Protein AF-F1L2U5-F1 (afdb_monomer)

Organism: Ascaris suum (NCBI:txid6253)

Nearest PDB structures (foldseek):
  2qmr-assembly3_C  TM=2.980E-01  e=8.969E-06  Homo sapiens
  4a0c-assembly2_B  TM=3.050E-01  e=3.270E-05  Homo sapiens
  5yvi-assembly1_A  TM=2.928E-01  e=6.999E-05  Homo sapiens
  6ah0-assembly1_1  TM=2.550E-01  e=1.004E-03  Homo sapiens
  8j07-assembly1_t  TM=2.990E-01  e=3.661E-03  Homo sapiens

Sequence (449 aa):
MIRTRECAIMHLSADSDVNVRSGADLLDRLLKDIVIASSTFDVAQLMVLIRERIYAQNSSNRKFIVSWLSAMLTAPQVSVVPYLPEVLDGLFQMLGDGQPGVRDVTEALLGQFLERIQQAQPEDEVNLCNMVNVLIVHATHEGSVLTRRTALIWLSQFIEMHSTRLLPYLSGYLTAILPYLGDDQLKATEINTRLLALFTQDAGVKMNAVIAVLLKHVKHEHRETRMAVLNWIRHLHKNVPAKIFPYMDRIFPTLLSVLSDTCDDVLLLDLQLLSDVCEEKNVNLIDIEELHLDSHTKEQLSNISPYLIKFAVSLLKMFRDDPSLLSERGVLIIRQLCLLLDPSHIYRSISVLLMCEGNVEFVSQMVAMLNGILLTATELFEMRDQLKALENEEYVSLFECLYRCWAYQPIALLGLCILSQNYEHATQLAGYLWRLDVTADVLIEIDRL

Solvent-accessible surface area (backbone atoms only — not comparable to full-atom values): 25009 Å² total; per-residue (Å²): 116,63,73,66,49,56,55,49,42,54,53,34,53,61,44,91,48,67,67,53,24,54,52,30,53,54,52,50,51,53,49,49,54,54,50,60,72,39,85,79,64,65,59,67,65,52,49,53,57,47,55,78,46,45,79,52,87,50,66,55,50,44,40,50,53,46,51,52,53,44,53,43,64,71,25,90,81,54,82,54,66,81,55,38,63,78,42,46,59,37,52,50,56,37,41,60,44,91,50,63,78,36,21,55,53,37,51,53,44,51,51,52,51,52,55,49,60,75,69,51,57,86,89,66,67,57,68,55,72,60,40,52,53,46,31,34,50,43,30,57,47,99,60,46,69,63,33,23,37,53,25,48,52,50,54,42,50,47,47,74,77,45,55,70,81,50,37,60,46,44,40,50,54,49,60,36,24,48,89,38,40,77,39,88,87,36,70,27,52,62,40,51,54,51,53,63,71,60,64,56,79,86,52,73,50,59,56,70,54,35,52,54,49,38,66,72,37,52,83,41,92,47,64,55,24,24,44,49,32,52,52,49,54,43,50,41,46,74,64,34,43,85,73,42,54,88,45,41,86,62,47,50,65,51,55,60,64,40,70,72,49,92,47,64,73,50,31,54,54,48,51,51,43,56,40,59,54,27,68,51,83,73,65,92,75,65,68,69,74,80,70,71,65,55,75,66,61,48,61,77,44,66,91,49,47,66,50,43,50,54,45,46,55,51,50,52,50,46,38,69,78,34,57,62,53,36,76,78,41,37,68,60,53,55,53,51,45,38,70,69,46,65,45,69,56,52,55,48,51,48,31,60,54,47,69,72,52,84,57,60,68,60,44,26,54,51,41,52,51,52,40,56,43,58,77,66,40,74,79,37,50,65,60,48,50,46,45,38,64,49,79,48,70,71,42,43,53,43,48,56,48,46,51,64,44,22,59,64,34,64,63,51,32,39,48,52,25,53,58,34,65,38,53,70,59,27,51,56,54,60,73,51,52,83,76,52,80,90,42,74,66,57,52,52,48,59,74,73,105

InterPro domains:
  IPR011989 Armadillo-like helical [G3DSA:1.25.10.10] (7-125)
  IPR011989 Armadillo-like helical [G3DSA:1.25.10.10] (126-391)
  IPR016024 Armadillo-type fold [SSF48371] (10-425)
  IPR021841 Vacuolar protein 14, C-terminal Fig4-binding domain [PF11916] (324-449)
  IPR026825 Vacuole morphology and inheritance protein 14 [PTHR16023] (9-449)

Mean predicted aligned error: 7.79 Å

Structure (mmCIF, N/CA/C/O backbone):
data_AF-F1L2U5-F1
#
_entry.id   AF-F1L2U5-F1
#
loop_
_atom_site.group_PDB
_atom_site.id
_atom_site.type_symbol
_atom_site.label_atom_id
_atom_site.label_alt_id
_atom_site.label_comp_id
_atom_site.label_asym_id
_atom_site.label_entity_id
_atom_site.label_seq_id
_atom_site.pdbx_PDB_ins_code
_atom_site.Cartn_x
_atom_site.Cartn_y
_atom_site.Cartn_z
_atom_site.occupancy
_atom_site.B_iso_or_equiv
_atom_site.auth_seq_id
_atom_site.auth_comp_id
_atom_site.auth_asym_id
_atom_site.auth_atom_id
_atom_site.pdbx_PDB_model_num
ATOM 1 N N . MET A 1 1 ? -33.800 -12.676 45.062 1.00 43.22 1 MET A N 1
ATOM 2 C CA . MET A 1 1 ? -34.416 -11.382 45.447 1.00 43.22 1 MET A CA 1
ATOM 3 C C . MET A 1 1 ? -33.906 -10.220 44.592 1.00 43.22 1 MET A C 1
ATOM 5 O O . MET A 1 1 ? -34.709 -9.379 44.221 1.00 43.22 1 MET A O 1
ATOM 9 N N . ILE A 1 2 ? -32.613 -10.196 44.238 1.00 49.00 2 ILE A N 1
ATOM 10 C CA . ILE A 1 2 ? -32.000 -9.178 43.362 1.00 49.00 2 ILE A CA 1
ATOM 11 C C . ILE A 1 2 ? -32.567 -9.242 41.928 1.00 49.00 2 ILE A C 1
ATOM 13 O O . ILE A 1 2 ? -33.112 -8.252 41.453 1.00 49.00 2 ILE A O 1
ATOM 17 N N . ARG A 1 3 ? -32.614 -10.440 41.315 1.00 48.22 3 ARG A N 1
ATOM 18 C CA . ARG A 1 3 ? -33.193 -10.683 39.971 1.00 48.22 3 ARG A CA 1
ATOM 19 C C . ARG A 1 3 ? -34.555 -10.023 39.722 1.00 48.22 3 ARG A C 1
ATOM 21 O O . ARG A 1 3 ? -34.759 -9.372 38.703 1.00 48.22 3 ARG A O 1
ATOM 28 N N . THR A 1 4 ? -35.496 -10.190 40.649 1.00 53.78 4 THR A N 1
ATOM 29 C CA . THR A 1 4 ? -36.858 -9.654 40.518 1.00 53.78 4 THR A CA 1
ATOM 30 C C . THR A 1 4 ? -36.915 -8.139 40.723 1.00 53.78 4 THR A C 1
ATOM 32 O O . THR A 1 4 ? -37.725 -7.474 40.085 1.00 53.78 4 THR A O 1
ATOM 35 N N . ARG A 1 5 ? -36.047 -7.580 41.578 1.00 56.34 5 ARG A N 1
ATOM 36 C CA . ARG A 1 5 ? -36.014 -6.141 41.884 1.00 56.34 5 ARG A CA 1
ATOM 37 C C . ARG A 1 5 ? -35.310 -5.330 40.795 1.00 56.34 5 ARG A C 1
ATOM 39 O O . ARG A 1 5 ? -35.829 -4.297 40.397 1.00 56.34 5 ARG A O 1
ATOM 46 N N . GLU A 1 6 ? -34.209 -5.828 40.238 1.00 56.38 6 GLU A N 1
ATOM 47 C CA . GLU A 1 6 ? -33.505 -5.164 39.129 1.00 56.38 6 GLU A CA 1
ATOM 48 C C . GLU A 1 6 ? -34.304 -5.188 37.820 1.00 56.38 6 GLU A C 1
ATOM 50 O O . GLU A 1 6 ? -34.232 -4.255 37.026 1.00 56.38 6 GLU A O 1
ATOM 55 N N . CYS A 1 7 ? -35.102 -6.236 37.580 1.00 58.25 7 CYS A N 1
ATOM 56 C CA . CYS A 1 7 ? -36.028 -6.263 36.444 1.00 58.25 7 CYS A CA 1
ATOM 57 C C . CYS A 1 7 ? -37.118 -5.192 36.579 1.00 58.25 7 CYS A C 1
ATOM 59 O O . CYS A 1 7 ? -37.418 -4.500 35.612 1.00 58.25 7 CYS A O 1
ATOM 61 N N . ALA A 1 8 ? -37.674 -5.021 37.783 1.00 62.59 8 ALA A N 1
ATOM 62 C CA . ALA A 1 8 ? -38.693 -4.009 38.039 1.00 62.59 8 ALA A CA 1
ATOM 63 C C . ALA A 1 8 ? -38.133 -2.585 37.897 1.00 62.59 8 ALA A C 1
ATOM 65 O O . ALA A 1 8 ? -38.743 -1.763 37.225 1.00 62.59 8 ALA A O 1
ATOM 66 N N . ILE A 1 9 ? -36.954 -2.300 38.457 1.00 70.44 9 ILE A N 1
ATOM 67 C CA . ILE A 1 9 ? -36.347 -0.958 38.403 1.00 70.44 9 ILE A CA 1
ATOM 68 C C . ILE A 1 9 ? -36.004 -0.550 36.971 1.00 70.44 9 ILE A C 1
ATOM 70 O O . ILE A 1 9 ? -36.243 0.591 36.595 1.00 70.44 9 ILE A O 1
ATOM 74 N N . MET A 1 10 ? -35.518 -1.482 36.151 1.00 67.62 10 MET A N 1
ATOM 75 C CA . MET A 1 10 ? -35.226 -1.213 34.743 1.00 67.62 10 MET A CA 1
ATOM 76 C C . MET A 1 10 ? -36.491 -0.928 33.917 1.00 67.62 10 MET A C 1
ATOM 78 O O . MET A 1 10 ? -36.455 -0.132 32.988 1.00 67.62 10 MET A O 1
ATOM 82 N N . HIS A 1 11 ? -37.629 -1.537 34.261 1.00 71.88 11 HIS A N 1
ATOM 83 C CA . HIS A 1 11 ? -38.909 -1.165 33.656 1.00 71.88 11 HIS A CA 1
ATOM 84 C C . HIS A 1 11 ? -39.410 0.197 34.155 1.00 71.88 11 HIS A C 1
ATOM 86 O O . HIS A 1 11 ? -39.895 0.990 33.353 1.00 71.88 11 HIS A O 1
ATOM 92 N N . LEU A 1 12 ? -39.255 0.489 35.451 1.00 75.62 12 LEU A N 1
ATOM 93 C CA . LEU A 1 12 ? -39.692 1.748 36.064 1.00 75.62 12 LEU A CA 1
ATOM 94 C C . LEU A 1 12 ? -38.846 2.954 35.617 1.00 75.62 12 LEU A C 1
ATOM 96 O O . LEU A 1 12 ? -39.370 4.057 35.493 1.00 75.62 12 LEU A O 1
ATOM 100 N N . SER A 1 13 ? -37.558 2.763 35.319 1.00 69.94 13 SER A N 1
ATOM 101 C CA . SER A 1 13 ? -36.691 3.824 34.780 1.00 69.94 13 SER A CA 1
ATOM 102 C C . SER A 1 13 ? -37.046 4.209 33.337 1.00 69.94 13 SER A C 1
ATOM 104 O O . SER A 1 13 ? -36.708 5.301 32.876 1.00 69.94 13 SER A O 1
ATOM 106 N N . ALA A 1 14 ? -37.776 3.341 32.633 1.00 73.12 14 ALA A N 1
ATOM 107 C CA . ALA A 1 14 ? -38.336 3.590 31.310 1.00 73.12 14 ALA A CA 1
ATOM 108 C C . ALA A 1 14 ? -39.827 3.997 31.341 1.00 73.12 14 ALA A C 1
ATOM 110 O O . ALA A 1 14 ? -40.446 4.072 30.279 1.00 73.12 14 ALA A O 1
ATOM 111 N N . ASP A 1 15 ? -40.408 4.253 32.521 1.00 80.12 15 ASP A N 1
ATOM 112 C CA . ASP A 1 15 ? -41.826 4.607 32.659 1.00 80.12 15 ASP A CA 1
ATOM 113 C C . ASP A 1 15 ? -42.135 5.984 32.044 1.00 80.12 15 ASP A C 1
ATOM 115 O O . ASP A 1 15 ? -41.290 6.881 32.007 1.00 80.12 15 ASP A O 1
ATOM 119 N N . SER A 1 16 ? -43.363 6.166 31.561 1.00 78.31 16 SER A N 1
ATOM 120 C CA . SER A 1 16 ? -43.862 7.440 31.036 1.00 78.31 16 SER A CA 1
ATOM 121 C C . SER A 1 16 ? -43.991 8.539 32.103 1.00 78.31 16 SER A C 1
ATOM 123 O O . SER A 1 16 ? -43.774 9.714 31.788 1.00 78.31 16 SER A O 1
ATOM 125 N N . ASP A 1 17 ? -44.264 8.181 33.361 1.00 83.56 17 ASP A N 1
ATOM 126 C CA . ASP A 1 17 ? -44.473 9.120 34.466 1.00 83.56 17 ASP A CA 1
ATOM 127 C C . ASP A 1 17 ? -43.141 9.613 35.067 1.00 83.56 17 ASP A C 1
ATOM 129 O O . ASP A 1 17 ? -42.254 8.837 35.428 1.00 83.56 17 ASP A O 1
ATOM 133 N N . VAL A 1 18 ? -42.995 10.937 35.189 1.00 82.06 18 VAL A N 1
ATOM 134 C CA . VAL A 1 18 ? -41.782 11.587 35.718 1.00 82.06 18 VAL A CA 1
ATOM 135 C C . VAL A 1 18 ? -41.520 11.210 37.179 1.00 82.06 18 VAL A C 1
ATOM 137 O O . VAL A 1 18 ? -40.374 10.953 37.537 1.00 82.06 18 VAL A O 1
ATOM 140 N N . ASN A 1 19 ? -42.557 11.154 38.016 1.00 84.12 19 ASN A N 1
ATOM 141 C CA . ASN A 1 19 ? -42.424 10.839 39.438 1.00 84.12 19 ASN A CA 1
ATOM 142 C C . ASN A 1 19 ? -42.012 9.380 39.640 1.00 84.12 19 ASN A C 1
ATOM 144 O O . ASN A 1 19 ? -41.197 9.087 40.516 1.00 84.12 19 ASN A O 1
ATOM 148 N N . VAL A 1 20 ? -42.538 8.475 38.806 1.00 83.94 20 VAL A N 1
ATOM 149 C CA . VAL A 1 20 ? -42.146 7.058 38.812 1.00 83.94 20 VAL A CA 1
ATOM 150 C C . VA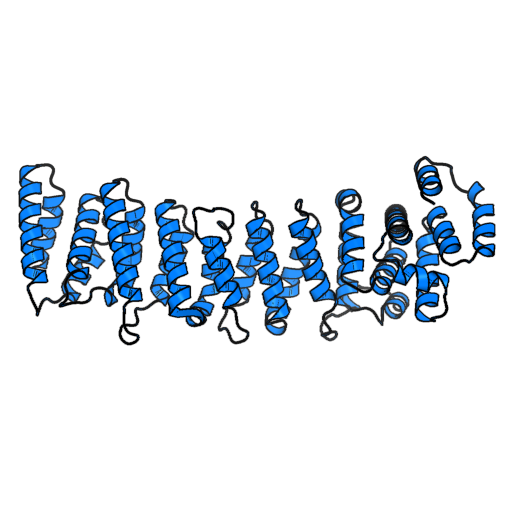L A 1 20 ? -40.672 6.919 38.444 1.00 83.94 20 VAL A C 1
ATOM 152 O O . VAL A 1 20 ? -39.932 6.248 39.167 1.00 83.94 20 VAL A O 1
ATOM 155 N N . ARG A 1 21 ? -40.211 7.629 37.404 1.00 80.19 21 ARG A N 1
ATOM 156 C CA . ARG A 1 21 ? -38.786 7.658 37.042 1.00 80.19 21 ARG A CA 1
ATOM 157 C C . ARG A 1 21 ? -37.914 8.222 38.164 1.00 80.19 21 ARG A C 1
ATOM 159 O O . ARG A 1 21 ? -36.941 7.584 38.540 1.00 80.19 21 ARG A O 1
ATOM 166 N N . SER A 1 22 ? -38.286 9.353 38.770 1.00 80.38 22 SER A N 1
ATOM 167 C CA . SER A 1 22 ? -37.518 9.941 39.880 1.00 80.38 22 SER A CA 1
ATOM 168 C C . SER A 1 22 ? -37.445 9.030 41.111 1.00 80.38 22 SER A C 1
ATOM 170 O O . SER A 1 22 ? -36.406 8.955 41.766 1.00 80.38 22 SER A O 1
ATOM 172 N N . GLY A 1 23 ? -38.526 8.308 41.424 1.00 83.75 23 GLY A N 1
ATOM 173 C CA . GLY A 1 23 ? -38.526 7.300 42.484 1.00 83.75 23 GLY A CA 1
ATOM 174 C C . GLY A 1 23 ? -37.626 6.104 42.158 1.00 83.75 23 GLY A C 1
ATOM 175 O O . GLY A 1 23 ? -36.888 5.635 43.028 1.00 83.75 23 GLY A O 1
ATOM 176 N N . ALA A 1 24 ? -37.647 5.641 40.904 1.00 83.75 24 ALA A N 1
ATOM 177 C CA . ALA A 1 24 ? -36.770 4.579 40.421 1.00 83.75 24 ALA A CA 1
ATOM 178 C C . ALA A 1 24 ? -35.290 4.993 40.470 1.00 83.75 24 ALA A C 1
ATOM 180 O O . ALA A 1 24 ? -34.472 4.204 40.933 1.00 83.75 24 ALA A O 1
ATOM 181 N N . ASP A 1 25 ? -34.962 6.230 40.088 1.00 82.25 25 ASP A N 1
ATOM 182 C CA . ASP A 1 25 ? -33.599 6.776 40.130 1.00 82.25 25 ASP A CA 1
ATOM 183 C C . ASP A 1 25 ? -33.053 6.857 41.566 1.00 82.25 25 ASP A C 1
ATOM 185 O O . ASP A 1 25 ? -31.899 6.508 41.825 1.00 82.25 25 ASP A O 1
ATOM 189 N N . LEU A 1 26 ? -33.881 7.279 42.532 1.00 84.81 26 LEU A N 1
ATOM 190 C CA . LEU A 1 26 ? -33.484 7.302 43.943 1.00 84.81 26 LEU A CA 1
ATOM 191 C C . LEU A 1 26 ? -33.205 5.887 44.465 1.00 84.81 26 LEU A C 1
ATOM 193 O O . LEU A 1 26 ? -32.201 5.663 45.144 1.00 84.81 26 LEU A O 1
ATOM 197 N N . LEU A 1 27 ? -34.089 4.936 44.151 1.00 86.06 27 LEU A N 1
ATOM 198 C CA . LEU A 1 27 ? -33.925 3.541 44.552 1.00 86.06 27 LEU A CA 1
ATOM 199 C C . LEU A 1 27 ? -32.680 2.915 43.909 1.00 86.06 27 LEU A C 1
ATOM 201 O O . LEU A 1 27 ? -31.932 2.218 44.589 1.00 86.06 27 LEU A O 1
ATOM 205 N N . ASP A 1 28 ? -32.443 3.193 42.629 1.00 86.50 28 ASP A N 1
ATOM 206 C CA . ASP A 1 28 ? -31.259 2.770 41.885 1.00 86.50 28 ASP A CA 1
ATOM 207 C C . ASP A 1 28 ? -29.966 3.285 42.532 1.00 86.50 28 ASP A C 1
ATOM 209 O O . ASP A 1 28 ? -29.049 2.503 42.789 1.00 86.50 28 ASP A O 1
ATOM 213 N N . ARG A 1 29 ? -29.918 4.573 42.900 1.00 88.00 29 ARG A N 1
ATOM 214 C CA . ARG A 1 29 ? -28.765 5.152 43.602 1.00 88.00 29 ARG A CA 1
ATOM 215 C C . ARG A 1 29 ? -28.509 4.469 44.945 1.00 88.00 29 ARG A C 1
ATOM 217 O O . ARG A 1 29 ? -27.384 4.069 45.221 1.00 88.00 29 ARG A O 1
ATOM 224 N N . LEU A 1 30 ? -29.553 4.295 45.758 1.00 88.12 30 LEU A N 1
ATOM 225 C CA . LEU A 1 30 ? -29.429 3.644 47.065 1.00 88.12 30 LEU A CA 1
ATOM 226 C C . LEU A 1 30 ? -28.980 2.184 46.941 1.00 88.12 30 LEU A C 1
ATOM 228 O O . LEU A 1 30 ? -28.194 1.713 47.758 1.00 88.12 30 LEU A O 1
ATOM 232 N N . LEU A 1 31 ? -29.455 1.462 45.924 1.00 86.75 31 LEU A N 1
ATOM 233 C CA . LEU A 1 31 ? -29.004 0.098 45.667 1.00 86.75 31 LEU A CA 1
ATOM 234 C C . LEU A 1 31 ? -27.527 0.058 45.279 1.00 86.75 31 LEU A C 1
ATOM 236 O O . LEU A 1 31 ? -26.804 -0.781 45.808 1.00 86.75 31 LEU A O 1
ATOM 240 N N . LYS A 1 32 ? -27.063 0.973 44.421 1.00 88.94 32 LYS A N 1
ATOM 241 C CA . LYS A 1 32 ? -25.637 1.093 44.087 1.00 88.94 32 LYS A CA 1
ATOM 242 C C . LYS A 1 32 ? -24.798 1.376 45.327 1.00 88.94 32 LYS A C 1
ATOM 244 O O . LYS A 1 32 ? -23.811 0.681 45.533 1.00 88.94 32 LYS A O 1
ATOM 249 N N . ASP A 1 33 ? -25.223 2.303 46.183 1.00 87.50 33 ASP A N 1
ATOM 250 C CA . ASP A 1 33 ? -24.522 2.623 47.434 1.00 87.50 33 ASP A CA 1
ATOM 251 C C . ASP A 1 33 ? -24.396 1.383 48.344 1.00 87.50 33 ASP A C 1
ATOM 253 O O . ASP A 1 33 ? -23.319 1.101 48.871 1.00 87.50 33 ASP A O 1
ATOM 257 N N . ILE A 1 34 ? -25.471 0.593 48.481 1.00 86.12 34 ILE A N 1
ATOM 258 C CA . ILE A 1 34 ? -25.466 -0.661 49.256 1.00 86.12 34 ILE A CA 1
ATOM 259 C C . ILE A 1 34 ? -24.506 -1.686 48.643 1.00 86.12 34 ILE A C 1
ATOM 261 O O . ILE A 1 34 ? -23.758 -2.338 49.372 1.00 86.12 34 ILE A O 1
ATOM 265 N N . VAL A 1 35 ? -24.537 -1.847 47.318 1.00 85.44 35 VAL A N 1
ATOM 266 C CA . VAL A 1 35 ? -23.695 -2.816 46.607 1.00 85.44 35 VAL A CA 1
ATOM 267 C C . VAL A 1 35 ? -22.219 -2.430 46.704 1.00 85.44 35 VAL A C 1
ATOM 269 O O . VAL A 1 35 ? -21.405 -3.276 47.054 1.00 85.44 35 VAL A O 1
ATOM 272 N N . ILE A 1 36 ? -21.873 -1.159 46.478 1.00 85.25 36 ILE A N 1
ATOM 273 C CA . ILE A 1 36 ? -20.492 -0.652 46.557 1.00 85.25 36 ILE A CA 1
ATOM 274 C C . ILE A 1 36 ? -19.935 -0.773 47.985 1.00 85.25 36 ILE A C 1
ATOM 276 O O . ILE A 1 36 ? -18.751 -1.060 48.168 1.00 85.25 36 ILE A O 1
ATOM 280 N N . ALA A 1 37 ? -20.774 -0.569 49.006 1.00 84.69 37 ALA A N 1
ATOM 281 C CA . ALA A 1 37 ? -20.380 -0.706 50.408 1.00 84.69 37 ALA A CA 1
ATOM 282 C C . ALA A 1 37 ? -20.267 -2.170 50.876 1.00 84.69 37 ALA A C 1
ATOM 284 O O . ALA A 1 37 ? -19.706 -2.434 51.942 1.00 84.69 37 ALA A O 1
ATOM 285 N N . SER A 1 38 ? -20.804 -3.126 50.114 1.00 83.94 38 SER A N 1
ATOM 286 C CA . SER A 1 38 ? -20.775 -4.543 50.465 1.00 83.94 38 SER A CA 1
ATOM 287 C C . SER A 1 38 ? -19.460 -5.194 50.033 1.00 83.94 38 SER A C 1
ATOM 289 O O . SER A 1 38 ? -19.119 -5.221 48.855 1.00 83.94 38 SER A O 1
ATOM 291 N N . SER A 1 39 ? -18.736 -5.788 50.983 1.00 78.44 39 SER A N 1
ATOM 292 C CA . SER A 1 39 ? -17.497 -6.533 50.710 1.00 78.44 39 SER A CA 1
ATOM 293 C C . SER A 1 39 ? -17.723 -7.957 50.189 1.00 78.44 39 SER A C 1
ATOM 295 O O . SER A 1 39 ? -16.771 -8.617 49.786 1.00 78.44 39 SER A O 1
ATOM 297 N N . THR A 1 40 ? -18.962 -8.453 50.212 1.00 80.56 40 THR A N 1
ATOM 298 C CA . THR A 1 40 ? -19.317 -9.839 49.857 1.00 80.56 40 THR A CA 1
ATOM 299 C C . THR A 1 40 ? -20.261 -9.925 48.661 1.00 80.56 40 THR A C 1
ATOM 301 O O . THR A 1 40 ? -20.868 -10.971 48.424 1.00 80.56 40 THR A O 1
ATOM 304 N N . PHE A 1 41 ? -20.426 -8.831 47.914 1.00 84.62 41 PHE A N 1
ATOM 305 C CA . PHE A 1 41 ? -21.334 -8.808 46.777 1.00 84.62 41 PHE A CA 1
ATOM 306 C C . PHE A 1 41 ? -20.838 -9.710 45.640 1.00 84.62 41 PHE A C 1
ATOM 308 O O . PHE A 1 41 ? -19.712 -9.583 45.158 1.00 84.62 41 PHE A O 1
ATOM 315 N N . ASP A 1 42 ? -21.713 -10.605 45.185 1.00 86.62 42 ASP A N 1
ATOM 316 C CA . ASP A 1 42 ? -21.434 -11.512 44.076 1.00 86.62 42 ASP A CA 1
ATOM 317 C C . ASP A 1 42 ? -21.620 -10.790 42.731 1.00 86.62 42 ASP A C 1
ATOM 319 O O . ASP A 1 42 ? -22.701 -10.790 42.134 1.00 86.62 42 ASP A O 1
ATOM 323 N N . VAL A 1 43 ? -20.541 -10.171 42.244 1.00 88.00 43 VAL A N 1
ATOM 324 C CA . VAL A 1 43 ? -20.528 -9.497 40.937 1.00 88.00 43 VAL A CA 1
ATOM 325 C C . VAL A 1 43 ? -20.808 -10.460 39.785 1.00 88.00 43 VAL A C 1
ATOM 327 O O . VAL A 1 43 ? -21.376 -10.028 38.784 1.00 88.00 43 VAL A O 1
ATOM 330 N N . ALA A 1 44 ? -20.521 -11.759 39.915 1.00 89.56 44 ALA A N 1
ATOM 331 C CA . ALA A 1 44 ? -20.819 -12.718 38.853 1.00 89.56 44 ALA A CA 1
ATOM 332 C C . ALA A 1 44 ? -22.328 -12.781 38.570 1.00 89.56 44 ALA A C 1
ATOM 334 O O . ALA A 1 44 ? -22.747 -12.778 37.411 1.00 89.56 44 ALA A O 1
ATOM 335 N N . GLN A 1 45 ? -23.162 -12.762 39.616 1.00 89.25 45 GLN A N 1
ATOM 336 C CA . GLN A 1 45 ? -24.620 -12.743 39.458 1.00 89.25 45 GLN A CA 1
ATOM 337 C C . GLN A 1 45 ? -25.129 -11.468 38.786 1.00 89.25 45 GLN A C 1
ATOM 339 O O . GLN A 1 45 ? -26.032 -11.544 37.950 1.00 89.25 45 GLN A O 1
ATOM 344 N N . LEU A 1 46 ? -24.551 -10.312 39.123 1.00 88.62 46 LEU A N 1
ATOM 345 C CA . LEU A 1 46 ? -24.882 -9.053 38.458 1.00 88.62 46 LEU A CA 1
ATOM 346 C C . LEU A 1 46 ? -24.481 -9.099 36.979 1.00 88.62 46 LEU A C 1
ATOM 348 O O . LEU A 1 46 ? -25.270 -8.729 36.110 1.00 88.62 46 LEU A O 1
ATOM 352 N N . MET A 1 47 ? -23.289 -9.614 36.674 1.00 92.56 47 MET A N 1
ATOM 353 C CA . MET A 1 47 ? -22.801 -9.713 35.300 1.00 92.56 47 MET A CA 1
ATOM 354 C C . MET A 1 47 ? -23.641 -10.659 34.439 1.00 92.56 47 MET A C 1
ATOM 356 O O . MET A 1 47 ? -23.851 -10.359 33.267 1.00 92.56 47 MET A O 1
ATOM 360 N N . VAL A 1 48 ? -24.221 -11.727 35.003 1.00 92.62 48 VAL A N 1
ATOM 361 C CA . VAL A 1 48 ? -25.225 -12.551 34.298 1.00 92.62 48 VAL A CA 1
ATOM 362 C C . VAL A 1 48 ? -26.419 -11.700 33.852 1.00 92.62 48 VAL A C 1
ATOM 364 O O . VAL A 1 48 ? -26.857 -11.808 32.708 1.00 92.62 48 VAL A O 1
ATOM 367 N N . LEU A 1 49 ? -26.921 -10.821 34.721 1.00 89.88 49 LEU A N 1
ATOM 368 C CA . LEU A 1 49 ? -28.079 -9.974 34.417 1.00 89.88 49 LEU A CA 1
ATOM 369 C C . LEU A 1 49 ? -27.747 -8.869 33.420 1.00 89.88 49 LEU A C 1
ATOM 371 O O . LEU A 1 49 ? -28.557 -8.565 32.545 1.00 89.88 49 LEU A O 1
ATOM 375 N N . ILE A 1 50 ? -26.544 -8.304 33.511 1.00 92.88 50 ILE A N 1
ATOM 376 C CA . ILE A 1 50 ? -26.047 -7.345 32.526 1.00 92.88 50 ILE A CA 1
ATOM 377 C C . ILE A 1 50 ? -25.911 -8.024 31.162 1.00 92.88 50 ILE A C 1
ATOM 379 O O . ILE A 1 50 ? -26.395 -7.483 30.171 1.00 92.88 50 ILE A O 1
ATOM 383 N N . ARG A 1 51 ? -25.338 -9.230 31.100 1.00 93.56 51 ARG A N 1
ATOM 384 C CA . ARG A 1 51 ? -25.155 -9.988 29.853 1.00 93.56 51 ARG A CA 1
ATOM 385 C C . ARG A 1 51 ? -26.483 -10.310 29.168 1.00 93.56 51 ARG A C 1
ATOM 387 O O . ARG A 1 51 ? -26.600 -10.136 27.960 1.00 93.56 51 ARG A O 1
ATOM 394 N N . GLU A 1 52 ? -27.502 -10.709 29.930 1.00 91.88 52 GLU A N 1
ATOM 395 C CA . GLU A 1 52 ? -28.857 -10.964 29.409 1.00 91.88 52 GLU A CA 1
ATOM 396 C C . GLU A 1 52 ? -29.501 -9.714 28.778 1.00 91.88 52 GLU A C 1
ATOM 398 O O . GLU A 1 52 ? -30.419 -9.835 27.967 1.00 91.88 52 GLU A O 1
ATOM 403 N N . ARG A 1 53 ? -29.041 -8.510 29.142 1.00 92.06 53 ARG A N 1
ATOM 404 C CA . ARG A 1 53 ? -29.677 -7.240 28.763 1.00 92.06 53 ARG A CA 1
ATOM 405 C C . ARG A 1 53 ? -28.777 -6.283 27.993 1.00 92.06 53 ARG A C 1
ATOM 407 O O . ARG A 1 53 ? -29.246 -5.213 27.609 1.00 92.06 53 ARG A O 1
ATOM 414 N N . ILE A 1 54 ? -27.527 -6.653 27.727 1.00 95.44 54 ILE A N 1
ATOM 415 C CA . ILE A 1 54 ? -26.533 -5.769 27.108 1.00 95.44 54 ILE A CA 1
ATOM 416 C C . ILE A 1 54 ? -26.975 -5.267 25.720 1.00 95.44 54 ILE A C 1
ATOM 418 O O . ILE A 1 54 ? -26.646 -4.152 25.336 1.00 95.44 54 ILE A O 1
ATOM 422 N N . TYR A 1 55 ? -27.819 -6.031 25.019 1.00 94.81 55 TYR A N 1
ATOM 423 C CA . TYR A 1 55 ? -28.394 -5.686 23.710 1.00 94.81 55 TYR A CA 1
ATOM 424 C C . TYR A 1 55 ? -29.787 -5.032 23.784 1.00 94.81 55 TYR A C 1
ATOM 426 O O . TYR A 1 55 ? -30.575 -5.105 22.835 1.00 94.81 55 TYR A O 1
ATOM 434 N N . ALA A 1 56 ? -30.135 -4.410 24.915 1.00 91.38 56 ALA A N 1
ATOM 435 C CA . ALA A 1 56 ? -31.391 -3.678 25.056 1.00 91.38 56 ALA A CA 1
ATOM 436 C C . ALA A 1 56 ? -31.530 -2.595 23.970 1.00 91.38 56 ALA A C 1
ATOM 438 O O . ALA A 1 56 ? -30.562 -1.927 23.625 1.00 91.38 56 ALA A O 1
ATOM 439 N N . GLN A 1 57 ? -32.742 -2.388 23.449 1.00 89.31 57 GLN A N 1
ATOM 440 C CA . GLN A 1 57 ? -33.005 -1.410 22.377 1.00 89.31 57 GLN A CA 1
ATOM 441 C C . GLN A 1 57 ? -33.413 -0.022 22.897 1.00 89.31 57 GLN A C 1
ATOM 443 O O . GLN A 1 57 ? -33.336 0.964 22.175 1.00 89.31 57 GLN A O 1
ATOM 448 N N . ASN A 1 58 ? -33.853 0.066 24.154 1.00 89.69 58 ASN A N 1
ATOM 449 C CA . ASN A 1 58 ? -34.292 1.317 24.769 1.00 89.69 58 ASN A CA 1
ATOM 450 C C . ASN A 1 58 ? -33.090 2.094 25.343 1.00 89.69 58 ASN A C 1
ATOM 452 O O . ASN A 1 58 ? -32.328 1.547 26.144 1.00 89.69 58 ASN A O 1
ATOM 456 N N . SER A 1 59 ? -32.957 3.376 24.991 1.00 92.75 59 SER A N 1
ATOM 457 C CA . SER A 1 59 ? -31.895 4.270 25.475 1.00 92.75 59 SER A CA 1
ATOM 458 C C . SER A 1 59 ? -31.840 4.385 27.008 1.00 92.75 59 SER A C 1
ATOM 460 O O . SER A 1 59 ? -30.749 4.403 27.573 1.00 92.75 59 SER A O 1
ATOM 462 N N . SER A 1 60 ? -32.979 4.392 27.712 1.00 88.25 60 SER A N 1
ATOM 463 C CA . SER A 1 60 ? -33.022 4.400 29.187 1.00 88.25 60 SER A CA 1
ATOM 464 C C . SER A 1 60 ? -32.423 3.123 29.776 1.00 88.25 60 SER A C 1
ATOM 466 O O . SER A 1 60 ? -31.644 3.174 30.725 1.00 88.25 60 SER A O 1
ATOM 468 N N . ASN A 1 61 ? -32.719 1.978 29.161 1.00 88.88 61 ASN A N 1
ATOM 469 C CA . ASN A 1 61 ? -32.187 0.678 29.565 1.00 88.88 61 ASN A CA 1
ATOM 470 C C . ASN A 1 61 ? -30.675 0.586 29.335 1.00 88.88 61 ASN A C 1
ATOM 472 O O . ASN A 1 61 ? -29.946 0.114 30.204 1.00 88.88 61 ASN A O 1
ATOM 476 N N . ARG A 1 62 ? -30.198 1.083 28.190 1.00 93.62 62 ARG A N 1
ATOM 477 C CA . ARG A 1 62 ? -28.765 1.197 27.883 1.00 93.62 62 ARG A CA 1
ATOM 478 C C . ARG A 1 62 ? -28.056 2.089 28.901 1.00 93.62 62 ARG A C 1
ATOM 480 O O . ARG A 1 62 ? -27.075 1.669 29.507 1.00 93.62 62 ARG A O 1
ATOM 487 N N . LYS A 1 63 ? -28.618 3.271 29.185 1.00 91.50 63 LYS A N 1
ATOM 488 C CA . LYS A 1 63 ? -28.099 4.203 30.200 1.00 91.50 63 LYS A CA 1
ATOM 489 C C . LYS A 1 63 ? -28.031 3.569 31.590 1.00 91.50 63 LYS A C 1
ATOM 491 O O . LYS A 1 63 ? -27.048 3.759 32.303 1.00 91.50 63 LYS A O 1
ATOM 496 N N . PHE A 1 64 ? -29.054 2.804 31.966 1.00 90.50 64 PHE A N 1
ATOM 497 C CA . PHE A 1 64 ? -29.096 2.077 33.232 1.00 90.50 64 PHE A CA 1
ATOM 498 C C . PHE A 1 64 ? -27.955 1.056 33.333 1.00 90.50 64 PHE A C 1
ATOM 500 O O . PHE A 1 64 ? -27.223 1.064 34.321 1.00 90.50 64 PHE A O 1
ATOM 507 N N . ILE A 1 65 ? -27.749 0.240 32.293 1.00 93.62 65 ILE A N 1
ATOM 508 C CA . ILE A 1 65 ? -26.661 -0.750 32.238 1.00 93.62 65 ILE A CA 1
ATOM 509 C C . ILE A 1 65 ? -25.292 -0.073 32.364 1.00 93.62 65 ILE A C 1
ATOM 511 O O . ILE A 1 65 ? -24.483 -0.475 33.201 1.00 93.62 65 ILE A O 1
ATOM 515 N N . VAL A 1 66 ? -25.052 0.987 31.587 1.00 95.50 66 VAL A N 1
ATOM 516 C CA . VAL A 1 66 ? -23.800 1.762 31.633 1.00 95.50 66 VAL A CA 1
ATOM 517 C C . VAL A 1 66 ? -23.566 2.342 33.028 1.00 95.50 66 VAL A C 1
ATOM 519 O O . VAL A 1 66 ? -22.457 2.275 33.554 1.00 95.50 66 VAL A O 1
ATOM 522 N N . SER A 1 67 ? -24.614 2.854 33.676 1.00 93.62 67 SER A N 1
ATOM 523 C CA . SER A 1 67 ? -24.510 3.407 35.026 1.00 93.62 67 SER A CA 1
ATOM 524 C C . SER A 1 67 ? -24.173 2.348 36.084 1.00 93.62 67 SER A C 1
ATOM 526 O O . SER A 1 67 ? -23.392 2.631 36.990 1.00 93.62 67 SER A O 1
ATOM 528 N N . TRP A 1 68 ? -24.710 1.128 35.975 1.00 92.81 68 TRP A N 1
ATOM 529 C CA . TRP A 1 68 ? -24.344 0.020 36.865 1.00 92.81 68 TRP A CA 1
ATOM 530 C C . TRP A 1 68 ? -22.909 -0.451 36.648 1.00 92.81 68 TRP A C 1
ATOM 532 O O . TRP A 1 68 ? -22.176 -0.614 37.619 1.00 92.81 68 TRP A O 1
ATOM 542 N N . LEU A 1 69 ? -22.479 -0.606 35.394 1.00 94.81 69 LEU A N 1
ATOM 543 C CA . LEU A 1 69 ? -21.092 -0.959 35.086 1.00 94.81 69 LEU A CA 1
ATOM 544 C C . LEU A 1 69 ? -20.110 0.105 35.587 1.00 94.81 69 LEU A C 1
ATOM 546 O O . LEU A 1 69 ? -19.094 -0.249 36.175 1.00 94.81 69 LEU A O 1
ATOM 550 N N . SER A 1 70 ? -20.438 1.391 35.430 1.00 94.06 70 SER A N 1
ATOM 551 C CA . SER A 1 70 ? -19.628 2.493 35.963 1.00 94.06 70 SER A CA 1
ATOM 552 C C . SER A 1 70 ? -19.540 2.448 37.490 1.00 94.06 70 SER A C 1
ATOM 554 O O . SER A 1 70 ? -18.442 2.487 38.039 1.00 94.06 70 SER A O 1
ATOM 556 N N . ALA A 1 71 ? -20.670 2.263 38.180 1.00 91.38 71 ALA A N 1
ATOM 557 C CA . ALA A 1 71 ? -20.698 2.117 39.634 1.00 91.38 71 ALA A CA 1
ATOM 558 C C . ALA A 1 71 ? -19.805 0.956 40.108 1.00 91.38 71 ALA A C 1
ATOM 560 O O . ALA A 1 71 ? -19.000 1.125 41.025 1.00 91.38 71 ALA A O 1
ATOM 561 N N . MET A 1 72 ? -19.890 -0.202 39.448 1.00 91.00 72 MET A N 1
ATOM 562 C CA . MET A 1 72 ? -19.078 -1.366 39.806 1.00 91.00 72 MET A CA 1
ATOM 563 C C . MET A 1 72 ? -17.595 -1.175 39.485 1.00 91.00 72 MET A C 1
ATOM 565 O O . MET A 1 72 ? -16.751 -1.599 40.265 1.00 91.00 72 MET A O 1
ATOM 569 N N . LEU A 1 73 ? -17.260 -0.496 38.387 1.00 90.00 73 LEU A N 1
ATOM 570 C CA . LEU A 1 73 ? -15.874 -0.188 38.032 1.00 90.00 73 LEU A CA 1
ATOM 571 C C . LEU A 1 73 ? -15.209 0.756 39.048 1.00 90.00 73 LEU A C 1
ATOM 573 O O . LEU A 1 73 ? -14.003 0.677 39.279 1.00 90.00 73 LEU A O 1
ATOM 577 N N . THR A 1 74 ? -15.987 1.643 39.675 1.00 88.25 74 THR A N 1
ATOM 578 C CA . THR A 1 74 ? -15.496 2.537 40.736 1.00 88.25 74 THR A CA 1
ATOM 579 C C . THR A 1 74 ? -15.379 1.867 42.107 1.00 88.25 74 THR A C 1
ATOM 581 O O . THR A 1 74 ? -14.696 2.403 42.981 1.00 88.25 74 THR A O 1
ATOM 584 N N . ALA A 1 75 ? -15.995 0.698 42.309 1.00 86.88 75 ALA A N 1
ATOM 585 C CA . ALA A 1 75 ? -15.947 -0.008 43.583 1.00 86.88 75 ALA A CA 1
ATOM 586 C C . ALA A 1 75 ? -14.552 -0.634 43.809 1.00 86.88 75 ALA A C 1
ATOM 588 O O . ALA A 1 75 ? -14.076 -1.388 42.965 1.00 86.88 75 ALA A O 1
ATOM 589 N N . PRO A 1 76 ? -13.878 -0.377 44.947 1.00 77.94 76 PRO A N 1
ATOM 590 C CA . PRO A 1 76 ? -12.532 -0.905 45.195 1.00 77.94 76 PRO A CA 1
ATOM 591 C C . PRO A 1 76 ? -12.524 -2.397 45.559 1.00 77.94 76 PRO A C 1
ATOM 593 O O . PRO A 1 76 ? -11.495 -3.052 45.442 1.00 77.94 76 PRO A O 1
ATOM 596 N N . GLN A 1 77 ? -13.659 -2.923 46.025 1.00 79.44 77 GLN A N 1
ATOM 597 C CA . GLN A 1 77 ? -13.764 -4.265 46.607 1.00 79.44 77 GLN A CA 1
ATOM 598 C C . GLN A 1 77 ? -13.904 -5.367 45.543 1.00 79.44 77 GLN A C 1
ATOM 600 O O . GLN A 1 77 ? -13.698 -6.538 45.855 1.00 79.44 77 GLN A O 1
ATOM 605 N N . VAL A 1 78 ? -14.318 -5.022 44.314 1.00 81.31 78 VAL A N 1
ATOM 606 C CA . VAL A 1 78 ? -14.630 -6.003 43.267 1.00 81.31 78 VAL A CA 1
ATOM 607 C C . VAL A 1 78 ? -14.164 -5.532 41.895 1.00 81.31 78 VAL A C 1
ATOM 609 O O . VAL A 1 78 ? -14.238 -4.351 41.578 1.00 81.31 78 VAL A O 1
ATOM 612 N N . SER A 1 79 ? -13.721 -6.472 41.058 1.00 84.75 79 SER A N 1
ATOM 613 C CA . SER A 1 79 ? -13.314 -6.195 39.682 1.00 84.75 79 SER A CA 1
ATOM 614 C C . SER A 1 79 ? -14.355 -6.694 38.681 1.00 84.75 79 SER A C 1
ATOM 616 O O . SER A 1 79 ? -14.665 -7.884 38.623 1.00 84.75 79 SER A O 1
ATOM 618 N N . VAL A 1 80 ? -14.878 -5.779 37.861 1.00 89.50 80 VAL A N 1
ATOM 619 C CA . VAL A 1 80 ? -15.728 -6.099 36.696 1.00 89.50 80 VAL A CA 1
ATOM 620 C C . VAL A 1 80 ? -14.928 -6.330 35.414 1.00 89.50 80 VAL A C 1
ATOM 622 O O . VAL A 1 80 ? -15.473 -6.822 34.429 1.00 89.50 80 VAL A O 1
ATOM 625 N N . VAL A 1 81 ? -13.632 -6.012 35.425 1.00 89.56 81 VAL A N 1
ATOM 626 C CA . VAL A 1 81 ? -12.741 -6.108 34.260 1.00 89.56 81 VAL A CA 1
ATOM 627 C C . VAL A 1 81 ? -12.700 -7.523 33.647 1.00 89.56 81 VAL A C 1
ATOM 629 O O . VAL A 1 81 ? -12.808 -7.615 32.424 1.00 89.56 81 VAL A O 1
ATOM 632 N N . PRO A 1 82 ? -12.672 -8.631 34.423 1.00 89.19 82 PRO A N 1
ATOM 633 C CA . PRO A 1 82 ? -12.691 -9.986 33.860 1.00 89.19 82 PRO A CA 1
ATOM 634 C C . PRO A 1 82 ? -13.926 -10.309 33.005 1.00 89.19 82 PRO A C 1
ATOM 636 O O . PRO A 1 82 ? -13.860 -11.167 32.128 1.00 89.19 82 PRO A O 1
ATOM 639 N N . TYR A 1 83 ? -15.045 -9.617 33.234 1.00 91.19 83 TYR A N 1
ATOM 640 C CA . TYR A 1 83 ? -16.303 -9.827 32.511 1.00 91.19 83 TYR A CA 1
ATOM 641 C C . TYR A 1 83 ? -16.453 -8.917 31.288 1.00 91.19 83 TYR A C 1
ATOM 643 O O . TYR A 1 83 ? -17.375 -9.095 30.492 1.00 91.19 83 TYR A O 1
ATOM 651 N N . LEU A 1 84 ? -15.551 -7.948 31.112 1.00 92.94 84 LEU A N 1
ATOM 652 C CA . LEU A 1 84 ? -15.605 -6.994 30.010 1.00 92.94 84 LEU A CA 1
ATOM 653 C C . LEU A 1 84 ? -15.676 -7.657 28.622 1.00 92.94 84 LEU A C 1
ATOM 655 O O . LEU A 1 84 ? -16.501 -7.203 27.827 1.00 92.94 84 LEU A O 1
ATOM 659 N N . PRO A 1 85 ? -14.915 -8.730 28.302 1.00 92.56 85 PRO A N 1
ATOM 660 C CA . PRO A 1 85 ? -14.997 -9.370 26.987 1.00 92.56 85 PRO A CA 1
ATOM 661 C C . PRO A 1 85 ? -16.409 -9.827 26.596 1.00 92.56 85 PRO A C 1
ATOM 663 O O . PRO A 1 85 ? -16.714 -9.919 25.412 1.00 92.56 85 PRO A O 1
ATOM 666 N N . GLU A 1 86 ? -17.274 -10.107 27.572 1.00 92.50 86 GLU A N 1
ATOM 667 C CA . GLU A 1 86 ? -18.635 -10.600 27.343 1.00 92.50 86 GLU A CA 1
ATOM 668 C C . GLU A 1 86 ? -19.649 -9.487 27.059 1.00 92.50 86 GLU A C 1
ATOM 670 O O . GLU A 1 86 ? -20.713 -9.749 26.500 1.00 92.50 86 GLU A O 1
ATOM 675 N N . VAL A 1 87 ? -19.344 -8.257 27.478 1.00 95.25 87 VAL A N 1
ATOM 676 C CA . VAL A 1 87 ? -20.252 -7.102 27.381 1.00 95.25 87 VAL A CA 1
ATOM 677 C C . VAL A 1 87 ? -19.735 -6.010 26.446 1.00 95.25 87 VAL A C 1
ATOM 679 O O . VAL A 1 87 ? -20.497 -5.118 26.078 1.00 95.25 87 VAL A O 1
ATOM 682 N N . LEU A 1 88 ? -18.465 -6.090 26.029 1.00 96.50 88 LEU A N 1
ATOM 683 C CA . LEU A 1 88 ? -17.797 -5.090 25.197 1.00 96.50 88 LEU A CA 1
ATOM 684 C C . LEU A 1 88 ? -18.560 -4.802 23.900 1.00 96.50 88 LEU A C 1
ATOM 686 O O . LEU A 1 88 ? -18.742 -3.638 23.558 1.00 96.50 88 LEU A O 1
ATOM 690 N N . ASP A 1 89 ? -19.035 -5.839 23.205 1.00 95.88 89 ASP A N 1
ATOM 691 C CA . ASP A 1 89 ? -19.752 -5.669 21.936 1.00 95.88 89 ASP A CA 1
ATOM 692 C C . ASP A 1 89 ? -20.997 -4.793 22.098 1.00 95.88 89 ASP A C 1
ATOM 694 O O . ASP A 1 89 ? -21.160 -3.794 21.398 1.00 95.88 89 ASP A O 1
ATOM 698 N N . GLY A 1 90 ? -21.841 -5.106 23.083 1.00 96.06 90 GLY A N 1
ATOM 699 C CA . GLY A 1 90 ? -23.044 -4.322 23.331 1.00 96.06 90 GLY A CA 1
ATOM 700 C C . GLY A 1 90 ? -22.743 -2.908 23.839 1.00 96.06 90 GLY A C 1
ATOM 701 O O . GLY A 1 90 ? -23.452 -1.982 23.458 1.00 96.06 90 GLY A O 1
ATOM 702 N N . LEU A 1 91 ? -21.660 -2.692 24.600 1.00 97.06 91 LEU A N 1
ATOM 703 C CA . LEU A 1 91 ? -21.208 -1.335 24.947 1.00 97.06 91 LEU A CA 1
ATOM 704 C C . LEU A 1 91 ? -20.812 -0.531 23.702 1.00 97.06 91 LEU A C 1
ATOM 706 O O . LEU A 1 91 ? -21.200 0.627 23.570 1.00 97.06 91 LEU A O 1
ATOM 710 N N . PHE A 1 92 ? -20.097 -1.135 22.755 1.00 96.44 92 PHE A N 1
ATOM 711 C CA . PHE A 1 92 ? -19.772 -0.471 21.493 1.00 96.44 92 PHE A CA 1
ATOM 712 C C . PHE A 1 92 ? -21.023 -0.178 20.652 1.00 96.44 92 PHE A C 1
ATOM 714 O O . PHE A 1 92 ? -21.133 0.912 20.094 1.00 96.44 92 PHE A O 1
ATOM 721 N N . GLN A 1 93 ? -22.025 -1.065 20.642 1.00 94.88 93 GLN A N 1
ATOM 722 C CA . GLN A 1 93 ? -23.320 -0.768 20.012 1.00 94.88 93 GLN A CA 1
ATOM 723 C C . GLN A 1 93 ? -24.025 0.447 20.652 1.00 94.88 93 GLN A C 1
ATOM 725 O O . GLN A 1 93 ? -24.717 1.196 19.957 1.00 94.88 93 GLN A O 1
ATOM 730 N N . MET A 1 94 ? -23.835 0.693 21.955 1.00 95.81 94 MET A N 1
ATOM 731 C CA . MET A 1 94 ? -24.395 1.863 22.650 1.00 95.81 94 MET A CA 1
ATOM 732 C C . MET A 1 94 ? -23.709 3.189 22.266 1.00 95.81 94 MET A C 1
ATOM 734 O O . MET A 1 94 ? -24.335 4.242 22.392 1.00 95.81 94 MET A O 1
ATOM 738 N N . LEU A 1 95 ? -22.489 3.177 21.710 1.00 95.12 95 LEU A N 1
ATOM 739 C CA . LEU A 1 95 ? -21.870 4.378 21.112 1.00 95.12 95 LEU A CA 1
ATOM 740 C C . LEU A 1 95 ? -22.596 4.847 19.839 1.00 95.12 95 LEU A C 1
ATOM 742 O O . LEU A 1 95 ? -22.455 6.000 19.421 1.00 95.12 95 LEU A O 1
ATOM 746 N N . GLY A 1 96 ? -23.391 3.966 19.229 1.00 91.81 96 GLY A N 1
ATOM 747 C CA . GLY A 1 96 ? -24.289 4.272 18.119 1.00 91.81 96 GLY A CA 1
ATOM 748 C C . GLY A 1 96 ? -25.703 4.686 18.543 1.00 91.81 96 GLY A C 1
ATOM 749 O O . GLY A 1 96 ? -26.562 4.826 17.677 1.00 91.81 96 GLY A O 1
ATOM 750 N N . ASP A 1 97 ? -25.989 4.852 19.842 1.00 94.62 97 ASP A N 1
ATOM 751 C CA . ASP A 1 97 ? -27.337 5.198 20.312 1.00 94.62 97 ASP A CA 1
ATOM 752 C C . ASP A 1 97 ? -27.808 6.558 19.776 1.00 94.62 97 ASP A C 1
ATOM 754 O O . ASP A 1 97 ? -27.016 7.490 19.635 1.00 94.62 97 ASP A O 1
ATOM 758 N N . GLY A 1 98 ? -29.112 6.706 19.518 1.00 91.38 98 GLY A N 1
ATOM 759 C CA . GLY A 1 98 ? -29.691 7.969 19.054 1.00 91.38 98 GLY A CA 1
ATOM 760 C C . GLY A 1 98 ? -29.585 9.101 20.084 1.00 91.38 98 GLY A C 1
ATOM 761 O O . GLY A 1 98 ? -29.423 10.263 19.706 1.00 91.38 98 GLY A O 1
ATOM 762 N N . GLN A 1 99 ? -29.604 8.779 21.382 1.00 93.50 99 GLN A N 1
ATOM 763 C CA . GLN A 1 99 ? -29.537 9.758 22.466 1.00 93.50 99 GLN A CA 1
ATOM 764 C C . GLN A 1 99 ? -28.082 10.144 22.797 1.00 93.50 99 GLN A C 1
ATOM 766 O O . GLN A 1 99 ? -27.315 9.281 23.233 1.00 93.50 99 GLN A O 1
ATOM 771 N N . PRO A 1 100 ? -27.694 11.435 22.695 1.00 93.62 100 PRO A N 1
ATOM 772 C CA . PRO A 1 100 ? -26.341 11.891 23.034 1.00 93.62 100 PRO A CA 1
ATOM 773 C C . PRO A 1 100 ? -25.923 11.498 24.449 1.00 93.62 100 PRO A C 1
ATOM 775 O O . PRO A 1 100 ? -24.861 10.922 24.643 1.00 93.62 100 PRO A O 1
ATOM 778 N N . GLY A 1 101 ? -26.829 11.659 25.417 1.00 94.12 101 GLY A N 1
ATOM 779 C CA . GLY A 1 101 ? -26.546 11.327 26.809 1.00 94.12 101 GLY A CA 1
ATOM 780 C C . GLY A 1 101 ? -26.313 9.839 27.089 1.00 94.12 101 GLY A C 1
ATOM 781 O O . GLY A 1 101 ? -25.862 9.536 28.186 1.00 94.12 101 GLY A O 1
ATOM 782 N N . VAL A 1 102 ? -26.629 8.917 26.165 1.00 95.25 102 VAL A N 1
ATOM 783 C CA . VAL A 1 102 ? -26.213 7.501 26.251 1.00 95.25 102 VAL A CA 1
ATOM 784 C C . VAL A 1 102 ? -24.813 7.330 25.673 1.00 95.25 102 VAL A C 1
ATOM 786 O O . VAL A 1 102 ? -23.987 6.658 26.286 1.00 95.25 102 VAL A O 1
ATOM 789 N N . ARG A 1 103 ? -24.523 7.967 24.533 1.00 95.56 103 ARG A N 1
ATOM 790 C CA . ARG A 1 103 ? -23.199 7.918 23.902 1.00 95.56 103 ARG A CA 1
ATOM 791 C C . ARG A 1 103 ? -22.121 8.479 24.828 1.00 95.56 103 ARG A C 1
ATOM 793 O O . ARG A 1 103 ? -21.140 7.787 25.064 1.00 95.56 103 ARG A O 1
ATOM 800 N N . ASP A 1 104 ? -22.363 9.641 25.435 1.00 96.50 104 ASP A N 1
ATOM 801 C CA . ASP A 1 104 ? -21.395 10.331 26.300 1.00 96.50 104 ASP A CA 1
ATOM 802 C C . ASP A 1 104 ? -21.029 9.492 27.537 1.00 96.50 104 ASP A C 1
ATOM 804 O O . ASP A 1 104 ? -19.857 9.315 27.870 1.00 96.50 104 ASP A O 1
ATOM 808 N N . VAL A 1 105 ? -22.033 8.917 28.216 1.00 96.81 105 VAL A N 1
ATOM 809 C CA . VAL A 1 105 ? -21.787 8.065 29.396 1.00 96.81 105 VAL A CA 1
ATOM 810 C C . VAL A 1 105 ? -21.139 6.734 29.021 1.00 96.81 105 VAL A C 1
ATOM 812 O O . VAL A 1 105 ? -20.356 6.200 29.803 1.00 96.81 105 VAL A O 1
ATOM 815 N N . THR A 1 106 ? -21.443 6.200 27.835 1.00 97.56 106 THR A N 1
ATOM 816 C CA . THR A 1 106 ? -20.840 4.957 27.334 1.00 97.56 106 THR A CA 1
ATOM 817 C C . THR A 1 106 ? -19.381 5.181 26.954 1.00 97.56 106 THR A C 1
ATOM 819 O O . THR A 1 106 ? -18.526 4.382 27.327 1.00 97.56 106 THR A O 1
ATOM 822 N N . GLU A 1 107 ? -19.076 6.279 26.261 1.00 97.12 107 GLU A N 1
ATOM 823 C CA . GLU A 1 107 ? -17.709 6.676 25.922 1.00 97.12 107 GLU A CA 1
ATOM 824 C C . GLU A 1 107 ? -16.873 6.878 27.189 1.00 97.12 107 GLU A C 1
ATOM 826 O O . GLU A 1 107 ? -15.786 6.312 27.298 1.00 97.12 107 GLU A O 1
ATOM 831 N N . ALA A 1 108 ? -17.412 7.592 28.183 1.00 97.31 108 ALA A N 1
ATOM 832 C CA . ALA A 1 108 ? -16.749 7.782 29.469 1.00 97.31 108 ALA A CA 1
ATOM 833 C C . ALA A 1 108 ? -16.488 6.449 30.195 1.00 97.31 108 ALA A C 1
ATOM 835 O O . ALA A 1 108 ? -15.391 6.237 30.711 1.00 97.31 108 ALA A O 1
ATOM 836 N N . LEU A 1 109 ? -17.464 5.531 30.209 1.00 97.69 109 LEU A N 1
ATOM 837 C CA . LEU A 1 109 ? -17.297 4.200 30.798 1.00 97.69 109 LEU A CA 1
ATOM 838 C C . LEU A 1 109 ? -16.205 3.394 30.080 1.00 97.69 109 LEU A C 1
ATOM 840 O O . LEU A 1 109 ? -15.369 2.774 30.735 1.00 97.69 109 LEU A O 1
ATOM 844 N N . LEU A 1 110 ? -16.195 3.397 28.746 1.00 97.62 110 LEU A N 1
ATOM 845 C CA . LEU A 1 110 ? -15.170 2.710 27.961 1.00 97.62 110 LEU A CA 1
ATOM 846 C C . LEU A 1 110 ? -13.781 3.317 28.213 1.00 97.62 110 LEU A C 1
ATOM 848 O O . LEU A 1 110 ? -12.820 2.571 28.381 1.00 97.62 110 LEU A O 1
ATOM 852 N N . GLY A 1 111 ? -13.667 4.642 28.322 1.00 96.44 111 GLY A N 1
ATOM 853 C CA . GLY A 1 111 ? -12.422 5.299 28.730 1.00 96.44 111 GLY A CA 1
ATOM 854 C C . GLY A 1 111 ? -11.912 4.790 30.083 1.00 96.44 111 GLY A C 1
ATOM 855 O O . GLY A 1 111 ? -10.764 4.365 30.188 1.00 96.44 111 GLY A O 1
ATOM 856 N N . GLN A 1 112 ? -12.792 4.718 31.086 1.00 95.06 112 GLN A N 1
ATOM 857 C CA . GLN A 1 112 ? -12.445 4.199 32.415 1.00 95.06 112 GLN A CA 1
ATOM 858 C C . GLN A 1 112 ? -12.033 2.721 32.383 1.00 95.06 112 GLN A C 1
ATOM 860 O O . GLN A 1 112 ? -11.100 2.327 33.081 1.00 95.06 112 GLN A O 1
ATOM 865 N N . PHE A 1 113 ? -12.703 1.883 31.584 1.00 94.75 113 PHE A N 1
ATOM 866 C CA . PHE A 1 113 ? -12.294 0.485 31.422 1.00 94.75 113 PHE A CA 1
ATOM 867 C C . PHE A 1 113 ? -10.893 0.379 30.824 1.00 94.75 113 PHE A C 1
ATOM 869 O O . PHE A 1 113 ? -10.090 -0.413 31.312 1.00 94.75 113 PHE A O 1
ATOM 876 N N . LEU A 1 114 ? -10.593 1.179 29.801 1.00 93.50 114 LEU A N 1
ATOM 877 C CA . LEU A 1 114 ? -9.287 1.172 29.154 1.00 93.50 114 LEU A CA 1
ATOM 878 C C . LEU A 1 114 ? -8.175 1.588 30.127 1.00 93.50 114 LEU A C 1
ATOM 880 O O . LEU A 1 114 ? -7.173 0.885 30.228 1.00 93.50 114 LEU A O 1
ATOM 884 N N . GLU A 1 115 ? -8.392 2.652 30.906 1.00 92.00 115 GLU A N 1
ATOM 885 C CA . GLU A 1 115 ? -7.464 3.090 31.960 1.00 92.00 115 GLU A CA 1
ATOM 886 C C . GLU A 1 115 ? -7.223 1.993 33.007 1.00 92.00 115 GLU A C 1
ATOM 888 O O . GLU A 1 115 ? -6.091 1.762 33.434 1.00 92.00 115 GLU A O 1
ATOM 893 N N . ARG A 1 116 ? -8.277 1.270 33.408 1.00 89.44 116 ARG A N 1
ATOM 894 C CA . ARG A 1 116 ? -8.161 0.166 34.371 1.00 89.44 116 ARG A CA 1
ATOM 895 C C . ARG A 1 116 ? -7.394 -1.027 33.813 1.00 89.44 116 ARG A C 1
ATOM 897 O O . ARG A 1 116 ? -6.624 -1.622 34.557 1.00 89.44 116 ARG A O 1
ATOM 904 N N . ILE A 1 117 ? -7.569 -1.359 32.533 1.00 88.69 117 ILE A N 1
ATOM 905 C CA . ILE A 1 117 ? -6.798 -2.423 31.871 1.00 88.69 117 ILE A CA 1
ATOM 906 C C . ILE A 1 117 ? -5.317 -2.039 31.796 1.00 88.69 117 ILE A C 1
ATOM 908 O O . ILE A 1 117 ? -4.466 -2.874 32.076 1.00 88.69 117 ILE A O 1
ATOM 912 N N . GLN A 1 118 ? -4.999 -0.778 31.491 1.00 87.62 118 GLN A N 1
ATOM 913 C CA . GLN A 1 118 ? -3.612 -0.293 31.446 1.00 87.62 118 GLN A CA 1
ATOM 914 C C . GLN A 1 118 ? -2.907 -0.348 32.808 1.00 87.62 118 GLN A C 1
ATOM 916 O O . GLN A 1 118 ? -1.688 -0.487 32.869 1.00 87.62 118 GLN A O 1
ATOM 921 N N . GLN A 1 119 ? -3.661 -0.218 33.900 1.00 85.31 119 GLN A N 1
ATOM 922 C CA . GLN A 1 119 ? -3.145 -0.285 35.270 1.00 85.31 119 GLN A CA 1
ATOM 923 C C . GLN A 1 119 ? -3.147 -1.709 35.849 1.00 85.31 119 GLN A C 1
ATOM 925 O O . GLN A 1 119 ? -2.645 -1.911 36.959 1.00 85.31 119 GLN A O 1
ATOM 930 N N . ALA A 1 120 ? -3.731 -2.681 35.142 1.00 79.00 120 ALA A N 1
ATOM 931 C CA . ALA A 1 120 ? -3.871 -4.049 35.624 1.00 79.00 120 ALA A CA 1
ATOM 932 C C . ALA A 1 120 ? -2.511 -4.757 35.721 1.00 79.00 120 ALA A C 1
ATOM 934 O O . ALA A 1 120 ? -1.599 -4.517 34.927 1.00 79.00 120 ALA A O 1
ATOM 935 N N . GLN A 1 121 ? -2.372 -5.642 36.710 1.00 69.62 121 GLN A N 1
ATOM 936 C CA . GLN A 1 121 ? -1.175 -6.468 36.848 1.00 69.62 121 GLN A CA 1
ATOM 937 C C . GLN A 1 121 ? -1.197 -7.615 35.820 1.00 69.62 121 GLN A C 1
ATOM 939 O O . GLN A 1 121 ? -2.271 -8.008 35.363 1.00 69.62 121 GLN A O 1
ATOM 944 N N . PRO A 1 122 ? -0.041 -8.215 35.473 1.00 65.94 122 PRO A N 1
ATOM 945 C CA . PRO A 1 122 ? 0.030 -9.324 34.512 1.00 65.94 122 PRO A CA 1
ATOM 946 C C . PRO A 1 122 ? -0.814 -10.551 34.893 1.00 65.94 122 PRO A C 1
ATOM 948 O O . PRO A 1 122 ? -1.137 -11.369 34.040 1.00 65.94 122 PRO A O 1
ATOM 951 N N . GLU A 1 123 ? -1.146 -10.692 36.175 1.00 59.84 123 GLU A N 1
ATOM 952 C CA . GLU A 1 123 ? -1.929 -11.796 36.745 1.00 59.84 123 GLU A CA 1
ATOM 953 C C . GLU A 1 123 ? -3.438 -11.647 36.472 1.00 59.84 123 GLU A C 1
ATOM 955 O O . GLU A 1 123 ? -4.169 -12.635 36.474 1.00 59.84 123 GLU A O 1
ATOM 960 N N . ASP A 1 124 ? -3.883 -10.424 36.165 1.00 63.97 124 ASP A N 1
ATOM 961 C CA . ASP A 1 124 ? -5.269 -10.057 35.854 1.00 63.97 124 ASP A CA 1
ATOM 962 C C . ASP A 1 124 ? -5.542 -10.083 34.338 1.00 63.97 124 ASP A C 1
ATOM 964 O O . ASP A 1 124 ? -6.413 -9.361 33.842 1.00 63.97 124 ASP A O 1
ATOM 968 N N . GLU A 1 125 ? -4.765 -10.867 33.577 1.00 64.06 125 GLU A N 1
ATOM 969 C CA . GLU A 1 125 ? -4.765 -10.823 32.114 1.00 64.06 125 GLU A CA 1
ATOM 970 C C . GLU A 1 125 ? -6.163 -11.113 31.546 1.00 64.06 125 GLU A C 1
ATOM 972 O O . GLU A 1 125 ? -6.670 -12.238 31.540 1.00 64.06 125 GLU A O 1
ATOM 977 N N . VAL A 1 126 ? -6.799 -10.054 31.046 1.00 69.69 126 VAL A N 1
ATOM 978 C CA . VAL A 1 126 ? -8.087 -10.127 30.365 1.00 69.69 126 VAL A CA 1
ATOM 979 C C . VAL A 1 126 ? -7.913 -10.905 29.065 1.00 69.69 126 VAL A C 1
ATOM 981 O O . VAL A 1 126 ? -6.867 -10.841 28.422 1.00 69.69 126 VAL A O 1
ATOM 984 N N . ASN A 1 127 ? -8.953 -11.616 28.626 1.00 77.12 127 ASN A N 1
ATOM 985 C CA . ASN A 1 127 ? -8.951 -12.277 27.324 1.00 77.12 127 ASN A CA 1
ATOM 986 C C . ASN A 1 127 ? -8.954 -11.242 26.176 1.00 77.12 127 ASN A C 1
ATOM 988 O O . ASN A 1 127 ? -9.994 -10.924 25.593 1.00 77.12 127 ASN A O 1
ATOM 992 N N . LEU A 1 128 ? -7.762 -10.736 25.853 1.00 79.94 128 LEU A N 1
ATOM 993 C CA . LEU A 1 128 ? -7.501 -9.747 24.808 1.00 79.94 128 LEU A CA 1
ATOM 994 C C . LEU A 1 128 ? -7.976 -10.233 23.441 1.00 79.94 128 LEU A C 1
ATOM 996 O O . LEU A 1 128 ? -8.501 -9.451 22.657 1.00 79.94 128 LEU A O 1
ATOM 1000 N N . CYS A 1 129 ? -7.833 -11.531 23.166 1.00 80.50 129 CYS A N 1
ATOM 1001 C CA . CYS A 1 129 ? -8.194 -12.154 21.895 1.00 80.50 129 CYS A CA 1
ATOM 1002 C C . CYS A 1 129 ? -9.654 -11.879 21.507 1.00 80.50 129 CYS A C 1
ATOM 1004 O O . CYS A 1 129 ? -9.936 -11.455 20.385 1.00 80.50 129 CYS A O 1
ATOM 1006 N N . ASN A 1 130 ? -10.584 -12.076 22.444 1.00 85.06 130 ASN A N 1
ATOM 1007 C CA . ASN A 1 130 ? -12.006 -11.828 22.199 1.00 85.06 130 ASN A CA 1
ATOM 1008 C C . ASN A 1 130 ? -12.285 -10.340 21.973 1.00 85.06 130 ASN A C 1
ATOM 1010 O O . ASN A 1 130 ? -13.051 -9.977 21.082 1.00 85.06 130 ASN A O 1
ATOM 1014 N N . MET A 1 131 ? -11.627 -9.482 22.748 1.00 92.44 131 MET A N 1
ATOM 1015 C CA . MET A 1 131 ? -11.813 -8.038 22.665 1.00 92.44 131 MET A CA 1
ATOM 1016 C C . MET A 1 131 ? -11.279 -7.474 21.350 1.00 92.44 131 MET A C 1
ATOM 1018 O O . MET A 1 131 ? -11.972 -6.696 20.708 1.00 92.44 131 MET A O 1
ATOM 1022 N N . VAL A 1 132 ? -10.098 -7.907 20.897 1.00 93.19 132 VAL A N 1
ATOM 1023 C CA . VAL A 1 132 ? -9.511 -7.499 19.610 1.00 93.19 132 VAL A CA 1
ATOM 1024 C C . VAL A 1 132 ? -10.477 -7.775 18.459 1.00 93.19 132 VAL A C 1
ATOM 1026 O O . VAL A 1 132 ? -10.702 -6.893 17.635 1.00 93.19 132 VAL A O 1
ATOM 1029 N N . ASN A 1 133 ? -11.107 -8.952 18.427 1.00 92.44 133 ASN A N 1
ATOM 1030 C CA . ASN A 1 133 ? -12.075 -9.286 17.380 1.00 92.44 133 ASN A CA 1
ATOM 1031 C C . ASN A 1 133 ? -13.302 -8.364 17.407 1.00 92.44 133 ASN A C 1
ATOM 1033 O O . ASN A 1 133 ? -13.702 -7.862 16.359 1.00 92.44 133 ASN A O 1
ATOM 1037 N N . VAL A 1 134 ? -13.865 -8.099 18.591 1.00 94.62 134 VAL A N 1
ATOM 1038 C CA . VAL A 1 134 ? -14.983 -7.153 18.757 1.00 94.62 134 VAL A CA 1
ATOM 1039 C C . VAL A 1 134 ? -14.580 -5.757 18.273 1.00 94.62 134 VAL A C 1
ATOM 1041 O O . VAL A 1 134 ? -15.292 -5.139 17.485 1.00 94.62 134 VAL A O 1
ATOM 1044 N N . LEU A 1 135 ? -13.404 -5.275 18.674 1.00 95.62 135 LEU A N 1
ATOM 1045 C CA . LEU A 1 135 ? -12.894 -3.964 18.276 1.00 95.62 135 LEU A CA 1
ATOM 1046 C C . LEU A 1 135 ? -12.669 -3.863 16.760 1.00 95.62 135 LEU A C 1
ATOM 1048 O O . LEU A 1 135 ? -13.010 -2.845 16.166 1.00 95.62 135 LEU A O 1
ATOM 1052 N N . ILE A 1 136 ? -12.146 -4.910 16.114 1.00 95.19 136 ILE A N 1
ATOM 1053 C CA . ILE A 1 136 ? -11.989 -4.953 14.651 1.00 95.19 136 ILE A CA 1
ATOM 1054 C C . ILE A 1 136 ? -13.353 -4.859 13.959 1.00 95.19 136 ILE A C 1
ATOM 1056 O O . ILE A 1 136 ? -13.495 -4.107 12.993 1.00 95.19 136 ILE A O 1
ATOM 1060 N N . VAL A 1 137 ? -14.371 -5.572 14.452 1.00 94.88 137 VAL A N 1
ATOM 1061 C CA . VAL A 1 137 ? -15.737 -5.488 13.908 1.00 94.88 137 VAL A CA 1
ATOM 1062 C C . VAL A 1 137 ? -16.261 -4.053 14.003 1.00 94.88 137 VAL A C 1
ATOM 1064 O O . VAL A 1 137 ? -16.689 -3.495 12.996 1.00 94.88 137 VAL A O 1
ATOM 1067 N N . HIS A 1 138 ? -16.146 -3.405 15.163 1.00 95.25 138 HIS A N 1
ATOM 1068 C CA . HIS A 1 138 ? -16.633 -2.031 15.353 1.00 95.25 138 HIS A CA 1
ATOM 1069 C C . HIS A 1 138 ? -15.804 -0.962 14.630 1.00 95.25 138 HIS A C 1
ATOM 1071 O O . HIS A 1 138 ? -16.341 0.077 14.249 1.00 95.25 138 HIS A O 1
ATOM 1077 N N . ALA A 1 139 ? -14.515 -1.208 14.388 1.00 94.69 139 ALA A N 1
ATOM 1078 C CA . ALA A 1 139 ? -13.677 -0.329 13.574 1.00 94.69 139 ALA A CA 1
ATOM 1079 C C . ALA A 1 139 ? -14.013 -0.418 12.072 1.00 94.69 139 ALA A C 1
ATOM 1081 O O . ALA A 1 139 ? -13.889 0.568 11.344 1.00 94.69 139 ALA A O 1
ATOM 1082 N N . THR A 1 140 ? -14.444 -1.592 11.603 1.00 91.56 140 THR A N 1
ATOM 1083 C CA . THR A 1 140 ? -14.708 -1.859 10.177 1.00 91.56 140 THR A CA 1
ATOM 1084 C C . THR A 1 140 ? -16.160 -1.636 9.767 1.00 91.56 140 THR A C 1
ATOM 1086 O O . THR A 1 140 ? -16.410 -1.328 8.605 1.00 91.56 140 THR A O 1
ATOM 1089 N N . HIS A 1 141 ? -17.111 -1.761 10.694 1.00 86.25 141 HIS A N 1
ATOM 1090 C CA . HIS A 1 141 ? -18.533 -1.580 10.419 1.00 86.25 141 HIS A CA 1
ATOM 1091 C C . HIS A 1 141 ? -18.861 -0.145 9.956 1.00 86.25 141 HIS A C 1
ATOM 1093 O O . HIS A 1 141 ? -18.209 0.832 10.347 1.00 86.25 141 HIS A O 1
ATOM 1099 N N . GLU A 1 142 ? -19.936 0.001 9.175 1.00 74.00 142 GLU A N 1
ATOM 1100 C CA . GLU A 1 142 ? -20.562 1.285 8.814 1.00 74.00 142 GLU A CA 1
ATOM 1101 C C . GLU A 1 142 ? -21.281 1.904 10.033 1.00 74.00 142 GLU A C 1
ATOM 1103 O O . GLU A 1 142 ? -22.494 2.081 10.067 1.00 74.00 142 GLU A O 1
ATOM 1108 N N . GLY A 1 143 ? -20.534 2.128 11.115 1.00 74.88 143 GLY A N 1
ATOM 1109 C CA . GLY A 1 143 ? -21.003 2.739 12.354 1.00 74.88 143 GLY A CA 1
ATOM 1110 C C . GLY A 1 143 ? -20.714 4.238 12.429 1.00 74.88 143 GLY A C 1
ATOM 1111 O O . GLY A 1 143 ? -20.188 4.854 11.500 1.00 74.88 143 GLY A O 1
ATOM 1112 N N . SER A 1 144 ? -21.033 4.833 13.581 1.00 86.19 144 SER A N 1
ATOM 1113 C CA . SER A 1 144 ? -20.684 6.227 13.860 1.00 86.19 144 SER A CA 1
ATOM 1114 C C . SER A 1 144 ? -19.162 6.419 13.896 1.00 86.19 144 SER A C 1
ATOM 1116 O O . SER A 1 144 ? -18.423 5.542 14.352 1.00 86.19 144 SER A O 1
ATOM 1118 N N . VAL A 1 145 ? -18.692 7.600 13.476 1.00 89.75 145 VAL A N 1
ATOM 1119 C CA . VAL A 1 145 ? -17.269 7.984 13.563 1.00 89.75 145 VAL A CA 1
ATOM 1120 C C . VAL A 1 145 ? -16.749 7.829 14.996 1.00 89.75 145 VAL A C 1
ATOM 1122 O O . VAL A 1 145 ? -15.631 7.364 15.193 1.00 89.75 145 VAL A O 1
ATOM 1125 N N . LEU A 1 146 ? -17.589 8.129 15.995 1.00 91.88 146 LEU A N 1
ATOM 1126 C CA . LEU A 1 146 ? -17.284 7.915 17.409 1.00 91.88 146 LEU A CA 1
ATOM 1127 C C . LEU A 1 146 ? -16.956 6.447 17.712 1.00 91.88 146 LEU A C 1
ATOM 1129 O O . LEU A 1 146 ? -15.902 6.163 18.268 1.00 91.88 146 LEU A O 1
ATOM 1133 N N . THR A 1 147 ? -17.822 5.514 17.302 1.00 94.38 147 THR A N 1
ATOM 1134 C CA . THR A 1 147 ? -17.629 4.071 17.534 1.00 94.38 147 THR A CA 1
ATOM 1135 C C . THR A 1 147 ? -16.306 3.595 16.939 1.00 94.38 147 THR A C 1
ATOM 1137 O O . THR A 1 147 ? -15.502 2.959 17.623 1.00 94.38 147 THR A O 1
ATOM 1140 N N . ARG A 1 148 ? -16.041 3.976 15.684 1.00 94.19 148 ARG A N 1
ATOM 1141 C CA . ARG A 1 148 ? -14.805 3.628 14.980 1.00 94.19 148 ARG A CA 1
ATOM 1142 C C . ARG A 1 148 ? -13.576 4.215 15.663 1.00 94.19 148 ARG A C 1
ATOM 1144 O O . ARG A 1 148 ? -12.605 3.501 15.901 1.00 94.19 148 ARG A O 1
ATOM 1151 N N . ARG A 1 149 ? -13.615 5.504 16.001 1.00 93.75 149 ARG A N 1
ATOM 1152 C CA . ARG A 1 149 ? -12.516 6.194 16.681 1.00 93.75 149 ARG A CA 1
ATOM 1153 C C . ARG A 1 149 ? -12.209 5.537 18.023 1.00 93.75 149 ARG A C 1
ATOM 1155 O O . ARG A 1 149 ? -11.044 5.257 18.294 1.00 93.75 149 ARG A O 1
ATOM 1162 N N . THR A 1 150 ? -13.226 5.248 18.831 1.00 94.94 150 THR A N 1
ATOM 1163 C CA . THR A 1 150 ? -13.051 4.565 20.118 1.00 94.94 150 THR A CA 1
ATOM 1164 C C . THR A 1 150 ? -12.456 3.172 19.920 1.00 94.94 150 THR A C 1
ATOM 1166 O O . THR A 1 150 ? -11.514 2.816 20.624 1.00 94.94 150 THR A O 1
ATOM 1169 N N . ALA A 1 151 ? -12.904 2.415 18.911 1.00 95.88 151 ALA A N 1
ATOM 1170 C CA . ALA A 1 151 ? -12.360 1.088 18.619 1.00 95.88 151 ALA A CA 1
ATOM 1171 C C . ALA A 1 151 ? -10.875 1.148 18.227 1.00 95.88 151 ALA A C 1
ATOM 1173 O O . ALA A 1 151 ? -10.059 0.391 18.752 1.00 95.88 151 ALA A O 1
ATOM 1174 N N . LEU A 1 152 ? -10.502 2.091 17.356 1.00 95.12 152 LEU A N 1
ATOM 1175 C CA . LEU A 1 152 ? -9.113 2.298 16.940 1.00 95.12 152 LEU A CA 1
ATOM 1176 C C . LEU A 1 152 ? -8.222 2.776 18.096 1.00 95.12 152 LEU A C 1
ATOM 1178 O O . LEU A 1 152 ? -7.084 2.325 18.207 1.00 95.12 152 LEU A O 1
ATOM 1182 N N . ILE A 1 153 ? -8.726 3.635 18.989 1.00 93.81 153 ILE A N 1
ATOM 1183 C CA . ILE A 1 153 ? -7.994 4.041 20.201 1.00 93.81 153 ILE A CA 1
ATOM 1184 C C . ILE A 1 153 ? -7.674 2.815 21.060 1.00 93.81 153 ILE A C 1
ATOM 1186 O O . ILE A 1 153 ? -6.521 2.636 21.448 1.00 93.81 153 ILE A O 1
ATOM 1190 N N . TRP A 1 154 ? -8.656 1.945 21.306 1.00 94.75 154 TRP A N 1
ATOM 1191 C CA . TRP A 1 154 ? -8.448 0.712 22.069 1.00 94.75 154 TRP A CA 1
ATOM 1192 C C . TRP A 1 154 ? -7.449 -0.229 21.390 1.00 94.75 154 TRP A C 1
ATOM 1194 O O . TRP A 1 154 ? -6.523 -0.711 22.038 1.00 94.75 154 TRP A O 1
ATOM 1204 N N . LEU A 1 155 ? -7.581 -0.444 20.076 1.00 94.25 155 LEU A N 1
ATOM 1205 C CA . LEU A 1 155 ? -6.638 -1.256 19.302 1.00 94.25 155 LEU A CA 1
ATOM 1206 C C . LEU A 1 155 ? -5.207 -0.704 19.384 1.00 94.25 155 LEU A C 1
ATOM 1208 O O . LEU A 1 155 ? -4.269 -1.485 19.546 1.00 94.25 155 LEU A O 1
ATOM 1212 N N . SER A 1 156 ? -5.043 0.621 19.321 1.00 92.62 156 SER A N 1
ATOM 1213 C CA . SER A 1 156 ? -3.749 1.293 19.484 1.00 92.62 156 SER A CA 1
ATOM 1214 C C . SER A 1 156 ? -3.152 1.068 20.873 1.00 92.62 156 SER A C 1
ATOM 1216 O O . SER A 1 156 ? -1.970 0.752 20.994 1.00 92.62 156 SER A O 1
ATOM 1218 N N . GLN A 1 157 ? -3.970 1.158 21.923 1.00 91.31 157 GLN A N 1
ATOM 1219 C CA . GLN A 1 157 ? -3.522 0.907 23.293 1.00 91.31 157 GLN A CA 1
ATOM 1220 C C . GLN A 1 157 ? -3.136 -0.553 23.525 1.00 91.31 157 GLN A C 1
ATOM 1222 O O . GLN A 1 157 ? -2.151 -0.840 24.199 1.00 91.31 157 GLN A O 1
ATOM 1227 N N . PHE A 1 158 ? -3.845 -1.498 22.910 1.00 90.94 158 PHE A N 1
ATOM 1228 C CA . PHE A 1 158 ? -3.485 -2.912 23.010 1.00 90.94 158 PHE A CA 1
ATOM 1229 C C . PHE A 1 158 ? -2.111 -3.186 22.395 1.00 90.94 158 PHE A C 1
ATOM 1231 O O . PHE A 1 158 ? -1.334 -3.958 22.958 1.00 90.94 158 PHE A O 1
ATOM 1238 N N . ILE A 1 159 ? -1.787 -2.511 21.288 1.00 89.38 159 ILE A N 1
ATOM 1239 C CA . ILE A 1 159 ? -0.464 -2.582 20.660 1.00 89.38 159 ILE A CA 1
ATOM 1240 C C . ILE A 1 159 ? 0.639 -2.129 21.625 1.00 89.38 159 ILE A C 1
ATOM 1242 O O . ILE A 1 159 ? 1.666 -2.803 21.714 1.00 89.38 159 ILE A O 1
ATOM 1246 N N . GLU A 1 160 ? 0.426 -1.034 22.362 1.00 87.69 160 GLU A N 1
ATOM 1247 C CA . GLU A 1 160 ? 1.392 -0.535 23.355 1.00 87.69 160 GLU A CA 1
ATOM 1248 C C . GLU A 1 160 ? 1.621 -1.541 24.491 1.00 87.69 160 GLU A C 1
ATOM 1250 O O . GLU A 1 160 ? 2.758 -1.744 24.912 1.00 87.69 160 GLU A O 1
ATOM 1255 N N . MET A 1 161 ? 0.561 -2.207 24.958 1.00 84.38 161 MET A N 1
ATOM 1256 C CA . MET A 1 161 ? 0.636 -3.119 26.103 1.00 84.38 161 MET A CA 1
ATOM 1257 C C . MET A 1 161 ? 1.200 -4.508 25.758 1.00 84.38 161 MET A C 1
ATOM 1259 O O . MET A 1 161 ? 1.950 -5.082 26.545 1.00 84.38 161 MET A O 1
ATOM 1263 N N . HIS A 1 162 ? 0.836 -5.078 24.602 1.00 74.50 162 HIS A N 1
ATOM 1264 C CA . HIS A 1 162 ? 1.038 -6.511 24.319 1.00 74.50 162 HIS A CA 1
ATOM 1265 C C . HIS A 1 162 ? 1.753 -6.815 22.993 1.00 74.50 162 HIS A C 1
ATOM 1267 O O . HIS A 1 162 ? 1.700 -7.955 22.525 1.00 74.50 162 HIS A O 1
ATOM 1273 N N . SER A 1 163 ? 2.415 -5.810 22.408 1.00 75.81 163 SER A N 1
ATOM 1274 C CA . SER A 1 163 ? 3.300 -5.832 21.228 1.00 75.81 163 SER A CA 1
ATOM 1275 C C . SER A 1 163 ? 3.267 -7.107 20.360 1.00 75.81 163 SER A C 1
ATOM 1277 O O . SER A 1 163 ? 2.575 -7.150 19.344 1.00 75.81 163 SER A O 1
ATOM 1279 N N . THR A 1 164 ? 3.985 -8.169 20.735 1.00 78.75 164 THR A N 1
ATOM 1280 C CA . THR A 1 164 ? 4.138 -9.387 19.915 1.00 78.75 164 THR A CA 1
ATOM 1281 C C . THR A 1 164 ? 2.956 -10.359 19.979 1.00 78.75 164 THR A C 1
ATOM 1283 O O . THR A 1 164 ? 2.707 -11.079 19.009 1.00 78.75 164 THR A O 1
ATOM 1286 N N . ARG A 1 165 ? 2.175 -10.367 21.069 1.00 82.62 165 ARG A N 1
ATOM 1287 C CA . ARG A 1 165 ? 1.013 -11.267 21.245 1.00 82.62 165 ARG A CA 1
ATOM 1288 C C . ARG A 1 165 ? -0.124 -10.959 20.270 1.00 82.62 165 ARG A C 1
ATOM 1290 O O . ARG A 1 165 ? -0.988 -11.803 20.045 1.00 82.62 165 ARG A O 1
ATOM 1297 N N . LEU A 1 166 ? -0.113 -9.769 19.671 1.00 85.12 166 LEU A N 1
ATOM 1298 C CA . LEU A 1 166 ? -1.148 -9.292 18.754 1.00 85.12 166 LEU A CA 1
ATOM 1299 C C . LEU A 1 166 ? -0.868 -9.618 17.286 1.00 85.12 166 LEU A C 1
ATOM 1301 O O . LEU A 1 166 ? -1.771 -9.519 16.457 1.00 85.12 166 LEU A O 1
ATOM 1305 N N . LEU A 1 167 ? 0.344 -10.066 16.952 1.00 87.06 167 LEU A N 1
ATOM 1306 C CA . LEU A 1 167 ? 0.731 -10.388 15.576 1.00 87.06 167 LEU A CA 1
ATOM 1307 C C . LEU A 1 167 ? -0.165 -11.449 14.897 1.00 87.06 167 LEU A C 1
ATOM 1309 O O . LEU A 1 167 ? -0.443 -11.294 13.705 1.00 87.06 167 LEU A O 1
ATOM 1313 N N . PRO A 1 168 ? -0.727 -12.462 15.592 1.00 89.75 168 PRO A N 1
ATOM 1314 C CA . PRO A 1 168 ? -1.726 -13.354 14.995 1.00 89.75 168 PRO A CA 1
ATOM 1315 C C . PRO A 1 168 ? -2.973 -12.635 14.445 1.00 89.75 168 PRO A C 1
ATOM 1317 O O . PRO A 1 168 ? -3.619 -13.147 13.528 1.00 89.75 168 PRO A O 1
ATOM 1320 N N . TYR A 1 169 ? -3.287 -11.440 14.957 1.00 91.25 169 TYR A N 1
ATOM 1321 C CA . TYR A 1 169 ? -4.415 -10.599 14.545 1.00 91.25 169 TYR A CA 1
ATOM 1322 C C . TYR A 1 169 ? -4.044 -9.549 13.494 1.00 91.25 169 TYR A C 1
ATOM 1324 O O . TYR A 1 169 ? -4.912 -8.773 13.097 1.00 91.25 169 TYR A O 1
ATOM 1332 N N . LEU A 1 170 ? -2.799 -9.527 12.997 1.00 93.69 170 LEU A N 1
ATOM 1333 C CA . LEU A 1 170 ? -2.302 -8.491 12.083 1.00 93.69 170 LEU A CA 1
ATOM 1334 C C . LEU A 1 170 ? -3.232 -8.248 10.885 1.00 93.69 170 LEU A C 1
ATOM 1336 O O . LEU A 1 170 ? -3.541 -7.107 10.569 1.00 93.69 170 LEU A O 1
ATOM 1340 N N . SER A 1 171 ? -3.744 -9.309 10.255 1.00 95.56 171 SER A N 1
ATOM 1341 C CA . SER A 1 171 ? -4.698 -9.172 9.138 1.00 95.56 171 SER A CA 1
ATOM 1342 C C . SER A 1 171 ? -5.985 -8.423 9.521 1.00 95.56 171 SER A C 1
ATOM 1344 O O . SER A 1 171 ? -6.488 -7.619 8.738 1.00 95.56 171 SER A O 1
ATOM 1346 N N . GLY A 1 172 ? -6.494 -8.634 10.736 1.00 95.50 172 GLY A N 1
ATOM 1347 C CA . GLY A 1 172 ? -7.671 -7.943 11.254 1.00 95.50 172 GLY A CA 1
ATOM 1348 C C . GLY A 1 172 ? -7.381 -6.482 11.593 1.00 95.50 172 GLY A C 1
ATOM 1349 O O . GLY A 1 172 ? -8.161 -5.608 11.223 1.00 95.50 172 GLY A O 1
ATOM 1350 N N . TYR A 1 173 ? -6.216 -6.203 12.185 1.00 95.56 173 TYR A N 1
ATOM 1351 C CA . TYR A 1 173 ? -5.737 -4.833 12.377 1.00 95.56 173 TYR A CA 1
ATOM 1352 C C . TYR A 1 173 ? -5.627 -4.083 11.047 1.00 95.56 173 TYR A C 1
ATOM 1354 O O . TYR A 1 173 ? -6.193 -3.005 10.917 1.00 95.56 173 TYR A O 1
ATOM 1362 N N . LEU A 1 174 ? -4.969 -4.671 10.040 1.00 97.12 174 LEU A N 1
ATOM 1363 C CA . LEU A 1 174 ? -4.846 -4.082 8.703 1.00 97.12 174 LEU A CA 1
ATOM 1364 C C . LEU A 1 174 ? -6.217 -3.824 8.064 1.00 97.12 174 LEU A C 1
ATOM 1366 O O . LEU A 1 174 ? -6.436 -2.753 7.503 1.00 97.12 174 LEU A O 1
ATOM 1370 N N . THR A 1 175 ? -7.161 -4.758 8.213 1.00 96.31 175 THR A N 1
ATOM 1371 C CA . THR A 1 175 ? -8.541 -4.583 7.726 1.00 96.31 175 THR A CA 1
ATOM 1372 C C . THR A 1 175 ? -9.220 -3.377 8.380 1.00 96.31 175 THR A C 1
ATOM 1374 O O . THR A 1 175 ? -9.963 -2.660 7.716 1.00 96.31 175 THR A O 1
ATOM 1377 N N . ALA A 1 176 ? -8.947 -3.133 9.665 1.00 95.81 176 ALA A N 1
ATOM 1378 C CA . ALA A 1 176 ? -9.510 -2.019 10.415 1.00 95.81 176 ALA A CA 1
ATOM 1379 C C . ALA A 1 176 ? -8.873 -0.661 10.093 1.00 95.81 176 ALA A C 1
ATOM 1381 O O . ALA A 1 176 ? -9.564 0.345 10.205 1.00 95.81 176 ALA A O 1
ATOM 1382 N N . ILE A 1 177 ? -7.588 -0.603 9.720 1.00 96.69 177 ILE A N 1
ATOM 1383 C CA . ILE A 1 177 ? -6.865 0.676 9.575 1.00 96.69 177 ILE A CA 1
ATOM 1384 C C . ILE A 1 177 ? -6.667 1.136 8.134 1.00 96.69 177 ILE A C 1
ATOM 1386 O O . ILE A 1 177 ? -6.738 2.336 7.889 1.00 96.69 177 ILE A O 1
ATOM 1390 N N . LEU A 1 178 ? -6.431 0.226 7.180 1.00 96.62 178 LEU A N 1
ATOM 1391 C CA . LEU A 1 178 ? -6.073 0.602 5.806 1.00 96.62 178 LEU A CA 1
ATOM 1392 C C . LEU A 1 178 ? -7.107 1.514 5.118 1.00 96.62 178 LEU A C 1
ATOM 1394 O O . LEU A 1 178 ? -6.670 2.463 4.462 1.00 96.62 178 LEU A O 1
ATOM 1398 N N . PRO A 1 179 ? -8.435 1.313 5.273 1.00 95.00 179 PRO A N 1
ATOM 1399 C CA . PRO A 1 179 ? -9.424 2.211 4.671 1.00 95.00 179 PRO A CA 1
ATOM 1400 C C . PRO A 1 179 ? -9.341 3.662 5.174 1.00 95.00 179 PRO A C 1
ATOM 1402 O O . PRO A 1 179 ? -9.790 4.569 4.485 1.00 95.00 179 PRO A O 1
ATOM 1405 N N . TYR A 1 180 ? -8.775 3.885 6.364 1.00 94.06 180 TYR A N 1
ATOM 1406 C CA . TYR A 1 180 ? -8.872 5.151 7.098 1.00 94.06 180 TYR A CA 1
ATOM 1407 C C . TYR A 1 180 ? -7.525 5.859 7.288 1.00 94.06 180 TYR A C 1
ATOM 1409 O O . TYR A 1 180 ? -7.408 6.744 8.127 1.00 94.06 180 TYR A O 1
ATOM 1417 N N . LEU A 1 181 ? -6.491 5.487 6.529 1.00 93.88 181 LEU A N 1
ATOM 1418 C CA . LEU A 1 181 ? -5.168 6.114 6.649 1.00 93.88 181 LEU A CA 1
ATOM 1419 C C . LEU A 1 181 ? -5.124 7.577 6.188 1.00 93.88 181 LEU A C 1
ATOM 1421 O O . LEU A 1 181 ? -4.195 8.282 6.562 1.00 93.88 181 LEU A O 1
ATOM 1425 N N . GLY A 1 182 ? -6.108 8.024 5.405 1.00 88.00 182 GLY A N 1
ATOM 1426 C CA . GLY A 1 182 ? -6.268 9.430 5.021 1.00 88.00 182 GLY A CA 1
ATOM 1427 C C . GLY A 1 182 ? -7.130 10.259 5.982 1.00 88.00 182 GLY A C 1
ATOM 1428 O O . GLY A 1 182 ? -7.359 11.432 5.710 1.00 88.00 182 GLY A O 1
ATOM 1429 N N . ASP A 1 183 ? -7.652 9.672 7.068 1.00 89.12 183 ASP A N 1
ATOM 1430 C CA . ASP A 1 183 ? -8.508 10.374 8.033 1.00 89.12 183 ASP A CA 1
ATOM 1431 C C . ASP A 1 183 ? -7.715 10.748 9.293 1.00 89.12 183 ASP A C 1
ATOM 1433 O O . ASP A 1 183 ? -7.497 9.918 10.176 1.00 89.12 183 ASP A O 1
ATOM 1437 N N . ASP A 1 184 ? -7.330 12.021 9.405 1.00 84.31 184 ASP A N 1
ATOM 1438 C CA . ASP A 1 184 ? -6.559 12.551 10.539 1.00 84.31 184 ASP A CA 1
ATOM 1439 C C . ASP A 1 184 ? -7.285 12.444 11.893 1.00 84.31 184 ASP A C 1
ATOM 1441 O O . ASP A 1 184 ? -6.654 12.506 12.953 1.00 84.31 184 ASP A O 1
ATOM 1445 N N . GLN A 1 185 ? -8.614 12.286 11.902 1.00 85.00 185 GLN A N 1
ATOM 1446 C CA . GLN A 1 185 ? -9.371 12.112 13.146 1.00 85.00 185 GLN A CA 1
ATOM 1447 C C . GLN A 1 185 ? -9.230 10.695 13.708 1.00 85.00 185 GLN A C 1
ATOM 1449 O O . GLN A 1 185 ? -9.481 10.458 14.898 1.00 85.00 185 GLN A O 1
ATOM 1454 N N . LEU A 1 186 ? -8.847 9.745 12.857 1.00 82.50 186 LEU A N 1
ATOM 1455 C CA . LEU A 1 186 ? -8.691 8.343 13.180 1.00 82.50 186 LEU A CA 1
ATOM 1456 C C . LEU A 1 186 ? -7.193 8.049 13.292 1.00 82.50 186 LEU A C 1
ATOM 1458 O O . LEU A 1 186 ? -6.426 8.237 12.359 1.00 82.50 186 LEU A O 1
ATOM 1462 N N . LYS A 1 187 ? -6.743 7.537 14.444 1.00 82.94 187 LYS A N 1
ATOM 1463 C CA . LYS A 1 187 ? -5.324 7.212 14.717 1.00 82.94 187 LYS A CA 1
ATOM 1464 C C . LYS A 1 187 ? -4.762 6.049 13.866 1.00 82.94 187 LYS A C 1
ATOM 1466 O O . LYS A 1 187 ? -3.843 5.351 14.289 1.00 82.94 187 LYS A O 1
ATOM 1471 N N . ALA A 1 188 ? -5.326 5.786 12.689 1.00 93.75 188 ALA A N 1
ATOM 1472 C CA . ALA A 1 188 ? -4.990 4.672 11.813 1.00 93.75 188 ALA A CA 1
ATOM 1473 C C . ALA A 1 188 ? -3.526 4.718 11.347 1.00 93.75 188 ALA A C 1
ATOM 1475 O O . ALA A 1 188 ? -2.865 3.681 11.323 1.00 93.75 188 ALA A O 1
ATOM 1476 N N . THR A 1 189 ? -2.995 5.904 11.037 1.00 93.19 189 THR A N 1
ATOM 1477 C CA . THR A 1 189 ? -1.598 6.102 10.606 1.00 93.19 189 THR A CA 1
ATOM 1478 C C . THR A 1 189 ? -0.592 5.763 11.708 1.00 93.19 189 THR A C 1
ATOM 1480 O O . THR A 1 189 ? 0.403 5.074 11.466 1.00 93.19 189 THR A O 1
ATOM 1483 N N . GLU A 1 190 ? -0.878 6.178 12.943 1.00 91.75 190 GLU A N 1
ATOM 1484 C CA . GLU A 1 190 ? -0.087 5.845 14.130 1.00 91.75 190 GLU A CA 1
ATOM 1485 C C . GLU A 1 190 ? -0.084 4.329 14.380 1.00 91.75 190 GLU A C 1
ATOM 1487 O O . GLU A 1 190 ? 0.977 3.724 14.554 1.00 91.75 190 GLU A O 1
ATOM 1492 N N . ILE A 1 191 ? -1.261 3.696 14.319 1.00 94.25 191 ILE A N 1
ATOM 1493 C CA . ILE A 1 191 ? -1.408 2.242 14.460 1.00 94.25 191 ILE A CA 1
ATOM 1494 C C . ILE A 1 191 ? -0.621 1.512 13.365 1.00 94.25 191 ILE A C 1
ATOM 1496 O O . ILE A 1 191 ? 0.124 0.582 13.669 1.00 94.25 191 ILE A O 1
ATOM 1500 N N . ASN A 1 192 ? -0.740 1.948 12.107 1.00 95.88 192 ASN A N 1
ATOM 1501 C CA . ASN A 1 192 ? -0.022 1.367 10.973 1.00 95.88 192 ASN A CA 1
ATOM 1502 C C . ASN A 1 192 ? 1.493 1.372 11.193 1.00 95.88 192 ASN A C 1
ATOM 1504 O O . ASN A 1 192 ? 2.152 0.348 11.027 1.00 95.88 192 ASN A O 1
ATOM 1508 N N . THR A 1 193 ? 2.026 2.520 11.611 1.00 94.06 193 THR A N 1
ATOM 1509 C CA . THR A 1 193 ? 3.462 2.712 11.840 1.00 94.06 193 THR A CA 1
ATOM 1510 C C . THR A 1 193 ? 3.971 1.791 12.948 1.00 94.06 193 THR A C 1
ATOM 1512 O O . THR A 1 193 ? 5.004 1.140 12.797 1.00 94.06 193 THR A O 1
ATOM 1515 N N . ARG A 1 194 ? 3.218 1.676 14.047 1.00 92.56 194 ARG A N 1
ATOM 1516 C CA . ARG A 1 194 ? 3.567 0.793 15.167 1.00 92.56 194 ARG A CA 1
ATOM 1517 C C . ARG A 1 194 ? 3.503 -0.677 14.780 1.00 92.56 194 ARG A C 1
ATOM 1519 O O . ARG A 1 194 ? 4.415 -1.423 15.109 1.00 92.56 194 ARG A O 1
ATOM 1526 N N . LEU A 1 195 ? 2.464 -1.097 14.058 1.00 93.44 195 LEU A N 1
ATOM 1527 C CA . LEU A 1 195 ? 2.347 -2.478 13.585 1.00 93.44 195 LEU A CA 1
ATOM 1528 C C . LEU A 1 195 ? 3.505 -2.858 12.662 1.00 93.44 195 LEU A C 1
ATOM 1530 O O . LEU A 1 195 ? 4.042 -3.955 12.798 1.00 93.44 195 LEU A O 1
ATOM 1534 N N . LEU A 1 196 ? 3.904 -1.953 11.764 1.00 92.69 196 LEU A N 1
ATOM 1535 C CA . LEU A 1 196 ? 5.039 -2.170 10.871 1.00 92.69 196 LEU A CA 1
ATOM 1536 C C . LEU A 1 196 ? 6.341 -2.347 11.666 1.00 92.69 196 LEU A C 1
ATOM 1538 O O . LEU A 1 196 ? 7.106 -3.261 11.386 1.00 92.69 196 LEU A O 1
ATOM 1542 N N . ALA A 1 197 ? 6.560 -1.526 12.697 1.00 90.88 197 ALA A N 1
ATOM 1543 C CA . ALA A 1 197 ? 7.735 -1.622 13.567 1.00 90.88 197 ALA A CA 1
ATOM 1544 C C . ALA A 1 197 ? 7.744 -2.876 14.462 1.00 90.88 197 ALA A C 1
ATOM 1546 O O . ALA A 1 197 ? 8.808 -3.355 14.844 1.00 90.88 197 ALA A O 1
ATOM 1547 N N . LEU A 1 198 ? 6.569 -3.401 14.812 1.00 88.44 198 LEU A N 1
ATOM 1548 C CA . LEU A 1 198 ? 6.428 -4.593 15.650 1.00 88.44 198 LEU A CA 1
ATOM 1549 C C . LEU A 1 198 ? 6.587 -5.909 14.898 1.00 88.44 198 LEU A C 1
ATOM 1551 O O . LEU A 1 198 ? 6.734 -6.956 15.532 1.00 88.44 198 LEU A O 1
ATOM 1555 N N . PHE A 1 199 ? 6.491 -5.890 13.573 1.00 87.12 199 PHE A N 1
ATOM 1556 C CA . PHE A 1 199 ? 6.579 -7.103 12.785 1.00 87.12 199 PHE A CA 1
ATOM 1557 C C . PHE A 1 199 ? 7.981 -7.723 12.898 1.00 87.12 199 PHE A C 1
ATOM 1559 O O . PHE A 1 199 ? 8.992 -7.074 12.642 1.00 87.12 199 PHE A O 1
ATOM 1566 N N . THR A 1 200 ? 8.044 -9.004 13.266 1.00 81.69 200 THR A N 1
ATOM 1567 C CA . THR A 1 200 ? 9.292 -9.771 13.389 1.00 81.69 200 THR A CA 1
ATOM 1568 C C . THR A 1 200 ? 9.230 -11.065 12.578 1.00 81.69 200 THR A C 1
ATOM 1570 O O . THR A 1 200 ? 8.153 -11.560 12.237 1.00 81.69 200 THR A O 1
ATOM 1573 N N . GLN A 1 201 ? 10.394 -11.646 12.267 1.00 74.00 201 GLN A N 1
ATOM 1574 C CA . GLN A 1 201 ? 10.485 -12.855 11.436 1.00 74.00 201 GLN A CA 1
ATOM 1575 C C . GLN A 1 201 ? 9.753 -14.065 12.040 1.00 74.00 201 GLN A C 1
ATOM 1577 O O . GLN A 1 201 ? 9.103 -14.823 11.311 1.00 74.00 201 GLN A O 1
ATOM 1582 N N . ASP A 1 202 ? 9.782 -14.196 13.366 1.00 68.88 202 ASP A N 1
ATOM 1583 C CA . ASP A 1 202 ? 9.202 -15.316 14.122 1.00 68.88 202 ASP A CA 1
ATOM 1584 C C . ASP A 1 202 ? 7.717 -15.134 14.462 1.00 68.88 202 ASP A C 1
ATOM 1586 O O . ASP A 1 202 ? 7.122 -15.925 15.195 1.00 68.88 202 ASP A O 1
ATOM 1590 N N . ALA A 1 203 ? 7.080 -14.100 13.916 1.00 71.06 203 ALA A N 1
ATOM 1591 C CA . ALA A 1 203 ? 5.688 -13.813 14.192 1.00 71.06 203 ALA A CA 1
ATOM 1592 C C . ALA A 1 203 ? 4.763 -14.942 13.693 1.00 71.06 203 ALA A C 1
ATOM 1594 O O . ALA A 1 203 ? 4.833 -15.364 12.531 1.00 71.06 203 ALA A O 1
ATOM 1595 N N . GLY A 1 204 ? 3.846 -15.390 14.561 1.00 79.12 204 GLY A N 1
ATOM 1596 C CA . GLY A 1 204 ? 2.771 -16.350 14.265 1.00 79.12 204 GLY A CA 1
ATOM 1597 C C . GLY A 1 204 ? 1.670 -15.769 13.366 1.00 79.12 204 GLY A C 1
ATOM 1598 O O . GLY A 1 204 ? 0.486 -15.844 13.686 1.00 79.12 204 GLY A O 1
ATOM 1599 N N . VAL A 1 205 ? 2.064 -15.129 12.266 1.00 86.69 205 VAL A N 1
ATOM 1600 C CA . VAL A 1 205 ? 1.199 -14.368 11.362 1.00 86.69 205 VAL A CA 1
ATOM 1601 C C . VAL A 1 205 ? 0.661 -15.273 10.260 1.00 86.69 205 VAL A C 1
ATOM 1603 O O . VAL A 1 205 ? 1.407 -15.964 9.564 1.00 86.69 205 VAL A O 1
ATOM 1606 N N . LYS A 1 206 ? -0.654 -15.211 10.035 1.00 91.19 206 LYS A N 1
ATOM 1607 C CA . LYS A 1 206 ? -1.313 -15.872 8.902 1.00 91.19 206 LYS A CA 1
ATOM 1608 C C . LYS A 1 206 ? -1.055 -15.088 7.611 1.00 91.19 206 LYS A C 1
ATOM 1610 O O . LYS A 1 206 ? -1.866 -14.246 7.227 1.00 91.19 206 LYS A O 1
ATOM 1615 N N . MET A 1 207 ? 0.063 -15.375 6.939 1.00 92.88 207 MET A N 1
ATOM 1616 C CA . MET A 1 207 ? 0.532 -14.603 5.776 1.00 92.88 207 MET A CA 1
ATOM 1617 C C . MET A 1 207 ? -0.524 -14.467 4.668 1.00 92.88 207 MET A C 1
ATOM 1619 O O . MET A 1 207 ? -0.767 -13.360 4.204 1.00 92.88 207 MET A O 1
ATOM 1623 N N . ASN A 1 208 ? -1.238 -15.543 4.315 1.00 94.75 208 ASN A N 1
ATOM 1624 C CA . ASN A 1 208 ? -2.287 -15.483 3.288 1.00 94.75 208 ASN A CA 1
ATOM 1625 C C . ASN A 1 208 ? -3.363 -14.422 3.585 1.00 94.75 208 ASN A C 1
ATOM 1627 O O . ASN A 1 208 ? -3.790 -13.707 2.684 1.00 94.75 208 ASN A O 1
ATOM 1631 N N . ALA A 1 209 ? -3.785 -14.300 4.849 1.00 95.81 209 ALA A N 1
ATOM 1632 C CA . ALA A 1 209 ? -4.787 -13.315 5.247 1.00 95.81 209 ALA A CA 1
ATOM 1633 C C . ALA A 1 209 ? -4.231 -11.886 5.168 1.00 95.81 209 ALA A C 1
ATOM 1635 O O . ALA A 1 209 ? -4.922 -10.988 4.700 1.00 95.81 209 ALA A O 1
ATOM 1636 N N . VAL A 1 210 ? -2.971 -11.683 5.571 1.00 96.19 210 VAL A N 1
ATOM 1637 C CA . VAL A 1 210 ? -2.288 -10.385 5.454 1.00 96.19 210 VAL A CA 1
ATOM 1638 C C . VAL A 1 210 ? -2.170 -9.966 3.991 1.00 96.19 210 VAL A C 1
ATOM 1640 O O . VAL A 1 210 ? -2.627 -8.885 3.635 1.00 96.19 210 VAL A O 1
ATOM 1643 N N . ILE A 1 211 ? -1.646 -10.839 3.125 1.00 96.75 211 ILE A N 1
ATOM 1644 C CA . ILE A 1 211 ? -1.511 -10.549 1.693 1.00 96.75 211 ILE A CA 1
ATOM 1645 C C . ILE A 1 211 ? -2.879 -10.292 1.051 1.00 96.75 211 ILE A C 1
ATOM 1647 O O . ILE A 1 211 ? -3.019 -9.350 0.279 1.00 96.75 211 ILE A O 1
ATOM 1651 N N . ALA A 1 212 ? -3.916 -11.063 1.395 1.00 97.25 212 ALA A N 1
ATOM 1652 C CA . ALA A 1 212 ? -5.262 -10.834 0.868 1.00 97.25 212 ALA A CA 1
ATOM 1653 C C . ALA A 1 212 ? -5.803 -9.433 1.211 1.00 97.25 212 ALA A C 1
ATOM 1655 O O . ALA A 1 212 ? -6.389 -8.780 0.349 1.00 97.25 212 ALA A O 1
ATOM 1656 N N . VAL A 1 213 ? -5.581 -8.963 2.442 1.00 97.44 213 VAL A N 1
ATOM 1657 C CA . VAL A 1 213 ? -5.990 -7.620 2.875 1.00 97.44 213 VAL A CA 1
ATOM 1658 C C . VAL A 1 213 ? -5.163 -6.539 2.175 1.00 97.44 213 VAL A C 1
ATOM 1660 O O . VAL A 1 213 ? -5.739 -5.588 1.658 1.00 97.44 213 VAL A O 1
ATOM 1663 N N . LEU A 1 214 ? -3.839 -6.695 2.086 1.00 97.88 214 LEU A N 1
ATOM 1664 C CA . LEU A 1 214 ? -2.966 -5.732 1.405 1.00 97.88 214 LEU A CA 1
ATOM 1665 C C . LEU A 1 214 ? -3.347 -5.566 -0.073 1.00 97.88 214 LEU A C 1
ATOM 1667 O O . LEU A 1 214 ? -3.596 -4.450 -0.524 1.00 97.88 214 LEU A O 1
ATOM 1671 N N . LEU A 1 215 ? -3.483 -6.672 -0.810 1.00 97.12 215 LEU A N 1
ATOM 1672 C CA . LEU A 1 215 ? -3.815 -6.633 -2.238 1.00 97.12 215 LEU A CA 1
ATOM 1673 C C . LEU A 1 215 ? -5.215 -6.058 -2.505 1.00 97.12 215 LEU A C 1
ATOM 1675 O O . LEU A 1 215 ? -5.422 -5.423 -3.534 1.00 97.12 215 LEU A O 1
ATOM 1679 N N . LYS A 1 216 ? -6.165 -6.206 -1.570 1.00 96.62 216 LYS A N 1
ATOM 1680 C CA . LYS A 1 216 ? -7.487 -5.564 -1.667 1.00 96.62 216 LYS A CA 1
ATOM 1681 C C . LYS A 1 216 ? -7.393 -4.029 -1.669 1.00 96.62 216 LYS A C 1
ATOM 1683 O O . LYS A 1 216 ? -8.230 -3.377 -2.284 1.00 96.62 216 LYS A O 1
ATOM 1688 N N . HIS A 1 217 ? -6.393 -3.458 -0.995 1.00 96.56 217 HIS A N 1
ATOM 1689 C CA . HIS A 1 217 ? -6.245 -2.011 -0.789 1.00 96.56 217 HIS A CA 1
ATOM 1690 C C . HIS A 1 217 ? -5.155 -1.360 -1.660 1.00 96.56 217 HIS A C 1
ATOM 1692 O O . HIS A 1 217 ? -4.895 -0.168 -1.529 1.00 96.56 217 HIS A O 1
ATOM 1698 N N . VAL A 1 218 ? -4.527 -2.099 -2.576 1.00 95.62 218 VAL A N 1
ATOM 1699 C CA . VAL A 1 218 ? -3.429 -1.575 -3.410 1.00 95.62 218 VAL A CA 1
ATOM 1700 C C . VAL A 1 218 ? -3.867 -0.475 -4.388 1.00 95.62 218 VAL A C 1
ATOM 1702 O O . VAL A 1 218 ? -3.102 0.438 -4.661 1.00 95.62 218 VAL A O 1
ATOM 1705 N N . LYS A 1 219 ? -5.122 -0.513 -4.858 1.00 94.06 219 LYS A N 1
ATOM 1706 C CA . LYS A 1 219 ? -5.742 0.491 -5.744 1.00 94.06 219 LYS A CA 1
ATOM 1707 C C . LYS A 1 219 ? -6.761 1.364 -5.006 1.00 94.06 219 LYS A C 1
ATOM 1709 O O . LYS A 1 219 ? -7.781 1.749 -5.567 1.00 94.06 219 LYS A O 1
ATOM 1714 N N . HIS A 1 220 ? -6.532 1.607 -3.717 1.00 95.56 220 HIS A N 1
ATOM 1715 C CA . HIS A 1 220 ? -7.421 2.436 -2.904 1.00 95.56 220 HIS A CA 1
ATOM 1716 C C . HIS A 1 220 ? -7.449 3.890 -3.397 1.00 95.56 220 HIS A C 1
ATOM 1718 O O . HIS A 1 220 ? -6.447 4.378 -3.912 1.00 95.56 220 HIS A O 1
ATOM 1724 N N . GLU A 1 221 ? -8.558 4.606 -3.203 1.00 94.06 221 GLU A N 1
ATOM 1725 C CA . GLU A 1 221 ? -8.695 6.005 -3.646 1.00 94.06 221 GLU A CA 1
ATOM 1726 C C . GLU A 1 221 ? -7.680 6.942 -2.965 1.00 94.06 221 GLU A C 1
ATOM 1728 O O . GLU A 1 221 ? -7.056 7.781 -3.617 1.00 94.06 221 GLU A O 1
ATOM 1733 N N . HIS A 1 222 ? -7.437 6.732 -1.668 1.00 93.69 222 HIS A N 1
ATOM 1734 C CA . HIS A 1 222 ? -6.474 7.509 -0.889 1.00 93.69 222 HIS A CA 1
ATOM 1735 C C . HIS A 1 222 ? -5.031 7.065 -1.130 1.00 93.69 222 HIS A C 1
ATOM 1737 O O . HIS A 1 222 ? -4.691 5.883 -1.000 1.00 93.69 222 HIS A O 1
ATOM 1743 N N . ARG A 1 223 ? -4.172 8.046 -1.419 1.00 95.25 223 ARG A N 1
ATOM 1744 C CA . ARG A 1 223 ? -2.738 7.860 -1.660 1.00 95.25 223 ARG A CA 1
ATOM 1745 C C . ARG A 1 223 ? -2.050 7.219 -0.455 1.00 95.25 223 ARG A C 1
ATOM 1747 O O . ARG A 1 223 ? -1.251 6.304 -0.622 1.00 95.25 223 ARG A O 1
ATOM 1754 N N . GLU A 1 224 ? -2.373 7.672 0.748 1.00 94.81 224 GLU A N 1
ATOM 1755 C CA . GLU A 1 224 ? -1.795 7.230 2.020 1.00 94.81 224 GLU A CA 1
ATOM 1756 C C . GLU A 1 224 ? -1.985 5.722 2.210 1.00 94.81 224 GLU A C 1
ATOM 1758 O O . GLU A 1 224 ? -1.060 5.016 2.617 1.00 94.81 224 GLU A O 1
ATOM 1763 N N . THR A 1 225 ? -3.159 5.207 1.834 1.00 96.69 225 THR A N 1
ATOM 1764 C CA . THR A 1 225 ? -3.463 3.776 1.873 1.00 96.69 225 THR A CA 1
ATOM 1765 C C . THR A 1 225 ? -2.625 2.991 0.872 1.00 96.69 225 THR A C 1
ATOM 1767 O O . THR A 1 225 ? -2.033 1.979 1.250 1.00 96.69 225 THR A O 1
ATOM 1770 N N . ARG A 1 226 ? -2.524 3.456 -0.382 1.00 96.81 226 ARG A N 1
ATOM 1771 C CA . ARG A 1 226 ? -1.703 2.787 -1.409 1.00 96.81 226 ARG A CA 1
ATOM 1772 C C . ARG A 1 226 ? -0.230 2.748 -1.000 1.00 96.81 226 ARG A C 1
ATOM 1774 O O . ARG A 1 226 ? 0.388 1.685 -1.011 1.00 96.81 226 ARG A O 1
ATOM 1781 N N . MET A 1 227 ? 0.297 3.875 -0.517 1.00 96.94 227 MET A N 1
ATOM 1782 C CA . MET A 1 227 ? 1.654 3.980 0.029 1.00 96.94 227 MET A CA 1
ATOM 1783 C C . MET A 1 227 ? 1.884 3.013 1.194 1.00 96.94 227 MET A C 1
ATOM 1785 O O . MET A 1 227 ? 2.914 2.342 1.253 1.00 96.94 227 MET A O 1
ATOM 1789 N N . ALA A 1 228 ? 0.943 2.914 2.135 1.00 97.50 228 ALA A N 1
ATOM 1790 C CA . ALA A 1 228 ? 1.065 1.994 3.261 1.00 97.50 228 ALA A CA 1
ATOM 1791 C C . ALA A 1 228 ? 1.071 0.529 2.808 1.00 97.50 228 ALA A C 1
ATOM 1793 O O . ALA A 1 228 ? 1.888 -0.248 3.299 1.00 97.50 228 ALA A O 1
ATOM 1794 N N . VAL A 1 229 ? 0.215 0.158 1.851 1.00 97.88 229 VAL A N 1
ATOM 1795 C CA . VAL A 1 229 ? 0.183 -1.197 1.283 1.00 97.88 229 VAL A CA 1
ATOM 1796 C C . VAL A 1 229 ? 1.529 -1.566 0.660 1.00 97.88 229 VAL A C 1
ATOM 1798 O O . VAL A 1 229 ? 2.074 -2.619 0.989 1.00 97.88 229 VAL A O 1
ATOM 1801 N N . LEU A 1 230 ? 2.100 -0.695 -0.177 1.00 97.75 230 LEU A N 1
ATOM 1802 C CA . LEU A 1 230 ? 3.406 -0.939 -0.799 1.00 97.75 230 LEU A CA 1
ATOM 1803 C C . LEU A 1 230 ? 4.529 -1.039 0.242 1.00 97.75 230 LEU A C 1
ATOM 1805 O O . LEU A 1 230 ? 5.354 -1.950 0.174 1.00 97.75 230 LEU A O 1
ATOM 1809 N N . ASN A 1 231 ? 4.524 -0.169 1.257 1.00 96.81 231 ASN A N 1
ATOM 1810 C CA . ASN A 1 231 ? 5.482 -0.239 2.361 1.00 96.81 231 ASN A CA 1
ATOM 1811 C C . ASN A 1 231 ? 5.380 -1.556 3.141 1.00 96.81 231 ASN A C 1
ATOM 1813 O O . ASN A 1 231 ? 6.407 -2.126 3.505 1.00 96.81 231 ASN A O 1
ATOM 1817 N N . TRP A 1 232 ? 4.169 -2.074 3.359 1.00 97.25 232 TRP A N 1
ATOM 1818 C CA . TRP A 1 232 ? 3.972 -3.387 3.971 1.00 97.25 232 TRP A CA 1
ATOM 1819 C C . TRP A 1 232 ? 4.530 -4.511 3.106 1.00 97.25 232 TRP A C 1
ATOM 1821 O O . TRP A 1 232 ? 5.290 -5.330 3.614 1.00 97.25 232 TRP A O 1
ATOM 1831 N N . ILE A 1 233 ? 4.200 -4.552 1.812 1.00 96.31 233 ILE A N 1
ATOM 1832 C CA . ILE A 1 233 ? 4.702 -5.599 0.908 1.00 96.31 233 ILE A CA 1
ATOM 1833 C C . ILE A 1 233 ? 6.234 -5.568 0.867 1.00 96.31 233 ILE A C 1
ATOM 1835 O O . ILE A 1 233 ? 6.873 -6.607 1.027 1.00 96.31 233 ILE A O 1
ATOM 1839 N N . ARG A 1 234 ? 6.827 -4.375 0.765 1.00 94.31 234 ARG A N 1
ATOM 1840 C CA . ARG A 1 234 ? 8.280 -4.188 0.801 1.00 94.31 234 ARG A CA 1
ATOM 1841 C C . ARG A 1 234 ? 8.902 -4.628 2.120 1.00 94.31 234 ARG A C 1
ATOM 1843 O O . ARG A 1 234 ? 9.923 -5.309 2.124 1.00 94.31 234 ARG A O 1
ATOM 1850 N N . HIS A 1 235 ? 8.294 -4.267 3.246 1.00 93.44 235 HIS A N 1
ATOM 1851 C CA . HIS A 1 235 ? 8.775 -4.678 4.560 1.00 93.44 235 HIS A CA 1
ATOM 1852 C C . HIS A 1 235 ? 8.720 -6.203 4.725 1.00 93.44 235 HIS A C 1
ATOM 1854 O O . HIS A 1 235 ? 9.670 -6.799 5.229 1.00 93.44 235 HIS A O 1
ATOM 1860 N N . LEU A 1 236 ? 7.648 -6.848 4.260 1.00 92.75 236 LEU A N 1
ATOM 1861 C CA . LEU A 1 236 ? 7.509 -8.303 4.279 1.00 92.75 236 LEU A CA 1
ATOM 1862 C C . LEU A 1 236 ? 8.537 -8.986 3.368 1.00 92.75 236 LEU A C 1
ATOM 1864 O O . LEU A 1 236 ? 9.133 -9.978 3.780 1.00 92.75 236 LEU A O 1
ATOM 1868 N N . HIS A 1 237 ? 8.785 -8.446 2.173 1.00 89.62 237 HIS A N 1
ATOM 1869 C CA . HIS A 1 237 ? 9.792 -8.969 1.246 1.00 89.62 237 HIS A CA 1
ATOM 1870 C C . HIS A 1 237 ? 11.204 -8.897 1.833 1.00 89.62 237 HIS A C 1
ATOM 1872 O O . HIS A 1 237 ? 11.899 -9.907 1.863 1.00 89.62 237 HIS A O 1
ATOM 1878 N N . LYS A 1 238 ? 11.578 -7.761 2.436 1.00 89.44 238 LYS A N 1
ATOM 1879 C CA . LYS A 1 238 ? 12.897 -7.587 3.066 1.00 89.44 238 LYS A CA 1
ATOM 1880 C C . LYS A 1 238 ? 13.099 -8.443 4.312 1.00 89.44 238 LYS A C 1
ATOM 1882 O O . LYS A 1 238 ? 14.189 -8.966 4.527 1.00 89.44 238 LYS A O 1
ATOM 1887 N N . ASN A 1 239 ? 12.075 -8.565 5.156 1.00 88.75 239 ASN A N 1
ATOM 1888 C CA . ASN A 1 239 ? 12.230 -9.215 6.456 1.00 88.75 239 ASN A CA 1
ATOM 1889 C C . ASN A 1 239 ? 11.912 -10.711 6.418 1.00 88.75 239 ASN A C 1
ATOM 1891 O O . ASN A 1 239 ? 12.532 -11.463 7.157 1.00 88.75 239 ASN A O 1
ATOM 1895 N N . VAL A 1 240 ? 10.968 -11.173 5.595 1.00 89.06 240 VAL A N 1
ATOM 1896 C CA . VAL A 1 240 ? 10.540 -12.584 5.547 1.00 89.06 240 VAL A CA 1
ATOM 1897 C C . VAL A 1 240 ? 10.370 -13.102 4.106 1.00 89.06 240 VAL A C 1
ATOM 1899 O O . VAL A 1 240 ? 9.305 -13.633 3.770 1.00 89.06 240 VAL A O 1
ATOM 1902 N N . PRO A 1 241 ? 11.415 -13.030 3.255 1.00 87.88 241 PRO A N 1
ATOM 1903 C CA . PRO A 1 241 ? 11.323 -13.375 1.830 1.00 87.88 241 PRO A CA 1
ATOM 1904 C C . PRO A 1 241 ? 10.794 -14.801 1.596 1.00 87.88 241 PRO A C 1
ATOM 1906 O O . PRO A 1 241 ? 9.893 -15.024 0.791 1.00 87.88 241 PRO A O 1
ATOM 1909 N N . ALA A 1 242 ? 11.226 -15.775 2.403 1.00 86.62 242 ALA A N 1
ATOM 1910 C CA . ALA A 1 242 ? 10.746 -17.156 2.299 1.00 86.62 242 ALA A CA 1
ATOM 1911 C C . ALA A 1 242 ? 9.232 -17.314 2.562 1.00 86.62 242 ALA A C 1
ATOM 1913 O O . ALA A 1 242 ? 8.600 -18.215 2.015 1.00 86.62 242 ALA A O 1
ATOM 1914 N N . LYS A 1 243 ? 8.631 -16.449 3.395 1.00 88.50 243 LYS A N 1
ATOM 1915 C CA . LYS A 1 243 ? 7.187 -16.483 3.692 1.00 88.50 243 LYS A CA 1
ATOM 1916 C C . LYS A 1 243 ? 6.364 -15.726 2.651 1.00 88.50 243 LYS A C 1
ATOM 1918 O O . LYS A 1 243 ? 5.195 -16.066 2.478 1.00 88.50 243 LYS A O 1
ATOM 1923 N N . ILE A 1 244 ? 6.933 -14.708 1.997 1.00 89.31 244 ILE A N 1
ATOM 1924 C CA . ILE A 1 244 ? 6.235 -13.940 0.955 1.00 89.31 244 ILE A CA 1
ATOM 1925 C C . ILE A 1 244 ? 6.290 -14.639 -0.405 1.00 89.31 244 ILE A C 1
ATOM 1927 O O . ILE A 1 244 ? 5.328 -14.543 -1.164 1.00 89.31 244 ILE A O 1
ATOM 1931 N N . PHE A 1 245 ? 7.366 -15.385 -0.679 1.00 87.44 245 PHE A N 1
ATOM 1932 C CA . PHE A 1 245 ? 7.620 -16.029 -1.967 1.00 87.44 245 PHE A CA 1
ATOM 1933 C C . PHE A 1 245 ? 6.416 -16.817 -2.532 1.00 87.44 245 PHE A C 1
ATOM 1935 O O . PHE A 1 245 ? 6.043 -16.560 -3.677 1.00 87.44 245 PHE A O 1
ATOM 1942 N N . PRO A 1 246 ? 5.698 -17.662 -1.755 1.00 90.62 246 PRO A N 1
ATOM 1943 C CA . PRO A 1 246 ? 4.534 -18.408 -2.258 1.00 90.62 246 PRO A CA 1
ATOM 1944 C C . PRO A 1 246 ? 3.357 -17.545 -2.739 1.00 90.62 246 PRO A C 1
ATOM 1946 O O . PRO A 1 246 ? 2.402 -18.062 -3.311 1.00 90.62 246 PRO A O 1
ATOM 1949 N N . TYR A 1 247 ? 3.375 -16.241 -2.456 1.00 92.88 247 TYR A N 1
ATOM 1950 C CA . TYR A 1 247 ? 2.334 -15.294 -2.845 1.00 92.88 247 TYR A CA 1
ATOM 1951 C C . TYR A 1 247 ? 2.764 -14.384 -4.001 1.00 92.88 247 TYR A C 1
ATOM 1953 O O . TYR A 1 247 ? 1.957 -13.564 -4.446 1.00 92.88 247 TYR A O 1
ATOM 1961 N N . MET A 1 248 ? 3.995 -14.518 -4.509 1.00 88.75 248 MET A N 1
ATOM 1962 C CA . MET A 1 248 ? 4.531 -13.644 -5.556 1.00 88.75 248 MET A CA 1
ATOM 1963 C C . MET A 1 248 ? 3.746 -13.723 -6.865 1.00 88.75 248 MET A C 1
ATOM 1965 O O . MET A 1 248 ? 3.576 -12.694 -7.509 1.00 88.75 248 MET A O 1
ATOM 1969 N N . ASP A 1 249 ? 3.137 -14.864 -7.196 1.00 88.06 249 ASP A N 1
ATOM 1970 C CA . ASP A 1 249 ? 2.257 -14.984 -8.371 1.00 88.06 249 ASP A CA 1
ATOM 1971 C C . ASP A 1 249 ? 0.999 -14.111 -8.285 1.00 88.06 249 ASP A C 1
ATOM 1973 O O . ASP A 1 249 ? 0.401 -13.765 -9.301 1.00 88.06 249 ASP A O 1
ATOM 1977 N N . ARG A 1 250 ? 0.588 -13.720 -7.073 1.00 92.44 250 ARG A N 1
ATOM 1978 C CA . ARG A 1 250 ? -0.518 -12.775 -6.848 1.00 92.44 250 ARG A CA 1
ATOM 1979 C C . ARG A 1 250 ? -0.015 -11.345 -6.677 1.00 92.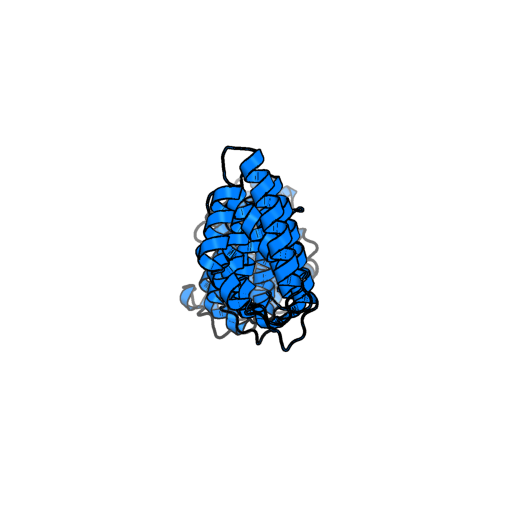44 250 ARG A C 1
ATOM 1981 O O . ARG A 1 250 ? -0.660 -10.408 -7.145 1.00 92.44 250 ARG A O 1
ATOM 1988 N N . ILE A 1 251 ? 1.113 -11.175 -5.989 1.00 93.62 251 ILE A N 1
ATOM 1989 C CA . ILE A 1 251 ? 1.692 -9.861 -5.690 1.00 93.62 251 ILE A CA 1
ATOM 1990 C C . ILE A 1 251 ? 2.229 -9.224 -6.972 1.00 93.62 251 ILE A C 1
ATOM 1992 O O . ILE A 1 251 ? 1.854 -8.101 -7.284 1.00 93.62 251 ILE A O 1
ATOM 1996 N N . PHE A 1 252 ? 3.032 -9.946 -7.750 1.00 90.88 252 PHE A N 1
ATOM 1997 C CA . PHE A 1 252 ? 3.744 -9.400 -8.903 1.00 90.88 252 PHE A CA 1
ATOM 1998 C C . PHE A 1 252 ? 2.814 -8.819 -9.985 1.00 90.88 252 PHE A C 1
ATOM 2000 O O . PHE A 1 252 ? 3.011 -7.660 -10.345 1.00 90.88 252 PHE A O 1
ATOM 2007 N N . PRO A 1 253 ? 1.738 -9.502 -10.440 1.00 91.44 253 PRO A N 1
ATOM 2008 C CA . PRO A 1 253 ? 0.782 -8.892 -11.373 1.00 91.44 253 PRO A CA 1
ATOM 2009 C C . PRO A 1 253 ? 0.078 -7.660 -10.799 1.00 91.44 253 PRO A C 1
ATOM 2011 O O . PRO A 1 253 ? -0.295 -6.745 -11.531 1.00 91.44 253 PRO A O 1
ATOM 2014 N N . THR A 1 254 ? -0.106 -7.632 -9.478 1.00 94.56 254 THR A N 1
ATOM 2015 C CA . THR A 1 254 ? -0.714 -6.492 -8.799 1.00 94.56 254 THR A CA 1
ATOM 2016 C C . THR A 1 254 ? 0.224 -5.286 -8.809 1.00 94.56 254 THR A C 1
ATOM 2018 O O . THR A 1 254 ? -0.234 -4.215 -9.195 1.00 94.56 254 THR A O 1
ATOM 2021 N N . LEU A 1 255 ? 1.509 -5.467 -8.470 1.00 95.06 255 LEU A N 1
ATOM 2022 C CA . LEU A 1 255 ? 2.541 -4.418 -8.539 1.00 95.06 255 LEU A CA 1
ATOM 2023 C C . LEU A 1 255 ? 2.691 -3.884 -9.966 1.00 95.06 255 LEU A C 1
ATOM 2025 O O . LEU A 1 255 ? 2.595 -2.689 -10.187 1.00 95.06 255 LEU A O 1
ATOM 2029 N N . LEU A 1 256 ? 2.755 -4.764 -10.971 1.00 93.50 256 LEU A N 1
ATOM 2030 C CA . LEU A 1 256 ? 2.765 -4.342 -12.377 1.00 93.50 256 LEU A CA 1
ATOM 2031 C C . LEU A 1 256 ? 1.608 -3.389 -12.704 1.00 93.50 256 LEU A C 1
ATOM 2033 O O . LEU A 1 256 ? 1.801 -2.367 -13.349 1.00 93.50 256 LEU A O 1
ATOM 2037 N N . SER A 1 257 ? 0.409 -3.669 -12.194 1.00 93.56 257 SER A N 1
ATOM 2038 C CA . SER A 1 257 ? -0.748 -2.801 -12.417 1.00 93.56 257 SER A CA 1
ATOM 2039 C C . SER A 1 257 ? -0.709 -1.456 -11.668 1.00 93.56 257 SER A C 1
ATOM 2041 O O . SER A 1 257 ? -1.542 -0.597 -11.956 1.00 93.56 257 SER A O 1
ATOM 2043 N N . VAL A 1 258 ? 0.209 -1.280 -10.709 1.00 95.56 258 VAL A N 1
ATOM 2044 C CA . VAL A 1 258 ? 0.485 -0.018 -9.995 1.00 95.56 258 VAL A CA 1
ATOM 2045 C C . VAL A 1 258 ? 1.416 0.888 -10.809 1.00 95.56 258 VAL A C 1
ATOM 2047 O O . VAL A 1 258 ? 1.424 2.095 -10.590 1.00 95.56 258 VAL A O 1
ATOM 2050 N N . LEU A 1 259 ? 2.104 0.374 -11.835 1.00 94.69 259 LEU A N 1
ATOM 2051 C CA . LEU A 1 259 ? 2.896 1.212 -12.745 1.00 94.69 259 LEU A CA 1
ATOM 2052 C C . LEU A 1 259 ? 2.056 2.272 -13.483 1.00 94.69 259 LEU A C 1
ATOM 2054 O O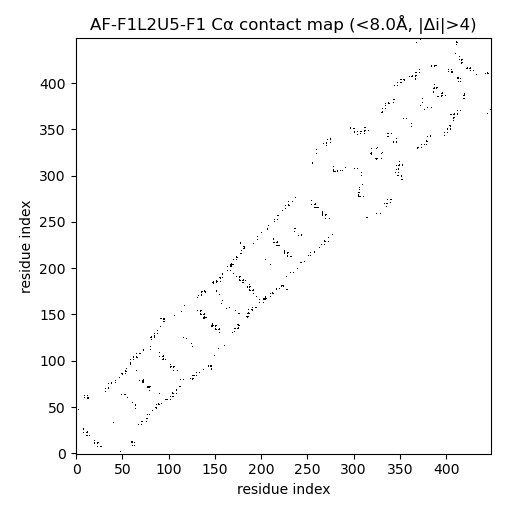 . LEU A 1 259 ? 2.582 3.302 -13.899 1.00 94.69 259 LEU A O 1
ATOM 2058 N N . SER A 1 260 ? 0.748 2.039 -13.602 1.00 93.25 260 SER A N 1
ATOM 2059 C CA . SER A 1 260 ? -0.226 2.987 -14.156 1.00 93.25 260 SER A CA 1
ATOM 2060 C C . SER A 1 260 ? -0.843 3.925 -13.102 1.00 93.25 260 SER A C 1
ATOM 2062 O O . SER A 1 260 ? -1.850 4.572 -13.385 1.00 93.25 260 SER A O 1
ATOM 2064 N N . ASP A 1 261 ? -0.311 3.992 -11.873 1.00 94.44 261 ASP A N 1
ATOM 2065 C CA . ASP A 1 261 ? -0.834 4.887 -10.831 1.00 94.44 261 ASP A CA 1
ATOM 2066 C C . ASP A 1 261 ? -0.643 6.367 -11.211 1.00 94.44 261 ASP A C 1
ATOM 2068 O O . ASP A 1 261 ? 0.359 6.798 -11.795 1.00 94.44 261 ASP A O 1
ATOM 2072 N N . THR A 1 262 ? -1.630 7.185 -10.858 1.00 91.06 262 THR A N 1
ATOM 2073 C CA . THR A 1 262 ? -1.607 8.625 -11.134 1.00 91.06 262 THR A CA 1
ATOM 2074 C C . THR A 1 262 ? -0.674 9.387 -10.193 1.00 91.06 262 THR A C 1
ATOM 2076 O O . THR A 1 262 ? -0.291 10.514 -10.498 1.00 91.06 262 THR A O 1
ATOM 2079 N N . CYS A 1 263 ? -0.274 8.795 -9.065 1.00 94.94 263 CYS A N 1
ATOM 2080 C CA . CYS A 1 263 ? 0.618 9.412 -8.095 1.00 94.94 263 CYS A CA 1
ATOM 2081 C C . CYS A 1 263 ? 2.067 8.938 -8.264 1.00 94.94 263 CYS A C 1
ATOM 2083 O O . CYS A 1 263 ? 2.379 7.768 -8.045 1.00 94.94 263 CYS A O 1
ATOM 2085 N N . ASP A 1 264 ? 2.967 9.880 -8.554 1.00 94.75 264 ASP A N 1
ATOM 2086 C CA . ASP A 1 264 ? 4.396 9.610 -8.753 1.00 94.75 264 ASP A CA 1
ATOM 2087 C C . ASP A 1 264 ? 5.041 8.965 -7.523 1.00 94.75 264 ASP A C 1
ATOM 2089 O O . ASP A 1 264 ? 5.809 8.022 -7.658 1.00 94.75 264 ASP A O 1
ATOM 2093 N N . ASP A 1 265 ? 4.685 9.396 -6.312 1.00 95.44 265 ASP A N 1
ATOM 2094 C CA . ASP A 1 265 ? 5.247 8.818 -5.086 1.00 95.44 265 ASP A CA 1
ATOM 2095 C C . ASP A 1 265 ? 4.882 7.332 -4.915 1.00 95.44 265 ASP A C 1
ATOM 2097 O O . ASP A 1 265 ? 5.691 6.548 -4.414 1.00 95.44 265 ASP A O 1
ATOM 2101 N N . VAL A 1 266 ? 3.681 6.937 -5.358 1.00 96.81 266 VAL A N 1
ATOM 2102 C CA . VAL A 1 266 ? 3.228 5.537 -5.344 1.00 96.81 266 VAL A CA 1
ATOM 2103 C C . VAL A 1 266 ? 3.996 4.738 -6.395 1.00 96.81 266 VAL A C 1
ATOM 2105 O O . VAL A 1 266 ? 4.545 3.687 -6.070 1.00 96.81 266 VAL A O 1
ATOM 2108 N N . LEU A 1 267 ? 4.104 5.271 -7.616 1.00 96.50 267 LEU A N 1
ATOM 2109 C CA . LEU A 1 267 ? 4.870 4.672 -8.710 1.00 96.50 267 LEU A CA 1
ATOM 2110 C C . LEU A 1 267 ? 6.344 4.461 -8.333 1.00 96.50 267 LEU A C 1
ATOM 2112 O O . LEU A 1 267 ? 6.894 3.384 -8.539 1.00 96.50 267 LEU A O 1
ATOM 2116 N N . LEU A 1 268 ? 6.994 5.474 -7.760 1.00 96.88 268 LEU A N 1
ATOM 2117 C CA . LEU A 1 268 ? 8.405 5.405 -7.380 1.00 96.88 268 LEU A CA 1
ATOM 2118 C C . LEU A 1 268 ? 8.645 4.364 -6.280 1.00 96.88 268 LEU A C 1
ATOM 2120 O O . LEU A 1 268 ? 9.633 3.631 -6.337 1.00 96.88 268 LEU A O 1
ATOM 2124 N N . LEU A 1 269 ? 7.747 4.266 -5.294 1.00 97.38 269 LEU A N 1
ATOM 2125 C CA . LEU A 1 269 ? 7.836 3.240 -4.254 1.00 97.38 269 LEU A CA 1
ATOM 2126 C C . LEU A 1 269 ? 7.599 1.830 -4.816 1.00 97.38 269 LEU A C 1
ATOM 2128 O O . LEU A 1 269 ? 8.281 0.890 -4.405 1.00 97.38 269 LEU A O 1
ATOM 2132 N N . ASP A 1 270 ? 6.668 1.683 -5.757 1.00 97.69 270 ASP A N 1
ATOM 2133 C CA . ASP A 1 270 ? 6.407 0.415 -6.439 1.00 97.69 270 ASP A CA 1
ATOM 2134 C C . ASP A 1 270 ? 7.608 -0.033 -7.287 1.00 97.69 270 ASP A C 1
ATOM 2136 O O . ASP A 1 270 ? 8.053 -1.174 -7.179 1.00 97.69 270 ASP A O 1
ATOM 2140 N N . LEU A 1 271 ? 8.236 0.886 -8.029 1.00 97.06 271 LEU A N 1
ATOM 2141 C CA . LEU A 1 271 ? 9.461 0.611 -8.787 1.00 97.06 271 LEU A CA 1
ATOM 2142 C C . LEU A 1 271 ? 10.633 0.216 -7.883 1.00 97.06 271 LEU A C 1
ATOM 2144 O O . LEU A 1 271 ? 11.396 -0.682 -8.237 1.00 97.06 271 LEU A O 1
ATOM 2148 N N . GLN A 1 272 ? 10.766 0.830 -6.702 1.00 95.81 272 GLN A N 1
ATOM 2149 C CA . GLN A 1 272 ? 11.745 0.393 -5.700 1.00 95.81 272 GLN A CA 1
ATOM 2150 C C . GLN A 1 272 ? 11.490 -1.044 -5.244 1.00 95.81 272 GLN A C 1
ATOM 2152 O O . GLN A 1 272 ? 12.432 -1.820 -5.129 1.00 95.81 272 GLN A O 1
ATOM 2157 N N . LEU A 1 273 ? 10.231 -1.408 -5.001 1.00 94.56 273 LEU A N 1
ATOM 2158 C CA . LEU A 1 273 ? 9.857 -2.762 -4.604 1.00 94.56 273 LEU A CA 1
ATOM 2159 C C . LEU A 1 273 ? 10.089 -3.779 -5.731 1.00 94.56 273 LEU A C 1
ATOM 2161 O O . LEU A 1 273 ? 10.662 -4.837 -5.491 1.00 94.56 273 LEU A O 1
ATOM 2165 N N . LEU A 1 274 ? 9.684 -3.465 -6.962 1.00 94.62 274 LEU A N 1
ATOM 2166 C CA . LEU A 1 274 ? 9.935 -4.311 -8.130 1.00 94.62 274 LEU A CA 1
ATOM 2167 C C . LEU A 1 274 ? 11.436 -4.500 -8.375 1.00 94.62 274 LEU A C 1
ATOM 2169 O O . LEU A 1 274 ? 11.860 -5.603 -8.712 1.00 94.62 274 LEU A O 1
ATOM 2173 N N . SER A 1 275 ? 12.241 -3.461 -8.144 1.00 93.88 275 SER A N 1
ATOM 2174 C CA . SER A 1 275 ? 13.703 -3.544 -8.229 1.00 93.88 275 SER A CA 1
ATOM 2175 C C . SER A 1 275 ? 14.283 -4.424 -7.118 1.00 93.88 275 SER A C 1
ATOM 2177 O O . SER A 1 275 ? 15.052 -5.329 -7.427 1.00 93.88 275 SER A O 1
ATOM 2179 N N . ASP A 1 276 ? 13.832 -4.258 -5.864 1.00 90.31 276 ASP A N 1
ATOM 2180 C CA . ASP A 1 276 ? 14.219 -5.119 -4.730 1.00 90.31 276 ASP A CA 1
ATOM 2181 C C . ASP A 1 276 ? 13.925 -6.615 -5.044 1.00 90.31 276 ASP A C 1
ATOM 2183 O O . ASP A 1 276 ? 14.701 -7.498 -4.679 1.00 90.31 276 ASP A O 1
ATOM 2187 N N . VAL A 1 277 ? 12.828 -6.914 -5.759 1.00 87.88 277 VAL A N 1
ATOM 2188 C CA . VAL A 1 277 ? 12.487 -8.272 -6.238 1.00 87.88 277 VAL A CA 1
ATOM 2189 C C . VAL A 1 277 ? 13.399 -8.721 -7.386 1.00 87.88 277 VAL A C 1
ATOM 2191 O O . VAL A 1 277 ? 13.811 -9.878 -7.432 1.00 87.88 277 VAL A O 1
ATOM 2194 N N . CYS A 1 278 ? 13.730 -7.829 -8.322 1.00 87.88 278 CYS A N 1
ATOM 2195 C CA . CYS A 1 278 ? 14.593 -8.148 -9.461 1.00 87.88 278 CYS A CA 1
ATOM 2196 C C . CYS A 1 278 ? 16.031 -8.493 -9.046 1.00 87.88 278 CYS A C 1
ATOM 2198 O O . CYS A 1 278 ? 16.658 -9.336 -9.690 1.00 87.88 278 CYS A O 1
ATOM 2200 N N . GLU A 1 279 ? 16.545 -7.890 -7.973 1.00 84.44 279 GLU A N 1
ATOM 2201 C CA . GLU A 1 279 ? 17.882 -8.171 -7.428 1.00 84.44 279 GLU A CA 1
ATOM 2202 C C . GLU A 1 279 ? 17.958 -9.456 -6.586 1.00 84.44 279 GLU A C 1
ATOM 2204 O O . GLU A 1 279 ? 19.037 -9.835 -6.115 1.00 84.44 279 GLU A O 1
ATOM 2209 N N . GLU A 1 280 ? 16.834 -10.144 -6.364 1.00 74.62 280 GLU A N 1
ATOM 2210 C CA . GLU A 1 280 ? 16.798 -11.284 -5.459 1.00 74.62 280 GLU A CA 1
ATOM 2211 C C . GLU A 1 280 ? 17.650 -12.455 -5.984 1.00 74.62 280 GLU A C 1
ATOM 2213 O O . GLU A 1 280 ? 17.374 -13.076 -7.010 1.00 74.62 280 GLU A O 1
ATOM 2218 N N . LYS A 1 281 ? 18.700 -12.801 -5.228 1.00 61.66 281 LYS A N 1
ATOM 2219 C CA . LYS A 1 281 ? 19.699 -13.827 -5.588 1.00 61.66 281 LYS A CA 1
ATOM 2220 C C . LYS A 1 281 ? 19.190 -15.271 -5.484 1.00 61.66 281 LYS A C 1
ATOM 2222 O O . LYS A 1 281 ? 19.952 -16.207 -5.720 1.00 61.66 281 LYS A O 1
ATOM 2227 N N . ASN A 1 282 ? 17.920 -15.481 -5.134 1.00 58.00 282 ASN A N 1
ATOM 2228 C CA . ASN A 1 282 ? 17.290 -16.801 -5.101 1.00 58.00 282 ASN A CA 1
ATOM 2229 C C . ASN A 1 282 ? 16.861 -17.214 -6.520 1.00 58.00 282 ASN A C 1
ATOM 2231 O O . ASN A 1 282 ? 15.678 -17.317 -6.838 1.00 58.00 282 ASN A O 1
ATOM 2235 N N . VAL A 1 283 ? 17.863 -17.441 -7.375 1.00 54.78 283 VAL A N 1
ATOM 2236 C CA . VAL A 1 283 ? 17.743 -17.729 -8.818 1.00 54.78 283 VAL A CA 1
ATOM 2237 C C . VAL A 1 283 ? 17.074 -19.087 -9.102 1.00 54.78 283 VAL A C 1
ATOM 2239 O O . VAL A 1 283 ? 16.543 -19.303 -10.184 1.00 54.78 283 VAL A O 1
ATOM 2242 N N . ASN A 1 284 ? 17.016 -19.993 -8.121 1.00 52.34 284 ASN A N 1
ATOM 2243 C CA . ASN A 1 284 ? 16.583 -21.388 -8.314 1.00 52.34 284 ASN A CA 1
ATOM 2244 C C . ASN A 1 284 ? 15.057 -21.606 -8.389 1.00 52.34 284 ASN A C 1
ATOM 2246 O O . ASN A 1 284 ? 14.609 -22.746 -8.297 1.00 52.34 284 ASN A O 1
ATOM 2250 N N . LEU A 1 285 ? 14.254 -20.544 -8.474 1.00 51.19 285 LEU A N 1
ATOM 2251 C CA . LEU A 1 285 ? 12.798 -20.623 -8.292 1.00 51.19 285 LEU A CA 1
ATOM 2252 C C . LEU A 1 285 ? 11.968 -20.123 -9.481 1.00 51.19 285 LEU A C 1
ATOM 2254 O O . LEU A 1 285 ? 10.756 -20.323 -9.474 1.00 51.19 285 LEU A O 1
ATOM 2258 N N . ILE A 1 286 ? 12.583 -19.494 -10.487 1.00 57.75 286 ILE A N 1
ATOM 2259 C CA . ILE A 1 286 ? 11.878 -19.095 -11.710 1.00 57.75 286 ILE A CA 1
ATOM 2260 C C . ILE A 1 286 ? 12.347 -19.963 -12.855 1.00 57.75 286 ILE A C 1
ATOM 2262 O O . ILE A 1 286 ? 13.527 -19.972 -13.205 1.00 57.75 286 ILE A O 1
ATOM 2266 N N . ASP A 1 287 ? 11.382 -20.624 -13.474 1.00 59.38 287 ASP A N 1
ATOM 2267 C CA . ASP A 1 287 ? 11.613 -21.347 -14.700 1.00 59.38 287 ASP A CA 1
ATOM 2268 C C . ASP A 1 287 ? 11.574 -20.373 -15.890 1.00 59.38 287 ASP A C 1
ATOM 2270 O O . ASP A 1 287 ? 10.513 -19.949 -16.349 1.00 59.38 287 ASP A O 1
ATOM 2274 N N . ILE A 1 288 ? 12.751 -19.977 -16.391 1.00 61.38 288 ILE A N 1
ATOM 2275 C CA . ILE A 1 288 ? 12.880 -19.182 -17.629 1.00 61.38 288 ILE A CA 1
ATOM 2276 C C . ILE A 1 288 ? 12.246 -19.938 -18.817 1.00 61.38 288 ILE A C 1
ATOM 2278 O O . ILE A 1 288 ? 11.943 -19.337 -19.851 1.00 61.38 288 ILE A O 1
ATOM 2282 N N . GLU A 1 289 ? 12.013 -21.251 -18.697 1.00 61.25 289 GLU A N 1
ATOM 2283 C CA . GLU A 1 289 ? 11.329 -22.041 -19.718 1.00 61.25 289 GLU A CA 1
ATOM 2284 C C . GLU A 1 289 ? 9.884 -21.585 -19.970 1.00 61.25 289 GLU A C 1
ATOM 2286 O O . GLU A 1 289 ? 9.437 -21.662 -21.117 1.00 61.25 289 GLU A O 1
ATOM 2291 N N . GLU A 1 290 ? 9.197 -21.001 -18.979 1.00 66.94 290 GLU A N 1
ATOM 2292 C CA . GLU A 1 290 ? 7.840 -20.452 -19.149 1.00 66.94 290 GLU A CA 1
ATOM 2293 C C . GLU A 1 290 ? 7.786 -19.248 -20.101 1.00 66.94 290 GLU A C 1
ATOM 2295 O O . GLU A 1 290 ? 6.735 -18.947 -20.667 1.00 66.94 290 GLU A O 1
ATOM 2300 N N . LEU A 1 291 ? 8.907 -18.551 -20.315 1.00 68.81 291 LEU A N 1
ATOM 2301 C CA . LEU A 1 291 ? 8.947 -17.363 -21.172 1.00 68.81 291 LEU A CA 1
ATOM 2302 C C . LEU A 1 291 ? 9.000 -17.705 -22.669 1.00 68.81 291 LEU A C 1
ATOM 2304 O O . LEU A 1 291 ? 8.977 -16.795 -23.494 1.00 68.81 291 LEU A O 1
ATOM 2308 N N . HIS A 1 292 ? 9.077 -18.995 -23.029 1.00 74.50 292 HIS A N 1
ATOM 2309 C CA . HIS A 1 292 ? 9.112 -19.485 -24.414 1.00 74.50 292 HIS A CA 1
ATOM 2310 C C . HIS A 1 292 ? 10.161 -18.793 -25.313 1.00 74.50 292 HIS A C 1
ATOM 2312 O O . HIS A 1 292 ? 9.992 -18.713 -26.529 1.00 74.50 292 HIS A O 1
ATOM 2318 N N . LEU A 1 293 ? 11.259 -18.313 -24.719 1.00 81.06 293 LEU A N 1
ATOM 2319 C CA . LEU A 1 293 ? 12.362 -17.675 -25.438 1.00 81.06 293 LEU A CA 1
ATOM 2320 C C . LEU A 1 293 ? 13.201 -18.723 -26.181 1.00 81.06 293 LEU A C 1
ATOM 2322 O O . LEU A 1 293 ? 13.423 -19.830 -25.674 1.00 81.06 293 LEU A O 1
ATOM 2326 N N . ASP A 1 294 ? 13.690 -18.367 -27.368 1.00 83.50 294 ASP A N 1
ATOM 2327 C CA . ASP A 1 294 ? 14.604 -19.217 -28.128 1.00 83.50 294 ASP A CA 1
ATOM 2328 C C . ASP A 1 294 ? 15.967 -19.374 -27.417 1.00 83.50 294 ASP A C 1
ATOM 2330 O O . ASP A 1 294 ? 16.314 -18.637 -26.488 1.00 83.50 294 ASP A O 1
ATOM 2334 N N . SER A 1 295 ? 16.753 -20.367 -27.839 1.00 81.94 295 SER A N 1
ATOM 2335 C CA . SER A 1 295 ? 18.037 -20.695 -27.208 1.00 81.94 295 SER A CA 1
ATOM 2336 C C . SER A 1 295 ? 19.073 -19.572 -27.294 1.00 81.94 295 SER A C 1
ATOM 2338 O O . SER A 1 295 ? 19.844 -19.400 -26.356 1.00 81.94 295 SER A O 1
ATOM 2340 N N . HIS A 1 296 ? 19.085 -18.805 -28.385 1.00 84.00 296 HIS A N 1
ATOM 2341 C CA . HIS A 1 296 ? 20.035 -17.711 -28.582 1.00 84.00 296 HIS A CA 1
ATOM 2342 C C . HIS A 1 296 ? 19.689 -16.526 -27.669 1.00 84.00 296 HIS A C 1
ATOM 2344 O O . HIS A 1 296 ? 20.552 -15.970 -26.996 1.00 84.00 296 HIS A O 1
ATOM 2350 N N . THR A 1 297 ? 18.407 -16.184 -27.570 1.00 84.06 297 THR A N 1
ATOM 2351 C CA . THR A 1 297 ? 17.888 -15.163 -26.655 1.00 84.06 297 THR A CA 1
ATOM 2352 C C . THR A 1 297 ? 18.211 -15.499 -25.197 1.00 84.06 297 THR A C 1
ATOM 2354 O O . THR A 1 297 ? 18.650 -14.635 -24.438 1.00 84.06 297 THR A O 1
ATOM 2357 N N . LYS A 1 298 ? 18.068 -16.771 -24.805 1.00 83.25 298 LYS A N 1
ATOM 2358 C CA . LYS A 1 298 ? 18.447 -17.242 -23.463 1.00 83.25 298 LYS A CA 1
ATOM 2359 C C . LYS A 1 298 ? 19.942 -17.082 -23.185 1.00 83.25 298 LYS A C 1
ATOM 2361 O O . LYS A 1 298 ? 20.304 -16.671 -22.087 1.00 83.25 298 LYS A O 1
ATOM 2366 N N . GLU A 1 299 ? 20.797 -17.370 -24.163 1.00 84.94 299 GLU A N 1
ATOM 2367 C CA . GLU A 1 299 ? 22.248 -17.192 -24.038 1.00 84.94 299 GLU A CA 1
ATOM 2368 C C . GLU A 1 299 ? 22.616 -15.716 -23.832 1.00 84.94 299 GLU A C 1
ATOM 2370 O O . GLU A 1 299 ? 23.393 -15.389 -22.941 1.00 84.94 299 GLU A O 1
ATOM 2375 N N . GLN A 1 300 ? 21.989 -14.797 -24.573 1.00 84.62 300 GLN A N 1
ATOM 2376 C CA . GLN A 1 300 ? 22.252 -13.360 -24.427 1.00 84.62 300 GLN A CA 1
ATOM 2377 C C . GLN A 1 300 ? 21.799 -12.767 -23.083 1.00 84.62 300 GLN A C 1
ATOM 2379 O O . GLN A 1 300 ? 22.280 -11.698 -22.695 1.00 84.62 300 GLN A O 1
ATOM 2384 N N . LEU A 1 301 ? 20.880 -13.441 -22.386 1.00 87.06 301 LEU A N 1
ATOM 2385 C CA . LEU A 1 301 ? 20.316 -13.027 -21.100 1.00 87.06 301 LEU A CA 1
ATOM 2386 C C . LEU A 1 301 ? 20.840 -13.856 -19.916 1.00 87.06 301 LEU A C 1
ATOM 2388 O O . LEU A 1 301 ? 20.386 -13.649 -18.794 1.00 87.06 301 LEU A O 1
ATOM 2392 N N . SER A 1 302 ? 21.796 -14.767 -20.129 1.00 83.56 302 SER A N 1
ATOM 2393 C CA . SER A 1 302 ? 22.240 -15.736 -19.112 1.00 83.56 302 SER A CA 1
ATOM 2394 C C . SER A 1 302 ? 22.766 -15.101 -17.823 1.00 83.56 302 SER A C 1
ATOM 2396 O O . SER A 1 302 ? 22.668 -15.699 -16.754 1.00 83.56 302 SER A O 1
ATOM 2398 N N . ASN A 1 303 ? 23.325 -13.894 -17.924 1.00 83.69 303 ASN A N 1
ATOM 2399 C CA . ASN A 1 303 ? 23.933 -13.171 -16.805 1.00 83.69 303 ASN A CA 1
ATOM 2400 C C . ASN A 1 303 ? 22.941 -12.236 -16.091 1.00 83.69 303 ASN A C 1
ATOM 2402 O O . ASN A 1 303 ? 23.316 -11.545 -15.147 1.00 83.69 303 ASN A O 1
ATOM 2406 N N . ILE A 1 304 ? 21.680 -12.200 -16.531 1.00 86.75 304 ILE A N 1
ATOM 2407 C CA . ILE A 1 304 ? 20.641 -11.310 -16.012 1.00 86.75 304 ILE A CA 1
ATOM 2408 C C . ILE A 1 304 ? 19.700 -12.114 -15.111 1.00 86.75 304 ILE A C 1
ATOM 2410 O O . ILE A 1 304 ? 19.345 -13.255 -15.403 1.00 86.75 304 ILE A O 1
ATOM 2414 N N . SER A 1 305 ? 19.279 -11.507 -14.001 1.00 86.00 305 SER A N 1
ATOM 2415 C CA . SER A 1 305 ? 18.299 -12.097 -13.088 1.00 86.00 305 SER A CA 1
ATOM 2416 C C . SER A 1 305 ? 17.023 -12.541 -13.830 1.00 86.00 305 SER A C 1
ATOM 2418 O O . SER A 1 305 ? 16.419 -11.725 -14.535 1.00 86.00 305 SER A O 1
ATOM 2420 N N . PRO A 1 306 ? 16.536 -13.781 -13.623 1.00 85.06 306 PRO A N 1
ATOM 2421 C CA . PRO A 1 306 ? 15.274 -14.251 -14.202 1.00 85.06 306 PRO A CA 1
ATOM 2422 C C . PRO A 1 306 ? 14.076 -13.363 -13.842 1.00 85.06 306 PRO A C 1
ATOM 2424 O O . PRO A 1 306 ? 13.167 -13.184 -14.653 1.00 85.06 306 PRO A O 1
ATOM 2427 N N . TYR A 1 307 ? 14.084 -12.772 -12.640 1.00 85.06 307 TYR A N 1
ATOM 2428 C CA . TYR A 1 307 ? 13.055 -11.831 -12.196 1.00 85.06 307 TYR A CA 1
ATOM 2429 C C . TYR A 1 307 ? 13.063 -10.559 -13.045 1.00 85.06 307 TYR A C 1
ATOM 2431 O O . TYR A 1 307 ? 11.996 -10.105 -13.458 1.00 85.06 307 TYR A O 1
ATOM 2439 N N . LEU A 1 308 ? 14.251 -10.029 -13.365 1.00 90.62 308 LEU A N 1
ATOM 2440 C CA . LEU A 1 308 ? 14.393 -8.865 -14.240 1.00 90.62 308 LEU A CA 1
ATOM 2441 C C . LEU A 1 308 ? 13.912 -9.179 -15.660 1.00 90.62 308 LEU A C 1
ATOM 2443 O O . LEU A 1 308 ? 13.210 -8.366 -16.253 1.00 90.62 308 LEU A O 1
ATOM 2447 N N . ILE A 1 309 ? 14.207 -10.371 -16.184 1.00 90.56 309 ILE A N 1
ATOM 2448 C CA . ILE A 1 309 ? 13.709 -10.794 -17.502 1.00 90.56 309 ILE A CA 1
ATOM 2449 C C . ILE A 1 309 ? 12.173 -10.887 -17.484 1.00 90.56 309 ILE A C 1
ATOM 2451 O O . ILE A 1 309 ? 11.513 -10.304 -18.343 1.00 90.56 309 ILE A O 1
ATOM 2455 N N . LYS A 1 310 ? 11.581 -11.558 -16.483 1.00 88.81 310 LYS A N 1
ATOM 2456 C CA . LYS A 1 310 ? 10.116 -11.675 -16.327 1.00 88.81 310 LYS A CA 1
ATOM 2457 C C . LYS A 1 310 ? 9.447 -10.304 -16.186 1.00 88.81 310 LYS A C 1
ATOM 2459 O O . LYS A 1 310 ? 8.381 -10.068 -16.765 1.00 88.81 310 LYS A O 1
ATOM 2464 N N . PHE A 1 311 ? 10.077 -9.396 -15.445 1.00 92.62 311 PHE A N 1
ATOM 2465 C CA . PHE A 1 311 ? 9.647 -8.010 -15.319 1.00 92.62 311 PHE A CA 1
ATOM 2466 C C . PHE A 1 311 ? 9.718 -7.268 -16.652 1.00 92.62 311 PHE A C 1
ATOM 2468 O O . PHE A 1 311 ? 8.710 -6.704 -17.062 1.00 92.62 311 PHE A O 1
ATOM 2475 N N . ALA A 1 312 ? 10.841 -7.330 -17.368 1.00 94.75 312 ALA A N 1
ATOM 2476 C CA . ALA A 1 312 ? 11.015 -6.666 -18.657 1.00 94.75 312 ALA A CA 1
ATOM 2477 C C . ALA A 1 312 ? 10.002 -7.160 -19.703 1.00 94.75 312 ALA A C 1
ATOM 2479 O O . ALA A 1 312 ? 9.387 -6.343 -20.383 1.00 94.75 312 ALA A O 1
ATOM 2480 N N . VAL A 1 313 ? 9.747 -8.473 -19.777 1.00 93.19 313 VAL A N 1
ATOM 2481 C CA . VAL A 1 313 ? 8.695 -9.048 -20.640 1.00 93.19 313 VAL A CA 1
ATOM 2482 C C . VAL A 1 313 ? 7.323 -8.468 -20.288 1.00 93.19 313 VAL A C 1
ATOM 2484 O O . VAL A 1 313 ? 6.568 -8.056 -21.169 1.00 93.19 313 VAL A O 1
ATOM 2487 N N . SER A 1 314 ? 6.998 -8.418 -18.995 1.00 94.12 314 SER A N 1
ATOM 2488 C CA . SER A 1 314 ? 5.708 -7.904 -18.527 1.00 94.12 314 SER A CA 1
ATOM 2489 C C . SER A 1 314 ? 5.563 -6.403 -18.785 1.00 94.12 314 SER A C 1
ATOM 2491 O O . SER A 1 314 ? 4.506 -5.963 -19.229 1.00 94.12 314 SER A O 1
ATOM 2493 N N . LEU A 1 315 ? 6.628 -5.631 -18.565 1.00 96.25 315 LEU A N 1
ATOM 2494 C CA . LEU A 1 315 ? 6.679 -4.193 -18.801 1.00 96.25 315 LEU A CA 1
ATOM 2495 C C . LEU A 1 315 ? 6.509 -3.862 -20.287 1.00 96.25 315 LEU A C 1
ATOM 2497 O O . LEU A 1 315 ? 5.689 -3.017 -20.632 1.00 96.25 315 LEU A O 1
ATOM 2501 N N . LEU A 1 316 ? 7.227 -4.560 -21.172 1.00 96.38 316 LEU A N 1
ATOM 2502 C CA . LEU A 1 316 ? 7.091 -4.384 -22.620 1.00 96.38 316 LEU A CA 1
ATOM 2503 C C . LEU A 1 316 ? 5.683 -4.730 -23.097 1.00 96.38 316 LEU A C 1
ATOM 2505 O O . LEU A 1 316 ? 5.096 -3.978 -23.872 1.00 96.38 316 LEU A O 1
ATOM 2509 N N . LYS A 1 317 ? 5.104 -5.820 -22.582 1.00 94.75 317 LYS A N 1
ATOM 2510 C CA . LYS A 1 317 ? 3.706 -6.157 -22.852 1.00 94.75 317 LYS A CA 1
ATOM 2511 C C . LYS A 1 317 ? 2.762 -5.040 -22.397 1.00 94.75 317 LYS A C 1
ATOM 2513 O O . LYS A 1 317 ? 1.868 -4.680 -23.150 1.00 94.75 317 LYS A O 1
ATOM 2518 N N . MET A 1 318 ? 2.970 -4.472 -21.208 1.00 95.31 318 MET A N 1
ATOM 2519 C CA . MET A 1 318 ? 2.155 -3.360 -20.711 1.00 95.31 318 MET A CA 1
ATOM 2520 C C . MET A 1 318 ? 2.273 -2.110 -21.583 1.00 95.31 318 MET A C 1
ATOM 2522 O O . MET A 1 318 ? 1.250 -1.540 -21.932 1.00 95.31 318 MET A O 1
ATOM 2526 N N . PHE A 1 319 ? 3.481 -1.707 -21.982 1.00 96.88 319 PHE A N 1
ATOM 2527 C CA . PHE A 1 319 ? 3.668 -0.562 -22.881 1.00 96.88 319 PHE A CA 1
ATOM 2528 C C . PHE A 1 319 ? 3.056 -0.781 -24.265 1.00 96.88 319 PHE A C 1
ATOM 2530 O O . PHE A 1 319 ? 2.574 0.166 -24.880 1.00 96.88 319 PHE A O 1
ATOM 2537 N N . ARG A 1 320 ? 3.057 -2.022 -24.757 1.00 95.81 320 ARG A N 1
ATOM 2538 C CA . ARG A 1 320 ? 2.426 -2.371 -26.031 1.00 95.81 320 ARG A CA 1
ATOM 2539 C C . ARG A 1 320 ? 0.901 -2.353 -25.940 1.00 95.81 320 ARG A C 1
ATOM 2541 O O . ARG A 1 320 ? 0.240 -1.873 -26.856 1.00 95.81 320 ARG A O 1
ATOM 2548 N N . ASP A 1 321 ? 0.354 -2.911 -24.864 1.00 95.31 321 ASP A N 1
ATOM 2549 C CA . ASP A 1 321 ? -1.091 -3.041 -24.669 1.00 95.31 321 ASP A CA 1
ATOM 2550 C C . ASP A 1 321 ? -1.723 -1.700 -24.217 1.00 95.31 321 ASP A C 1
ATOM 2552 O O . ASP A 1 321 ? -2.900 -1.457 -24.484 1.00 95.31 321 ASP A O 1
ATOM 2556 N N . ASP A 1 322 ? -0.940 -0.812 -23.588 1.00 94.81 322 ASP A N 1
ATOM 2557 C CA . ASP A 1 322 ? -1.317 0.545 -23.177 1.00 94.81 322 ASP A CA 1
ATOM 2558 C C . ASP A 1 322 ? -0.287 1.602 -23.653 1.00 94.81 322 ASP A C 1
ATOM 2560 O O . ASP A 1 322 ? 0.648 1.956 -22.924 1.00 94.81 322 ASP A O 1
ATOM 2564 N N . PRO A 1 323 ? -0.469 2.164 -24.864 1.00 93.38 323 PRO A N 1
ATOM 2565 C CA . PRO A 1 323 ? 0.420 3.193 -25.406 1.00 93.38 323 PRO A CA 1
ATOM 2566 C C . PRO A 1 323 ? 0.453 4.488 -24.578 1.00 93.38 323 PRO A C 1
ATOM 2568 O O . PRO A 1 323 ? 1.448 5.217 -24.613 1.00 93.38 323 PRO A O 1
ATOM 2571 N N . SER A 1 324 ? -0.612 4.787 -23.820 1.00 93.94 324 SER A N 1
ATOM 2572 C CA . SER A 1 324 ? -0.653 5.988 -22.977 1.00 93.94 324 SER A CA 1
ATOM 2573 C C . SER A 1 324 ? 0.356 5.889 -21.838 1.00 93.94 324 SER A C 1
ATOM 2575 O O . SER A 1 324 ? 1.139 6.819 -21.640 1.00 93.94 324 SER A O 1
ATOM 2577 N N . LEU A 1 325 ? 0.452 4.717 -21.199 1.00 95.12 325 LEU A N 1
ATOM 2578 C CA . LEU A 1 325 ? 1.452 4.430 -20.175 1.00 95.12 325 LEU A CA 1
ATOM 2579 C C . LEU A 1 325 ? 2.881 4.656 -20.688 1.00 95.12 325 LEU A C 1
ATOM 2581 O O . LEU A 1 325 ? 3.689 5.282 -19.999 1.00 95.12 325 LEU A O 1
ATOM 2585 N N . LEU A 1 326 ? 3.190 4.184 -21.901 1.00 95.50 326 LEU A N 1
ATOM 2586 C CA . LEU A 1 326 ? 4.492 4.414 -22.528 1.00 95.50 326 LEU A CA 1
ATOM 2587 C C . LEU A 1 326 ? 4.764 5.914 -22.711 1.00 95.50 326 LEU A C 1
ATOM 2589 O O . LEU A 1 326 ? 5.818 6.402 -22.304 1.00 95.50 326 LEU A O 1
ATOM 2593 N N . SER A 1 327 ? 3.807 6.647 -23.284 1.00 93.31 327 SER A N 1
ATOM 2594 C CA . SER A 1 327 ? 3.981 8.071 -23.590 1.00 93.31 327 SER A CA 1
ATOM 2595 C C . SER A 1 327 ? 4.074 8.970 -22.351 1.00 93.31 327 SER A C 1
ATOM 2597 O O . SER A 1 327 ? 4.864 9.911 -22.337 1.00 93.31 327 SER A O 1
ATOM 2599 N N . GLU A 1 328 ? 3.304 8.679 -21.300 1.00 93.44 328 GLU A N 1
ATOM 2600 C CA . GLU A 1 328 ? 3.194 9.537 -20.116 1.00 93.44 328 GLU A CA 1
ATOM 2601 C C . GLU A 1 328 ? 4.187 9.152 -19.013 1.00 93.44 328 GLU A C 1
ATOM 2603 O O . GLU A 1 328 ? 4.716 10.020 -18.316 1.00 93.44 328 GLU A O 1
ATOM 2608 N N . ARG A 1 329 ? 4.447 7.850 -18.833 1.00 95.12 329 ARG A N 1
ATOM 2609 C CA . ARG A 1 329 ? 5.246 7.319 -17.715 1.00 95.12 329 ARG A CA 1
ATOM 2610 C C . ARG A 1 329 ? 6.498 6.569 -18.148 1.00 95.12 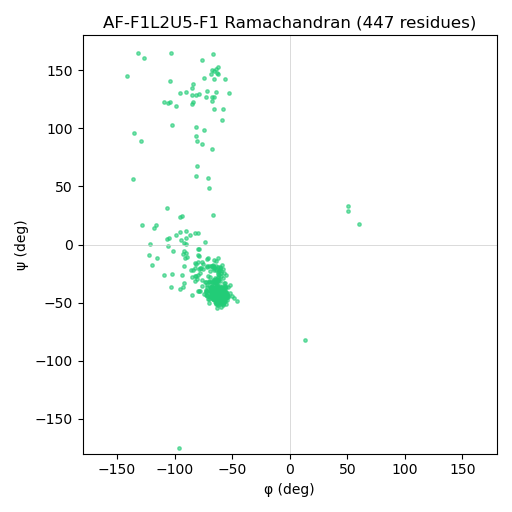329 ARG A C 1
ATOM 2612 O O . ARG A 1 329 ? 7.392 6.406 -17.319 1.00 95.12 329 ARG A O 1
ATOM 2619 N N . GLY A 1 330 ? 6.606 6.141 -19.407 1.00 96.38 330 GLY A N 1
ATOM 2620 C CA . GLY A 1 330 ? 7.699 5.287 -19.883 1.00 96.38 330 GLY A CA 1
ATOM 2621 C C . GLY A 1 330 ? 9.088 5.852 -19.586 1.00 96.38 330 GLY A C 1
ATOM 2622 O O . GLY A 1 330 ? 9.936 5.147 -19.039 1.00 96.38 330 GLY A O 1
ATOM 2623 N N . VAL A 1 331 ? 9.296 7.151 -19.834 1.00 96.50 331 VAL A N 1
ATOM 2624 C CA . VAL A 1 331 ? 10.572 7.823 -19.536 1.00 96.50 331 VAL A CA 1
ATOM 2625 C C . VAL A 1 331 ? 10.899 7.771 -18.045 1.00 96.50 331 VAL A C 1
ATOM 2627 O O . VAL A 1 331 ? 12.017 7.414 -17.683 1.00 96.50 331 VAL A O 1
ATOM 2630 N N . LEU A 1 332 ? 9.938 8.097 -17.177 1.00 96.38 332 LEU A N 1
ATOM 2631 C CA . LEU A 1 332 ? 10.130 8.072 -15.726 1.00 96.38 332 LEU A CA 1
ATOM 2632 C C . LEU A 1 332 ? 10.436 6.653 -15.231 1.00 96.38 332 LEU A C 1
ATOM 2634 O O . LEU A 1 332 ? 11.376 6.474 -14.461 1.00 96.38 332 LEU A O 1
ATOM 2638 N N . ILE A 1 333 ? 9.687 5.654 -15.709 1.00 97.69 333 ILE A N 1
ATOM 2639 C CA . ILE A 1 333 ? 9.868 4.245 -15.340 1.00 97.69 333 ILE A CA 1
ATOM 2640 C C . ILE A 1 333 ? 11.277 3.773 -15.705 1.00 97.69 333 ILE A C 1
ATOM 2642 O O . ILE A 1 333 ? 11.998 3.292 -14.836 1.00 97.69 333 ILE A O 1
ATOM 2646 N N . ILE A 1 334 ? 11.705 3.942 -16.961 1.00 97.88 334 ILE A N 1
ATOM 2647 C CA . ILE A 1 334 ? 13.020 3.460 -17.409 1.00 97.88 334 ILE A CA 1
ATOM 2648 C C . ILE A 1 334 ? 14.161 4.177 -16.685 1.00 97.88 334 ILE A C 1
ATOM 2650 O O . ILE A 1 334 ? 15.104 3.526 -16.234 1.00 97.88 334 ILE A O 1
ATOM 2654 N N . ARG A 1 335 ? 14.069 5.502 -16.527 1.00 97.81 335 ARG A N 1
ATOM 2655 C CA . ARG A 1 335 ? 15.060 6.289 -15.780 1.00 97.81 335 ARG A CA 1
ATOM 2656 C C . ARG A 1 335 ? 15.184 5.821 -14.336 1.00 97.81 335 ARG A C 1
ATOM 2658 O O . ARG A 1 335 ? 16.287 5.589 -13.849 1.00 97.81 335 ARG A O 1
ATOM 2665 N N . GLN A 1 336 ? 14.050 5.617 -13.669 1.00 97.38 336 GLN A N 1
ATOM 2666 C CA . GLN A 1 336 ? 14.035 5.158 -12.289 1.00 97.38 336 GLN A CA 1
ATOM 2667 C C . GLN A 1 336 ? 14.559 3.725 -12.150 1.00 97.38 336 GLN A C 1
ATOM 2669 O O . GLN A 1 336 ? 15.261 3.440 -11.186 1.00 97.38 336 GLN A O 1
ATOM 2674 N N . LEU A 1 337 ? 14.286 2.838 -13.108 1.00 96.75 337 LEU A N 1
ATOM 2675 C CA . LEU A 1 337 ? 14.892 1.507 -13.128 1.00 96.75 337 LEU A CA 1
ATOM 2676 C C . LEU A 1 337 ? 16.416 1.600 -13.263 1.00 96.75 337 LEU A C 1
ATOM 2678 O O . LEU A 1 337 ? 17.115 0.940 -12.506 1.00 96.75 337 LEU A O 1
ATOM 2682 N N . CYS A 1 338 ? 16.936 2.465 -14.141 1.00 96.94 338 CYS A N 1
ATOM 2683 C CA . CYS A 1 338 ? 18.384 2.677 -14.306 1.00 96.94 338 CYS A CA 1
ATOM 2684 C C . CYS A 1 338 ? 19.059 3.296 -13.073 1.00 96.94 338 CYS A C 1
ATOM 2686 O O . CYS A 1 338 ? 20.273 3.206 -12.929 1.00 96.94 338 CYS A O 1
ATOM 2688 N N . LEU A 1 339 ? 18.293 3.931 -12.183 1.00 96.25 339 LEU A N 1
ATOM 2689 C CA . LEU A 1 339 ? 18.783 4.390 -10.882 1.00 96.25 339 LEU A CA 1
ATOM 2690 C C . LEU A 1 339 ? 18.823 3.274 -9.830 1.00 96.25 339 LEU A C 1
ATOM 2692 O O . LEU A 1 339 ? 19.577 3.381 -8.866 1.00 96.25 339 LEU A O 1
ATOM 2696 N N . LEU A 1 340 ? 17.966 2.262 -9.963 1.00 95.12 340 LEU A N 1
ATOM 2697 C CA . LEU A 1 340 ? 17.755 1.223 -8.952 1.00 95.12 340 LEU A CA 1
ATOM 2698 C C . LEU A 1 340 ? 18.454 -0.097 -9.281 1.00 95.12 340 LEU A C 1
ATOM 2700 O O . LEU A 1 340 ? 18.732 -0.863 -8.369 1.00 95.12 340 LEU A O 1
ATOM 2704 N N . LEU A 1 341 ? 18.708 -0.365 -10.560 1.00 94.69 341 LEU A N 1
ATOM 2705 C CA . LEU A 1 341 ? 19.318 -1.584 -11.081 1.00 94.69 341 LEU A CA 1
ATOM 2706 C C . LEU A 1 341 ? 20.436 -1.216 -12.061 1.00 94.69 341 LEU A C 1
ATOM 2708 O O . LEU A 1 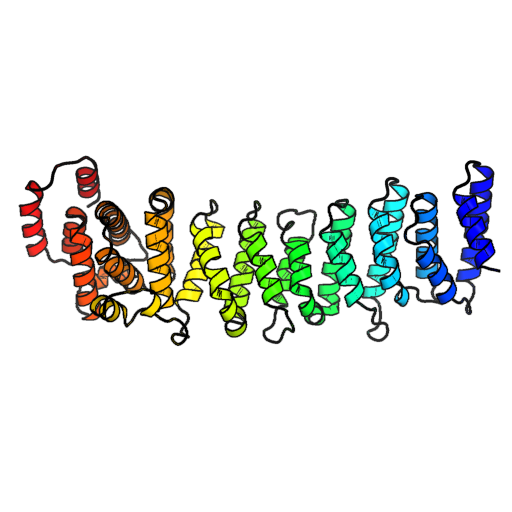341 ? 20.486 -0.093 -12.559 1.00 94.69 341 LEU A O 1
ATOM 2712 N N . ASP A 1 342 ? 21.292 -2.186 -12.393 1.00 94.12 342 ASP A N 1
ATOM 2713 C CA . ASP A 1 342 ? 22.351 -2.001 -13.391 1.00 94.12 342 ASP A CA 1
ATOM 2714 C C . ASP A 1 342 ? 21.764 -1.587 -14.762 1.00 94.12 342 ASP A C 1
ATOM 2716 O O . ASP A 1 342 ? 21.041 -2.381 -15.389 1.00 94.12 342 ASP A O 1
ATOM 2720 N N . PRO A 1 343 ? 22.084 -0.377 -15.268 1.00 96.06 343 PRO A N 1
ATOM 2721 C CA . PRO A 1 343 ? 21.595 0.090 -16.558 1.00 96.06 343 PRO A CA 1
ATOM 2722 C C . PRO A 1 343 ? 21.934 -0.831 -17.726 1.00 96.06 343 PRO A C 1
ATOM 2724 O O . PRO A 1 343 ? 21.110 -1.016 -18.622 1.00 96.06 343 PRO A O 1
ATOM 2727 N N . SER A 1 344 ? 23.112 -1.455 -17.708 1.00 94.94 344 SER A N 1
ATOM 2728 C CA . SER A 1 344 ? 23.556 -2.366 -18.761 1.00 94.94 344 SER A CA 1
ATOM 2729 C C . SER A 1 344 ? 22.650 -3.589 -18.840 1.00 94.94 344 SER A C 1
ATOM 2731 O O . SER A 1 344 ? 22.291 -4.022 -19.937 1.00 94.94 344 SER A O 1
ATOM 2733 N N . HIS A 1 345 ? 22.206 -4.116 -17.695 1.00 94.75 345 HIS A N 1
ATOM 2734 C CA . HIS A 1 345 ? 21.253 -5.224 -17.649 1.00 94.75 345 HIS A CA 1
ATOM 2735 C C . HIS A 1 345 ? 19.859 -4.816 -18.127 1.00 94.75 345 HIS A C 1
ATOM 2737 O O . HIS A 1 345 ? 19.227 -5.589 -18.850 1.00 94.75 345 HIS A O 1
ATOM 2743 N N . ILE A 1 346 ? 19.381 -3.618 -17.782 1.00 96.62 346 ILE A N 1
ATOM 2744 C CA . ILE A 1 346 ? 18.078 -3.116 -18.249 1.00 96.62 346 ILE A CA 1
ATOM 2745 C C . ILE A 1 346 ? 18.090 -2.957 -19.768 1.00 96.62 346 ILE A C 1
ATOM 2747 O O . ILE A 1 346 ? 17.248 -3.533 -20.460 1.00 96.62 346 ILE A O 1
ATOM 2751 N N . TYR A 1 347 ? 19.065 -2.211 -20.291 1.00 97.56 347 TYR A N 1
ATOM 2752 C CA . TYR A 1 347 ? 19.189 -1.935 -21.718 1.00 97.56 347 TYR A CA 1
ATOM 2753 C C . TYR A 1 347 ? 19.396 -3.220 -22.521 1.00 97.56 347 TYR A C 1
ATOM 2755 O O . TYR A 1 347 ? 18.744 -3.397 -23.551 1.00 97.56 347 TYR A O 1
ATOM 2763 N N . ARG A 1 348 ? 20.227 -4.154 -22.036 1.00 96.12 348 ARG A N 1
ATOM 2764 C CA . ARG A 1 348 ? 20.396 -5.473 -22.661 1.00 96.12 348 ARG A CA 1
ATOM 2765 C C . ARG A 1 348 ? 19.092 -6.262 -22.666 1.00 96.12 348 ARG A C 1
ATOM 2767 O O . ARG A 1 348 ? 18.691 -6.727 -23.727 1.00 96.12 348 ARG A O 1
ATOM 2774 N N . SER A 1 349 ? 18.424 -6.383 -21.516 1.00 95.19 349 SER A N 1
ATOM 2775 C CA . SER A 1 349 ? 17.179 -7.154 -21.389 1.00 95.19 349 SER A CA 1
ATOM 2776 C C . SER A 1 349 ? 16.107 -6.637 -22.336 1.00 95.19 349 SER A C 1
ATOM 2778 O O . SER A 1 349 ? 15.543 -7.402 -23.112 1.00 95.19 349 SER A O 1
ATOM 2780 N N . ILE A 1 350 ? 15.859 -5.327 -22.310 1.00 97.38 350 ILE A N 1
ATOM 2781 C CA . ILE A 1 350 ? 14.842 -4.704 -23.153 1.00 97.38 350 ILE A CA 1
ATOM 2782 C C . ILE A 1 350 ? 15.201 -4.861 -24.633 1.00 97.38 350 ILE A C 1
ATOM 2784 O O . ILE A 1 350 ? 14.348 -5.266 -25.413 1.00 97.38 350 ILE A O 1
ATOM 2788 N N . SER A 1 351 ? 16.454 -4.612 -25.022 1.00 96.94 351 SER A N 1
ATOM 2789 C CA . SER A 1 351 ? 16.864 -4.681 -26.432 1.00 96.94 351 SER A CA 1
ATOM 2790 C C . SER A 1 351 ? 16.755 -6.091 -26.999 1.00 96.94 351 SER A C 1
ATOM 2792 O O . SER A 1 351 ? 16.205 -6.274 -28.079 1.00 96.94 351 SER A O 1
ATOM 2794 N N . VAL A 1 352 ? 17.219 -7.102 -26.258 1.00 94.81 352 VAL A N 1
ATOM 2795 C CA . VAL A 1 352 ? 17.091 -8.505 -26.673 1.00 94.81 352 VAL A CA 1
ATOM 2796 C C . VAL A 1 352 ? 15.616 -8.891 -26.833 1.00 94.81 352 VAL A C 1
ATOM 2798 O O . VAL A 1 352 ? 15.253 -9.501 -27.832 1.00 94.81 352 VAL A O 1
ATOM 2801 N N . LEU A 1 353 ? 14.748 -8.497 -25.896 1.00 94.88 353 LEU A N 1
ATOM 2802 C CA . LEU A 1 353 ? 13.316 -8.803 -25.970 1.00 94.88 353 LEU A CA 1
ATOM 2803 C C . LEU A 1 353 ? 12.607 -8.061 -27.115 1.00 94.88 353 LEU A C 1
ATOM 2805 O O . LEU A 1 353 ? 11.739 -8.639 -27.765 1.00 94.88 353 LEU A O 1
ATOM 2809 N N . LEU A 1 354 ? 12.993 -6.815 -27.402 1.00 96.06 354 LEU A N 1
ATOM 2810 C CA . LEU A 1 354 ? 12.474 -6.053 -28.543 1.00 96.06 354 LEU A CA 1
ATOM 2811 C C . LEU A 1 354 ? 12.870 -6.676 -29.887 1.00 96.06 354 LEU A C 1
ATOM 2813 O O . LEU A 1 354 ? 12.091 -6.614 -30.832 1.00 96.06 354 LEU A O 1
ATOM 2817 N N . MET A 1 355 ? 14.030 -7.334 -29.979 1.00 93.62 355 MET A N 1
ATOM 2818 C CA . MET A 1 355 ? 14.422 -8.070 -31.189 1.00 93.62 355 MET A CA 1
ATOM 2819 C C . MET A 1 355 ? 13.513 -9.273 -31.483 1.00 93.62 355 MET A C 1
ATOM 2821 O O . MET A 1 355 ? 13.464 -9.730 -32.624 1.00 93.62 355 MET A O 1
ATOM 2825 N N . CYS A 1 356 ? 12.790 -9.774 -30.478 1.00 90.69 356 CYS A N 1
ATOM 2826 C CA . CYS A 1 356 ? 11.796 -10.837 -30.623 1.00 90.69 356 CYS A CA 1
ATOM 2827 C C . CYS A 1 356 ? 10.374 -10.304 -30.883 1.00 90.69 356 CYS A C 1
ATOM 2829 O O . CYS A 1 356 ? 9.457 -11.100 -31.094 1.00 90.69 356 CYS A O 1
ATOM 2831 N N . GLU A 1 357 ? 10.159 -8.988 -30.837 1.00 92.12 357 GLU A N 1
ATOM 2832 C CA . GLU A 1 357 ? 8.840 -8.371 -30.977 1.00 92.12 357 GLU A CA 1
ATOM 2833 C C . GLU A 1 357 ? 8.478 -8.162 -32.456 1.00 92.12 357 GLU A C 1
ATOM 2835 O O . GLU A 1 357 ? 9.279 -7.699 -33.266 1.00 92.12 357 GLU A O 1
ATOM 2840 N N . GLY A 1 358 ? 7.244 -8.521 -32.822 1.00 90.69 358 GLY A N 1
ATOM 2841 C CA . GLY A 1 358 ? 6.763 -8.450 -34.203 1.00 90.69 358 GLY A CA 1
ATOM 2842 C C . GLY A 1 358 ? 6.201 -7.080 -34.583 1.00 90.69 358 GLY A C 1
ATOM 2843 O O . GLY A 1 358 ? 6.139 -6.744 -35.767 1.00 90.69 358 GLY A O 1
ATOM 2844 N N . ASN A 1 359 ? 5.780 -6.279 -33.599 1.00 95.38 359 ASN A N 1
ATOM 2845 C CA . ASN A 1 359 ? 5.275 -4.933 -33.846 1.00 95.38 359 ASN A CA 1
ATOM 2846 C C . ASN A 1 359 ? 6.428 -3.927 -34.017 1.00 95.38 359 ASN A C 1
ATOM 2848 O O . ASN A 1 359 ? 6.912 -3.337 -33.053 1.00 95.38 359 ASN A O 1
ATOM 2852 N N . VAL A 1 360 ? 6.821 -3.703 -35.272 1.00 94.38 360 VAL A N 1
ATOM 2853 C CA . VAL A 1 360 ? 7.905 -2.785 -35.662 1.00 94.38 360 VAL A CA 1
ATOM 2854 C C . VAL A 1 360 ? 7.666 -1.343 -35.200 1.00 94.38 360 VAL A C 1
ATOM 2856 O O . VAL A 1 360 ? 8.617 -0.670 -34.810 1.00 94.38 360 VAL A O 1
ATOM 2859 N N . GLU A 1 361 ? 6.419 -0.866 -35.216 1.00 93.62 361 GLU A N 1
ATOM 2860 C CA . GLU A 1 361 ? 6.079 0.494 -34.778 1.00 93.62 361 GLU A CA 1
ATOM 2861 C C . GLU A 1 361 ? 6.314 0.660 -33.272 1.00 93.62 361 GLU A C 1
ATOM 2863 O O . GLU A 1 361 ? 6.940 1.622 -32.834 1.00 93.62 361 GLU A O 1
ATOM 2868 N N . PHE A 1 362 ? 5.898 -0.326 -32.477 1.00 96.69 362 PHE A N 1
ATOM 2869 C CA . PHE A 1 362 ? 6.163 -0.336 -31.040 1.00 96.69 362 PHE A CA 1
ATOM 2870 C C . PHE A 1 362 ? 7.667 -0.419 -30.728 1.00 96.69 362 PHE A C 1
ATOM 2872 O O . PHE A 1 362 ? 8.160 0.326 -29.879 1.00 96.69 362 PHE A O 1
ATOM 2879 N N . VAL A 1 363 ? 8.417 -1.274 -31.437 1.00 97.25 363 VAL A N 1
ATOM 2880 C CA . VAL A 1 363 ? 9.881 -1.372 -31.285 1.00 97.25 363 VAL A CA 1
ATOM 2881 C C . VAL A 1 363 ? 10.549 -0.032 -31.595 1.00 97.25 363 VAL A C 1
ATOM 2883 O O . VAL A 1 363 ? 11.392 0.431 -30.829 1.00 97.25 363 VAL A O 1
ATOM 2886 N N . SER A 1 364 ? 10.129 0.616 -32.682 1.00 94.50 364 SER A N 1
ATOM 2887 C CA . SER A 1 364 ? 10.570 1.952 -33.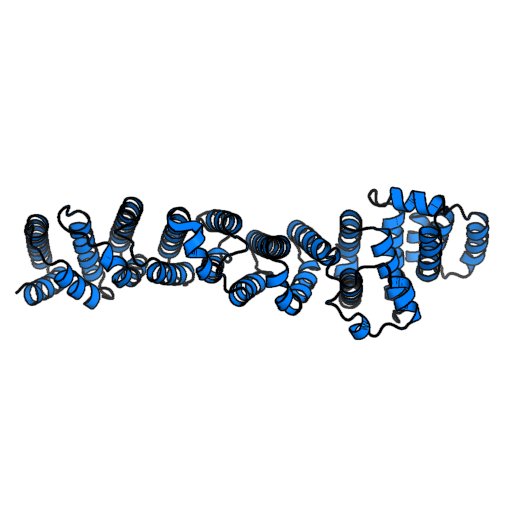081 1.00 94.50 364 SER A CA 1
ATOM 2888 C C . SER A 1 364 ? 10.356 2.986 -31.966 1.00 94.50 364 SER A C 1
ATOM 2890 O O . SER A 1 364 ? 11.312 3.652 -31.561 1.00 94.50 364 SER A O 1
ATOM 2892 N N . GLN A 1 365 ? 9.145 3.067 -31.406 1.00 94.75 365 GLN A N 1
ATOM 2893 C CA . GLN A 1 365 ? 8.815 3.995 -30.318 1.00 94.75 365 GLN A CA 1
ATOM 2894 C C . GLN A 1 365 ? 9.652 3.732 -29.059 1.00 94.75 365 GLN A C 1
ATOM 2896 O O . GLN A 1 365 ? 10.177 4.665 -28.443 1.00 94.75 365 GLN A O 1
ATOM 2901 N N . MET A 1 366 ? 9.824 2.459 -28.692 1.00 97.38 366 MET A N 1
ATOM 2902 C CA . MET A 1 366 ? 10.658 2.061 -27.560 1.00 97.38 366 MET A CA 1
ATOM 2903 C C . MET A 1 366 ? 12.120 2.465 -27.758 1.00 97.38 366 MET A C 1
ATOM 2905 O O . MET A 1 366 ? 12.722 3.034 -26.849 1.00 97.38 366 MET A O 1
ATOM 2909 N N . VAL A 1 367 ? 12.689 2.221 -28.941 1.00 96.88 367 VAL A N 1
ATOM 2910 C CA . VAL A 1 367 ? 14.073 2.600 -29.267 1.00 96.88 367 VAL A CA 1
ATOM 2911 C C . VAL A 1 367 ? 14.250 4.116 -29.224 1.00 96.88 367 VAL A C 1
ATOM 2913 O O . VAL A 1 367 ? 15.218 4.589 -28.630 1.00 96.88 367 VAL A O 1
ATOM 2916 N N . ALA A 1 368 ? 13.315 4.889 -29.782 1.00 94.19 368 ALA A N 1
ATOM 2917 C CA . ALA A 1 368 ? 13.366 6.350 -29.736 1.00 94.19 368 ALA A CA 1
ATOM 2918 C C . ALA A 1 368 ? 13.386 6.871 -28.285 1.00 94.19 368 ALA A C 1
ATOM 2920 O O . ALA A 1 368 ? 14.211 7.721 -27.932 1.00 94.19 368 ALA A O 1
ATOM 2921 N N . MET A 1 369 ? 12.535 6.312 -27.414 1.00 96.06 369 MET A N 1
ATOM 2922 C CA . MET A 1 369 ? 12.510 6.642 -25.987 1.00 96.06 369 MET A CA 1
ATOM 2923 C C . MET A 1 369 ? 13.822 6.256 -25.286 1.00 96.06 369 MET A C 1
ATOM 2925 O O . MET A 1 369 ? 14.429 7.091 -24.611 1.00 96.06 369 MET A O 1
ATOM 2929 N N . LEU A 1 370 ? 14.282 5.013 -25.454 1.00 97.62 370 LEU A N 1
ATOM 2930 C CA . LEU A 1 370 ? 15.514 4.512 -24.840 1.00 97.62 370 LEU A CA 1
ATOM 2931 C C . LEU A 1 370 ? 16.740 5.310 -25.281 1.00 97.62 370 LEU A C 1
ATOM 2933 O O . LEU A 1 370 ? 17.625 5.557 -24.462 1.00 97.62 370 LEU A O 1
ATOM 2937 N N . ASN A 1 371 ? 16.787 5.731 -26.546 1.00 96.12 371 ASN A N 1
ATOM 2938 C CA . ASN A 1 371 ? 17.848 6.569 -27.086 1.00 96.12 371 ASN A CA 1
ATOM 2939 C C . ASN A 1 371 ? 17.844 7.967 -26.457 1.00 96.12 371 ASN A C 1
ATOM 2941 O O . ASN A 1 371 ? 18.884 8.435 -25.999 1.00 96.12 371 ASN A O 1
ATOM 2945 N N . GLY A 1 372 ? 16.675 8.609 -26.366 1.00 94.94 372 GLY A N 1
ATOM 2946 C CA . GLY A 1 372 ? 16.547 9.904 -25.696 1.00 94.94 372 GLY A CA 1
ATOM 2947 C C . GLY A 1 372 ? 17.037 9.849 -24.246 1.00 94.94 372 GLY A C 1
ATOM 2948 O O . GLY A 1 372 ? 17.793 10.720 -23.811 1.00 94.94 372 GLY A O 1
ATOM 2949 N N . ILE A 1 373 ? 16.683 8.785 -23.519 1.00 97.00 373 ILE A N 1
ATOM 2950 C CA . ILE A 1 373 ? 17.164 8.546 -22.152 1.00 97.00 373 ILE A CA 1
ATOM 2951 C C . ILE A 1 373 ? 18.678 8.304 -22.149 1.00 97.00 373 ILE A C 1
ATOM 2953 O O . ILE A 1 373 ? 19.389 8.956 -21.387 1.00 97.00 373 ILE A O 1
ATOM 2957 N N . LEU A 1 374 ? 19.187 7.436 -23.031 1.00 96.94 374 LEU A N 1
ATOM 2958 C CA . LEU A 1 374 ? 20.608 7.087 -23.113 1.00 96.94 374 LEU A CA 1
ATOM 2959 C C . LEU A 1 374 ? 21.487 8.321 -23.291 1.00 96.94 374 LEU A C 1
ATOM 2961 O O . LEU A 1 374 ? 22.512 8.439 -22.622 1.00 96.94 374 LEU A O 1
ATOM 2965 N N . LEU A 1 375 ? 21.081 9.250 -24.156 1.00 93.69 375 LEU A N 1
ATOM 2966 C CA . LEU A 1 375 ? 21.855 10.448 -24.465 1.00 93.69 375 LEU A CA 1
ATOM 2967 C C . LEU A 1 375 ? 21.787 11.510 -23.360 1.00 93.69 375 LEU A C 1
ATOM 2969 O O . LEU A 1 375 ? 22.788 12.179 -23.103 1.00 93.69 375 LEU A O 1
ATOM 2973 N N . THR A 1 376 ? 20.642 11.662 -22.691 1.00 93.81 376 THR A N 1
ATOM 2974 C CA . THR A 1 376 ? 20.379 12.837 -21.838 1.00 93.81 376 THR A CA 1
ATOM 2975 C C . THR A 1 376 ? 20.368 12.552 -20.339 1.00 93.81 376 THR A C 1
ATOM 2977 O O . THR A 1 376 ? 20.656 13.447 -19.544 1.00 93.81 376 THR A O 1
ATOM 2980 N N . ALA A 1 377 ? 20.059 11.324 -19.919 1.00 96.38 377 ALA A N 1
ATOM 2981 C CA . ALA A 1 377 ? 19.865 11.004 -18.511 1.00 96.38 377 ALA A CA 1
ATOM 2982 C C . ALA A 1 377 ? 21.195 11.013 -17.740 1.00 96.38 377 ALA A C 1
ATOM 2984 O O . ALA A 1 377 ? 22.197 10.434 -18.169 1.00 96.38 377 ALA A O 1
ATOM 2985 N N . THR A 1 378 ? 21.230 11.672 -16.586 1.00 95.06 378 THR A N 1
ATOM 2986 C CA . THR A 1 378 ? 22.449 11.815 -15.773 1.00 95.06 378 THR A CA 1
ATOM 2987 C C . THR A 1 378 ? 22.921 10.490 -15.185 1.00 95.06 378 THR A C 1
ATOM 2989 O O . THR A 1 378 ? 24.116 10.227 -15.139 1.00 95.06 378 THR A O 1
ATOM 2992 N N . GLU A 1 379 ? 21.980 9.631 -14.813 1.00 93.88 379 GLU A N 1
ATOM 2993 C CA . GLU A 1 379 ? 22.198 8.301 -14.243 1.00 93.88 379 GLU A CA 1
ATOM 2994 C C . GLU A 1 379 ? 22.891 7.324 -15.205 1.00 93.88 379 GLU A C 1
ATOM 2996 O O . GLU A 1 379 ? 23.499 6.357 -14.768 1.00 93.88 379 GLU A O 1
ATOM 3001 N N . LEU A 1 380 ? 22.878 7.610 -16.511 1.00 96.75 380 LEU A N 1
ATOM 3002 C CA . LEU A 1 380 ? 23.552 6.804 -17.532 1.00 96.75 380 LEU A CA 1
ATOM 3003 C C . LEU A 1 380 ? 24.950 7.319 -17.886 1.00 96.75 380 LEU A C 1
ATOM 3005 O O . LEU A 1 380 ? 25.534 6.882 -18.875 1.00 96.75 380 LEU A O 1
ATOM 3009 N N . PHE A 1 381 ? 25.498 8.260 -17.112 1.00 95.44 381 PHE A N 1
ATOM 3010 C CA . PHE A 1 381 ? 26.810 8.840 -17.394 1.00 95.44 381 PHE A CA 1
ATOM 3011 C C . PHE A 1 381 ? 27.921 7.783 -17.462 1.00 95.44 381 PHE A C 1
ATOM 3013 O O . PHE A 1 381 ? 28.658 7.760 -18.446 1.00 95.44 381 PHE A O 1
ATOM 3020 N N . GLU A 1 382 ? 28.007 6.891 -16.472 1.00 94.75 382 GLU A N 1
ATOM 3021 C CA . GLU A 1 382 ? 29.035 5.842 -16.436 1.00 94.75 382 GLU A CA 1
ATOM 3022 C C . GLU A 1 382 ? 28.872 4.855 -17.598 1.00 94.75 382 GLU A C 1
ATOM 3024 O O . GLU A 1 382 ? 29.831 4.582 -18.314 1.00 94.75 382 GLU A O 1
ATOM 3029 N N . MET A 1 383 ? 27.644 4.397 -17.864 1.00 95.00 383 MET A N 1
ATOM 3030 C CA . MET A 1 383 ? 27.348 3.518 -19.002 1.00 95.00 383 MET A CA 1
ATOM 3031 C C . MET A 1 383 ? 27.725 4.169 -20.342 1.00 95.00 383 MET A C 1
ATOM 3033 O O . MET A 1 383 ? 28.297 3.509 -21.208 1.00 95.00 383 MET A O 1
ATOM 3037 N N . ARG A 1 384 ? 27.448 5.468 -20.525 1.00 96.00 384 ARG A N 1
ATOM 3038 C CA . ARG A 1 384 ? 27.869 6.210 -21.724 1.00 96.00 384 ARG A CA 1
ATOM 3039 C C . ARG A 1 384 ? 29.387 6.257 -21.872 1.00 96.00 384 ARG A C 1
ATOM 3041 O O . ARG A 1 384 ? 29.867 6.217 -22.999 1.00 96.00 384 ARG A O 1
ATOM 3048 N N . ASP A 1 385 ? 30.131 6.385 -20.777 1.00 94.81 385 ASP A N 1
ATOM 3049 C CA . ASP A 1 385 ? 31.597 6.403 -20.807 1.00 94.81 385 ASP A CA 1
ATOM 3050 C C . ASP A 1 385 ? 32.168 5.027 -21.180 1.00 94.81 385 ASP A C 1
ATOM 3052 O O . ASP A 1 385 ? 33.025 4.915 -22.055 1.00 94.81 385 ASP A O 1
ATOM 3056 N N . GLN A 1 386 ? 31.588 3.957 -20.634 1.00 95.62 386 GLN A N 1
ATOM 3057 C CA . GLN A 1 386 ? 31.942 2.585 -21.004 1.00 95.62 386 GLN A CA 1
ATOM 3058 C C . GLN A 1 386 ? 31.620 2.274 -22.477 1.00 95.62 386 GLN A C 1
ATOM 3060 O O . GLN A 1 386 ? 32.436 1.677 -23.179 1.00 95.62 386 GLN A O 1
ATOM 3065 N N . LEU A 1 387 ? 30.472 2.741 -22.988 1.00 94.94 387 LEU A N 1
ATOM 3066 C CA . LEU A 1 387 ? 30.102 2.6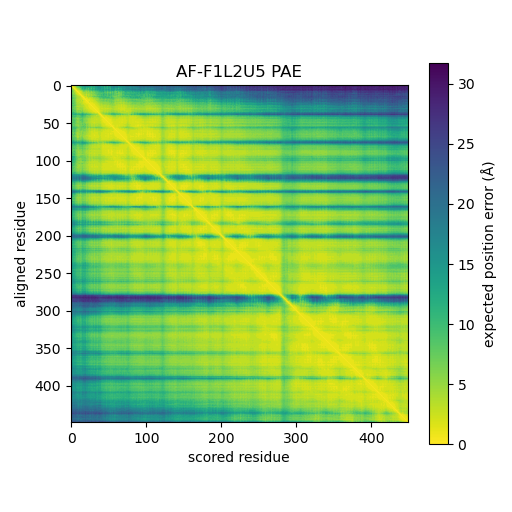22 -24.407 1.00 94.94 387 LEU A CA 1
ATOM 3067 C C . LEU A 1 387 ? 30.959 3.490 -25.343 1.00 94.94 387 LEU A C 1
ATOM 306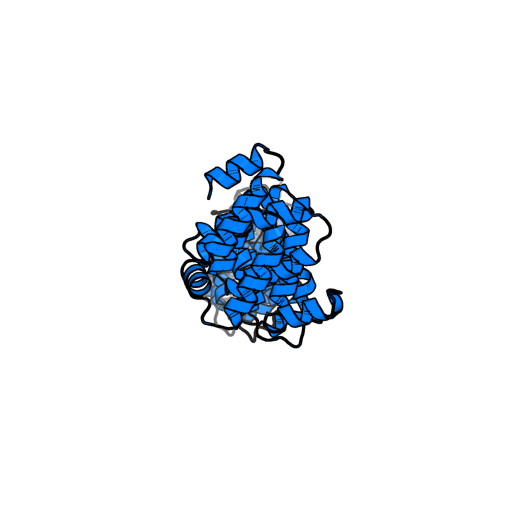9 O O . LEU A 1 387 ? 31.030 3.194 -26.532 1.00 94.94 387 LEU A O 1
ATOM 3073 N N . LYS A 1 388 ? 31.587 4.561 -24.839 1.00 93.81 388 LYS A N 1
ATOM 3074 C CA . LYS A 1 388 ? 32.572 5.365 -25.582 1.00 93.81 388 LYS A CA 1
ATOM 3075 C C . LYS A 1 388 ? 33.907 4.651 -25.706 1.00 93.81 388 LYS A C 1
ATOM 3077 O O . LYS A 1 388 ? 34.534 4.735 -26.754 1.00 93.81 388 LYS A O 1
ATOM 3082 N N . ALA A 1 389 ? 34.352 4.026 -24.619 1.00 89.88 389 ALA A N 1
ATOM 3083 C CA . ALA A 1 389 ? 35.655 3.383 -24.547 1.00 89.88 389 ALA A CA 1
ATOM 3084 C C . ALA A 1 389 ? 35.664 2.021 -25.261 1.00 89.88 389 ALA A C 1
ATOM 3086 O O . ALA A 1 389 ? 36.631 1.702 -25.946 1.00 89.88 389 ALA A O 1
ATOM 3087 N N . LEU A 1 390 ? 34.584 1.235 -25.119 1.00 90.06 390 LEU A N 1
ATOM 3088 C CA . LEU A 1 390 ? 34.452 -0.130 -25.656 1.00 90.06 390 LEU A CA 1
ATOM 3089 C C . LEU A 1 390 ? 35.643 -1.046 -25.309 1.00 90.06 390 LEU A C 1
ATOM 3091 O O . LEU A 1 390 ? 36.009 -1.929 -26.080 1.00 90.06 390 LEU A O 1
ATOM 3095 N N . GLU A 1 391 ? 36.247 -0.851 -24.136 1.00 89.19 391 GLU A N 1
ATOM 3096 C CA . GLU A 1 391 ? 37.421 -1.619 -23.694 1.00 89.19 391 GLU A CA 1
ATOM 3097 C C . GLU A 1 391 ? 37.051 -2.984 -23.089 1.00 89.19 391 GLU A C 1
ATOM 3099 O O . GLU A 1 391 ? 37.844 -3.922 -23.132 1.00 89.19 391 GLU A O 1
ATOM 3104 N N . ASN A 1 392 ? 35.847 -3.106 -22.521 1.00 90.69 392 ASN A N 1
ATOM 3105 C CA . ASN A 1 392 ? 35.354 -4.325 -21.878 1.00 90.69 392 ASN A CA 1
ATOM 3106 C C . ASN A 1 392 ? 34.518 -5.161 -22.865 1.00 90.69 392 ASN A C 1
ATOM 3108 O O . ASN A 1 392 ? 33.572 -4.645 -23.463 1.00 90.69 392 ASN A O 1
ATOM 3112 N N . GLU A 1 393 ? 34.810 -6.463 -22.973 1.00 90.50 393 GLU A N 1
ATOM 3113 C CA . GLU A 1 393 ? 34.057 -7.424 -23.795 1.00 90.50 393 GLU A CA 1
ATOM 3114 C C . GLU A 1 393 ? 32.543 -7.405 -23.507 1.00 90.50 393 GLU A C 1
ATOM 3116 O O . GLU A 1 393 ? 31.734 -7.517 -24.431 1.00 90.50 393 GLU A O 1
ATOM 3121 N N . GLU A 1 394 ? 32.128 -7.186 -22.255 1.00 90.06 394 GLU A N 1
ATOM 3122 C CA . GLU A 1 394 ? 30.711 -7.075 -21.882 1.00 90.06 394 GLU A CA 1
ATOM 3123 C C . GLU A 1 394 ? 30.030 -5.859 -22.525 1.00 90.06 394 GLU A C 1
ATOM 3125 O O . GLU A 1 394 ? 28.884 -5.955 -22.982 1.00 90.06 394 GLU A O 1
ATOM 3130 N N . TYR A 1 395 ? 30.740 -4.729 -22.597 1.00 93.12 395 TYR A N 1
ATOM 3131 C CA . TYR A 1 395 ? 30.249 -3.490 -23.201 1.00 93.12 395 TYR A CA 1
ATOM 3132 C C . TYR A 1 395 ? 30.356 -3.502 -24.726 1.00 93.12 395 TYR A C 1
ATOM 3134 O O . TYR A 1 395 ? 29.490 -2.930 -25.385 1.00 93.12 395 TYR A O 1
ATOM 3142 N N . VAL A 1 396 ? 31.327 -4.221 -25.299 1.00 93.94 396 VAL A N 1
ATOM 3143 C CA . VAL A 1 396 ? 31.347 -4.537 -26.739 1.00 93.94 396 VAL A CA 1
ATOM 3144 C C . VAL A 1 396 ? 30.116 -5.366 -27.104 1.00 93.94 396 VAL A C 1
ATOM 3146 O O . VAL A 1 396 ? 29.353 -4.996 -27.994 1.00 93.94 396 VAL A O 1
ATOM 3149 N N . SER A 1 397 ? 29.848 -6.436 -26.351 1.00 94.06 397 SER A N 1
ATOM 3150 C CA . SER A 1 397 ? 28.648 -7.258 -26.529 1.00 94.06 397 SER A CA 1
ATOM 3151 C C . SER A 1 397 ? 27.358 -6.448 -26.333 1.00 94.06 397 SER A C 1
ATOM 3153 O O . SER A 1 397 ? 26.370 -6.664 -27.039 1.00 94.06 397 SER A O 1
ATOM 3155 N N . LEU A 1 398 ? 27.346 -5.504 -25.383 1.00 95.06 398 LEU A N 1
ATOM 3156 C CA . LEU A 1 398 ? 26.193 -4.636 -25.147 1.00 95.06 398 LEU A CA 1
ATOM 3157 C C . LEU A 1 398 ? 25.978 -3.708 -26.338 1.00 95.06 398 LEU A C 1
ATOM 3159 O O . LEU A 1 398 ? 24.859 -3.613 -26.831 1.00 95.06 398 LEU A O 1
ATOM 3163 N N . PHE A 1 399 ? 27.043 -3.075 -26.828 1.00 96.44 399 PHE A N 1
ATOM 3164 C CA . PHE A 1 399 ? 26.999 -2.223 -28.007 1.00 96.44 399 PHE A CA 1
ATOM 3165 C C . PHE A 1 399 ? 26.463 -2.975 -29.227 1.00 96.44 399 PHE A C 1
ATOM 3167 O O . PHE A 1 399 ? 25.572 -2.463 -29.894 1.00 96.44 399 PHE A O 1
ATOM 3174 N N . GLU A 1 400 ? 26.920 -4.202 -29.493 1.00 94.56 400 GLU A N 1
ATOM 3175 C CA . GLU A 1 400 ? 26.397 -5.013 -30.601 1.00 94.56 400 GLU A CA 1
ATOM 3176 C C . GLU A 1 400 ? 24.896 -5.309 -30.465 1.00 94.56 400 GLU A C 1
ATOM 3178 O O . GLU A 1 400 ? 24.160 -5.279 -31.456 1.00 94.56 400 GLU A O 1
ATOM 3183 N N . CYS A 1 401 ? 24.434 -5.585 -29.243 1.00 94.75 401 CYS A N 1
ATOM 3184 C CA . CYS A 1 401 ? 23.020 -5.798 -28.950 1.00 94.75 401 CYS A CA 1
ATOM 3185 C C . CYS A 1 401 ? 22.200 -4.524 -29.210 1.00 94.75 401 CYS A C 1
ATOM 3187 O O . CYS A 1 401 ? 21.225 -4.554 -29.968 1.00 94.75 401 CYS A O 1
ATOM 3189 N N . LEU A 1 402 ? 22.643 -3.395 -28.648 1.00 97.06 402 LEU A N 1
ATOM 3190 C CA . LEU A 1 402 ? 22.013 -2.091 -28.846 1.00 97.06 402 LEU A CA 1
ATOM 3191 C C . LEU A 1 402 ? 22.004 -1.704 -30.318 1.00 97.06 402 LEU A C 1
ATOM 3193 O O . LEU A 1 402 ? 20.968 -1.303 -30.820 1.00 97.06 402 LEU A O 1
ATOM 3197 N N . TYR A 1 403 ? 23.109 -1.891 -31.035 1.00 96.44 403 TYR A N 1
ATOM 3198 C CA . TYR A 1 403 ? 23.240 -1.559 -32.449 1.00 96.44 403 TYR A CA 1
ATOM 3199 C C . TYR A 1 403 ? 22.167 -2.254 -33.301 1.00 96.44 403 TYR A C 1
ATOM 3201 O O . TYR A 1 403 ? 21.518 -1.618 -34.133 1.00 96.44 403 TYR A O 1
ATOM 3209 N N . ARG A 1 404 ? 21.934 -3.555 -33.078 1.00 95.19 404 ARG A N 1
ATOM 3210 C CA . ARG A 1 404 ? 20.914 -4.321 -33.817 1.00 95.19 404 ARG A CA 1
ATOM 3211 C C . ARG A 1 404 ? 19.500 -3.828 -33.511 1.00 95.19 404 ARG A C 1
ATOM 3213 O O . ARG A 1 404 ? 18.710 -3.669 -34.435 1.00 95.19 404 ARG A O 1
ATOM 3220 N N . CYS A 1 405 ? 19.203 -3.547 -32.244 1.00 96.56 405 CYS A N 1
ATOM 3221 C CA . CYS A 1 405 ? 17.899 -3.029 -31.832 1.00 96.56 405 CYS A CA 1
ATOM 3222 C C . CYS A 1 405 ? 17.692 -1.566 -32.272 1.00 96.56 405 CYS A C 1
ATOM 3224 O O . CYS A 1 405 ? 16.598 -1.179 -32.671 1.00 96.56 405 CYS A O 1
ATOM 3226 N N . TRP A 1 406 ? 18.743 -0.747 -32.274 1.00 96.75 406 TRP A N 1
ATOM 3227 C CA . TRP A 1 406 ? 18.679 0.659 -32.665 1.00 96.75 406 TRP A CA 1
ATOM 3228 C C . TRP A 1 406 ? 18.480 0.820 -34.170 1.00 96.75 406 TRP A C 1
ATOM 3230 O O . TRP A 1 406 ? 18.002 1.859 -34.605 1.00 96.75 406 TRP A O 1
ATOM 3240 N N . ALA A 1 407 ? 18.759 -0.209 -34.977 1.00 94.50 407 ALA A N 1
ATOM 3241 C CA . ALA A 1 407 ? 18.507 -0.188 -36.417 1.00 94.50 407 ALA A CA 1
ATOM 3242 C C . ALA A 1 407 ? 17.026 0.014 -36.791 1.00 94.50 407 ALA A C 1
ATOM 3244 O O . ALA A 1 407 ? 16.740 0.449 -37.906 1.00 94.50 407 ALA A O 1
ATOM 3245 N N . TYR A 1 408 ? 16.094 -0.233 -35.864 1.00 93.00 408 TYR A N 1
ATOM 3246 C CA . TYR A 1 408 ? 14.677 0.103 -36.028 1.00 93.00 408 TYR A CA 1
ATOM 3247 C C . TYR A 1 408 ? 14.393 1.615 -35.973 1.00 93.00 408 TYR A C 1
ATOM 3249 O O . TYR A 1 408 ? 13.293 2.036 -36.329 1.00 93.00 408 TYR A O 1
ATOM 3257 N N . GLN A 1 409 ? 15.372 2.432 -35.562 1.00 92.50 409 GLN A N 1
ATOM 3258 C CA . GLN A 1 409 ? 15.363 3.897 -35.620 1.00 92.50 409 GLN A CA 1
ATOM 3259 C C . GLN A 1 409 ? 16.707 4.438 -36.141 1.00 92.50 409 GLN A C 1
ATOM 3261 O O . GLN A 1 409 ? 17.654 4.614 -35.373 1.00 92.50 409 GLN A O 1
ATOM 3266 N N . PRO A 1 410 ? 16.821 4.736 -37.447 1.00 91.12 410 PRO A N 1
ATOM 3267 C CA . PRO A 1 410 ? 18.083 5.127 -38.076 1.00 91.12 410 PRO A CA 1
ATOM 3268 C C . PRO A 1 410 ? 18.787 6.335 -37.441 1.00 91.12 410 PRO A C 1
ATOM 3270 O O . PRO A 1 410 ? 20.017 6.346 -37.368 1.00 91.12 410 PRO A O 1
ATOM 3273 N N . ILE A 1 411 ? 18.038 7.337 -36.963 1.00 92.94 411 ILE A N 1
ATOM 3274 C CA . ILE A 1 411 ? 18.620 8.516 -36.302 1.00 92.94 411 ILE A CA 1
ATOM 3275 C C . ILE A 1 411 ? 19.146 8.155 -34.909 1.00 92.94 411 ILE A C 1
ATOM 3277 O O . ILE A 1 411 ? 20.249 8.562 -34.542 1.00 92.94 411 ILE A O 1
ATOM 3281 N N . ALA A 1 412 ? 18.427 7.309 -34.166 1.00 94.38 412 ALA A N 1
ATOM 3282 C CA . ALA A 1 412 ? 18.923 6.752 -32.912 1.00 94.38 412 ALA A CA 1
ATOM 3283 C C . ALA A 1 412 ? 20.202 5.927 -33.131 1.00 94.38 412 ALA A C 1
ATOM 3285 O O . ALA A 1 412 ? 21.172 6.091 -32.391 1.00 94.38 412 ALA A O 1
ATOM 3286 N N . LEU A 1 413 ? 20.246 5.080 -34.167 1.00 95.00 413 LEU A N 1
ATOM 3287 C CA . LEU A 1 413 ? 21.436 4.299 -34.519 1.00 95.00 413 LEU A CA 1
ATOM 3288 C C . LEU A 1 413 ? 22.638 5.195 -34.840 1.00 95.00 413 LEU A C 1
ATOM 3290 O O . LEU A 1 413 ? 23.748 4.928 -34.375 1.00 95.00 413 LEU A O 1
ATOM 3294 N N . LEU A 1 414 ? 22.417 6.266 -35.609 1.00 94.69 414 LEU A N 1
ATOM 3295 C CA . LEU A 1 414 ? 23.443 7.269 -35.877 1.00 94.69 414 LEU A CA 1
ATOM 3296 C C . LEU A 1 414 ? 23.955 7.880 -34.565 1.00 94.69 414 LEU A C 1
ATOM 3298 O O . LEU A 1 414 ? 25.167 7.947 -34.358 1.00 94.69 414 LEU A O 1
ATOM 3302 N N . GLY A 1 415 ? 23.049 8.246 -33.655 1.00 93.62 415 GLY A N 1
ATOM 3303 C CA . GLY A 1 415 ? 23.399 8.764 -32.334 1.00 93.62 415 GLY A CA 1
ATOM 3304 C C . GLY A 1 415 ? 24.205 7.791 -31.480 1.00 93.62 415 GLY A C 1
ATOM 3305 O O . GLY A 1 415 ? 25.191 8.196 -30.868 1.00 93.62 415 GLY A O 1
ATOM 3306 N N . LEU A 1 416 ? 23.874 6.499 -31.502 1.00 95.56 416 LEU A N 1
ATOM 3307 C CA . LEU A 1 416 ? 24.648 5.459 -30.820 1.00 95.56 416 LEU A CA 1
ATOM 3308 C C . LEU A 1 416 ? 26.072 5.327 -31.398 1.00 95.56 416 LEU A C 1
ATOM 3310 O O . LEU A 1 416 ? 27.037 5.156 -30.649 1.00 95.56 416 LEU A O 1
ATOM 3314 N N . CYS A 1 417 ? 26.232 5.444 -32.720 1.00 95.25 417 CYS A N 1
ATOM 3315 C CA . CYS A 1 417 ? 27.547 5.408 -33.371 1.00 95.25 417 CYS A CA 1
ATOM 3316 C C . CYS A 1 417 ? 28.394 6.641 -33.024 1.00 95.25 417 CYS A C 1
ATOM 3318 O O . CYS A 1 417 ? 29.587 6.510 -32.759 1.00 95.25 417 CYS A O 1
ATOM 3320 N N . ILE A 1 418 ? 27.781 7.829 -32.979 1.00 93.25 418 ILE A N 1
ATOM 3321 C CA . ILE A 1 418 ? 28.449 9.064 -32.543 1.00 93.25 418 ILE A CA 1
ATOM 3322 C C . ILE A 1 418 ? 28.848 8.957 -31.068 1.00 93.25 418 ILE A C 1
ATOM 3324 O O . ILE A 1 418 ? 29.989 9.259 -30.718 1.00 93.25 418 ILE A O 1
ATOM 3328 N N . LEU A 1 419 ? 27.937 8.481 -30.211 1.00 93.38 419 LEU A N 1
ATOM 3329 C CA . LEU A 1 419 ? 28.189 8.283 -28.786 1.00 93.38 419 LEU A CA 1
ATOM 3330 C C . LEU A 1 419 ? 29.385 7.356 -28.559 1.00 93.38 419 LEU A C 1
ATOM 3332 O O . LEU A 1 419 ? 30.234 7.675 -27.742 1.00 93.38 419 LEU A O 1
ATOM 3336 N N . SER A 1 420 ? 29.468 6.250 -29.294 1.00 94.06 420 SER A N 1
ATOM 3337 C CA . SER A 1 420 ? 30.546 5.253 -29.191 1.00 94.06 420 SER A CA 1
ATOM 3338 C C . SER A 1 420 ? 31.825 5.609 -29.964 1.00 94.06 420 SER A C 1
ATOM 3340 O O . SER A 1 420 ? 32.705 4.770 -30.112 1.00 94.06 420 SER A O 1
ATOM 3342 N N . GLN A 1 421 ? 31.942 6.838 -30.481 1.00 93.38 421 GLN A N 1
ATOM 3343 C CA . GLN A 1 421 ? 33.089 7.322 -31.266 1.00 93.38 421 GLN A CA 1
ATOM 3344 C C . GLN A 1 421 ? 33.369 6.548 -32.571 1.00 93.38 421 GLN A C 1
ATOM 3346 O O . GLN A 1 421 ? 34.430 6.699 -33.180 1.00 93.38 421 GLN A O 1
ATOM 3351 N N . ASN A 1 422 ? 32.398 5.782 -33.071 1.00 92.88 422 ASN A N 1
ATOM 3352 C CA . ASN A 1 422 ? 32.477 5.069 -34.346 1.00 92.88 422 ASN A CA 1
ATOM 3353 C C . ASN A 1 422 ? 32.158 6.008 -35.527 1.00 92.88 422 ASN A C 1
ATOM 3355 O O . ASN A 1 422 ? 31.218 5.787 -36.293 1.00 92.88 422 ASN A O 1
ATOM 3359 N N . TYR A 1 423 ? 32.935 7.088 -35.671 1.00 93.50 423 TYR A N 1
ATOM 3360 C CA . TYR A 1 423 ? 32.642 8.190 -36.599 1.00 93.50 423 TYR A CA 1
ATOM 3361 C C . TYR A 1 423 ? 32.675 7.793 -38.079 1.00 93.50 423 TYR A C 1
ATOM 3363 O O . TYR A 1 423 ? 31.912 8.336 -38.881 1.00 93.50 423 TYR A O 1
ATOM 3371 N N . GLU A 1 424 ? 33.536 6.845 -38.459 1.00 94.81 424 GLU A N 1
ATOM 3372 C CA . GLU A 1 424 ? 33.584 6.336 -39.833 1.00 94.81 424 GLU A CA 1
ATOM 3373 C C . GLU A 1 424 ? 32.261 5.658 -40.200 1.00 94.81 424 GLU A C 1
ATOM 3375 O O . GLU A 1 424 ? 31.633 6.004 -41.202 1.00 94.81 424 GLU A O 1
ATOM 3380 N N . HIS A 1 425 ? 31.791 4.757 -39.338 1.00 93.56 425 HIS A N 1
ATOM 3381 C CA . HIS A 1 425 ? 30.525 4.065 -39.540 1.00 93.56 425 HIS A CA 1
ATOM 3382 C C . HIS A 1 425 ? 29.327 5.021 -39.452 1.00 93.56 425 HIS A C 1
ATOM 3384 O O . HIS A 1 425 ? 28.429 4.964 -40.289 1.00 93.56 425 HIS A O 1
ATOM 3390 N N . ALA A 1 426 ? 29.351 5.981 -38.521 1.00 94.38 426 ALA A N 1
ATOM 3391 C CA . ALA A 1 426 ? 28.347 7.044 -38.441 1.00 94.38 426 ALA A CA 1
ATOM 3392 C C . ALA A 1 426 ? 28.253 7.849 -39.753 1.00 94.38 426 ALA A C 1
ATOM 3394 O O . ALA A 1 426 ? 27.159 8.131 -40.238 1.00 94.38 426 ALA A O 1
ATOM 3395 N N . THR A 1 427 ? 29.392 8.160 -40.379 1.00 94.62 427 THR A N 1
ATOM 3396 C CA . THR A 1 427 ? 29.443 8.866 -41.671 1.00 94.62 427 THR A CA 1
ATOM 3397 C C . THR A 1 427 ? 28.852 8.017 -42.798 1.00 94.62 427 THR A C 1
ATOM 3399 O O . THR A 1 427 ? 28.107 8.529 -43.636 1.00 94.62 427 THR A O 1
ATOM 3402 N N . GLN A 1 428 ? 29.134 6.711 -42.809 1.00 93.94 428 GLN A N 1
ATOM 3403 C CA . GLN A 1 428 ? 28.533 5.786 -43.771 1.00 93.94 428 GLN A CA 1
ATOM 3404 C C . GLN A 1 428 ? 27.008 5.734 -43.606 1.00 93.94 428 GLN A C 1
ATOM 3406 O O . GLN A 1 428 ? 26.293 5.868 -44.598 1.00 93.94 428 GLN A O 1
ATOM 3411 N N . LEU A 1 429 ? 26.507 5.615 -42.371 1.00 92.62 429 LEU A N 1
ATOM 3412 C CA . LEU A 1 429 ? 25.072 5.630 -42.065 1.00 92.62 429 LEU A CA 1
ATOM 3413 C C . LEU A 1 429 ? 24.405 6.948 -42.476 1.00 92.62 429 LEU A C 1
ATOM 3415 O O . LEU A 1 429 ? 23.347 6.921 -43.105 1.00 92.62 429 LEU A O 1
ATOM 3419 N N . ALA A 1 430 ? 25.045 8.090 -42.202 1.00 91.88 430 ALA A N 1
ATOM 3420 C CA . ALA A 1 430 ? 24.562 9.405 -42.622 1.00 91.88 430 ALA A CA 1
ATOM 3421 C C . ALA A 1 430 ? 24.367 9.482 -44.150 1.00 91.88 430 ALA A C 1
ATOM 3423 O O . ALA A 1 430 ? 23.377 10.034 -44.634 1.00 91.88 430 ALA A O 1
ATOM 3424 N N . GLY A 1 431 ? 25.258 8.843 -44.917 1.00 91.69 431 GLY A N 1
ATOM 3425 C CA . GLY A 1 431 ? 25.156 8.716 -46.372 1.00 91.69 431 GLY A CA 1
ATOM 3426 C C . GLY A 1 431 ? 23.948 7.912 -46.872 1.00 91.69 431 GLY A C 1
ATOM 3427 O O . GLY A 1 431 ? 23.615 8.003 -48.053 1.00 91.69 431 GLY A O 1
ATOM 3428 N N . TYR A 1 432 ? 23.265 7.158 -46.006 1.00 90.88 432 TYR A N 1
ATOM 3429 C CA . TYR A 1 432 ? 22.044 6.415 -46.334 1.00 90.88 432 TYR A CA 1
ATOM 3430 C C . TYR A 1 432 ? 20.754 7.102 -45.869 1.00 90.88 432 TYR A C 1
ATOM 3432 O O . TYR A 1 432 ? 19.678 6.642 -46.252 1.00 90.88 432 TYR A O 1
ATOM 3440 N N . LEU A 1 433 ? 20.825 8.215 -45.125 1.00 87.31 433 LEU A N 1
ATOM 3441 C CA . LEU A 1 433 ? 19.634 8.900 -44.596 1.00 87.31 433 LEU A CA 1
ATOM 3442 C C . LEU A 1 433 ? 18.692 9.423 -45.687 1.00 87.31 433 LEU A C 1
ATOM 3444 O O . LEU A 1 433 ? 17.498 9.540 -45.446 1.00 87.31 433 LEU A O 1
ATOM 3448 N N . TRP A 1 434 ? 19.185 9.666 -46.908 1.00 87.75 434 TRP A N 1
ATOM 3449 C CA . TRP A 1 434 ? 18.338 10.053 -48.048 1.00 87.75 434 TRP A CA 1
ATOM 3450 C C . TRP A 1 434 ? 17.288 8.996 -48.418 1.00 87.75 434 TRP A C 1
ATOM 3452 O O . TRP A 1 434 ? 16.330 9.313 -49.115 1.00 87.75 434 TRP A O 1
ATOM 3462 N N . ARG A 1 435 ? 17.485 7.736 -48.000 1.00 88.62 435 ARG A N 1
ATOM 3463 C CA . ARG A 1 435 ? 16.532 6.642 -48.230 1.00 88.62 435 ARG A CA 1
ATOM 3464 C C . ARG A 1 435 ? 15.347 6.672 -47.268 1.00 88.62 435 ARG A C 1
ATOM 3466 O O . ARG A 1 435 ? 14.434 5.873 -47.445 1.00 88.62 435 ARG A O 1
ATOM 3473 N N . LEU A 1 436 ? 15.392 7.517 -46.241 1.00 86.62 436 LEU A N 1
ATOM 3474 C CA . LEU A 1 436 ? 14.309 7.665 -45.282 1.00 86.62 436 LEU A CA 1
ATOM 3475 C C . LEU A 1 436 ? 13.267 8.628 -45.831 1.00 86.62 436 LEU A C 1
ATOM 3477 O O . LEU A 1 436 ? 13.601 9.688 -46.364 1.00 86.62 436 LEU A O 1
ATOM 3481 N N . ASP A 1 437 ? 12.001 8.277 -45.643 1.00 85.88 437 ASP A N 1
ATOM 3482 C CA . ASP A 1 437 ? 10.917 9.219 -45.861 1.00 85.88 437 ASP A CA 1
ATOM 3483 C C . ASP A 1 437 ? 11.002 10.318 -44.796 1.00 85.88 437 ASP A C 1
ATOM 3485 O O . ASP A 1 437 ? 11.015 10.051 -43.593 1.00 85.88 437 ASP A O 1
ATOM 3489 N N . VAL A 1 438 ? 11.089 11.572 -45.239 1.00 85.12 438 VAL A N 1
ATOM 3490 C CA . VAL A 1 438 ? 11.187 12.722 -44.334 1.00 85.12 438 VAL A CA 1
ATOM 3491 C C . VAL A 1 438 ? 9.817 12.975 -43.708 1.00 85.12 438 VAL A C 1
ATOM 3493 O O . VAL A 1 438 ? 8.947 13.603 -44.314 1.00 85.12 438 VAL A O 1
ATOM 3496 N N . THR A 1 439 ? 9.626 12.481 -42.487 1.00 87.69 439 THR A N 1
ATOM 3497 C CA . THR A 1 439 ? 8.441 12.731 -41.657 1.00 87.69 439 THR A CA 1
ATOM 3498 C C . THR A 1 439 ? 8.745 13.760 -40.566 1.00 87.69 439 THR A C 1
ATOM 3500 O O . THR A 1 439 ? 9.904 14.062 -40.278 1.00 87.69 439 THR A O 1
ATOM 3503 N N . ALA A 1 440 ? 7.702 14.315 -39.941 1.00 84.81 440 ALA A N 1
ATOM 3504 C CA . ALA A 1 440 ? 7.870 15.219 -38.802 1.00 84.81 440 ALA A CA 1
ATOM 3505 C C . ALA A 1 440 ? 8.629 14.545 -37.646 1.00 84.81 440 ALA A C 1
ATOM 3507 O O . ALA A 1 440 ? 9.480 15.181 -37.031 1.00 84.81 440 ALA A O 1
ATOM 3508 N N . ASP A 1 441 ? 8.377 13.257 -37.409 1.00 81.75 441 ASP A N 1
ATOM 3509 C CA . ASP A 1 441 ? 9.039 12.485 -36.356 1.00 81.75 441 ASP A CA 1
ATOM 3510 C C . ASP A 1 441 ? 10.540 12.337 -36.627 1.00 81.75 441 ASP A C 1
ATOM 3512 O O . ASP A 1 441 ? 11.347 12.618 -35.747 1.00 81.75 441 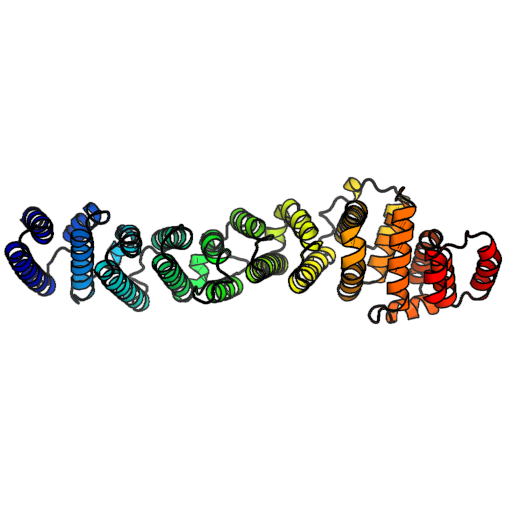ASP A O 1
ATOM 3516 N N . VAL A 1 442 ? 10.931 12.028 -37.871 1.00 84.00 442 VAL A N 1
ATOM 3517 C CA . VAL A 1 442 ? 12.350 11.967 -38.269 1.00 84.00 442 VAL A CA 1
ATOM 3518 C C . VAL A 1 442 ? 13.036 13.323 -38.084 1.00 84.00 442 VAL A C 1
ATOM 3520 O O . VAL A 1 442 ? 14.173 13.384 -37.623 1.00 84.00 442 VAL A O 1
ATOM 3523 N N . LEU A 1 443 ? 12.358 14.429 -38.408 1.00 86.12 443 LEU A N 1
ATOM 3524 C CA . LEU A 1 443 ? 12.909 15.770 -38.194 1.00 86.12 443 LEU A CA 1
ATOM 3525 C C . LEU A 1 443 ? 13.078 16.097 -36.706 1.00 86.12 443 LEU A C 1
ATOM 3527 O O . LEU A 1 443 ? 14.092 16.678 -36.332 1.00 86.12 443 LEU A O 1
ATOM 3531 N N . ILE A 1 444 ? 12.119 15.704 -35.864 1.00 85.12 444 ILE A N 1
ATOM 3532 C CA . ILE A 1 444 ? 12.214 15.851 -34.405 1.00 85.12 444 ILE A CA 1
ATOM 3533 C C . ILE A 1 444 ? 13.381 15.026 -33.858 1.00 85.12 444 ILE A C 1
ATOM 3535 O O . ILE A 1 444 ? 14.092 15.485 -32.970 1.00 85.12 444 ILE A O 1
ATOM 3539 N N . GLU A 1 445 ? 13.602 13.816 -34.367 1.00 83.62 445 GLU A N 1
ATOM 3540 C CA . GLU A 1 445 ? 14.738 12.994 -33.950 1.00 83.62 445 GLU A CA 1
ATOM 3541 C C . GLU A 1 445 ? 16.080 13.597 -34.355 1.00 83.62 445 GLU A C 1
ATOM 3543 O O . GLU A 1 445 ? 17.010 13.575 -33.554 1.00 83.62 445 GLU A O 1
ATOM 3548 N N . ILE A 1 446 ? 16.176 14.156 -35.565 1.00 86.56 446 ILE A N 1
ATOM 3549 C CA . ILE A 1 446 ? 17.384 14.852 -36.024 1.00 86.56 446 ILE A CA 1
ATOM 3550 C C . ILE A 1 446 ? 17.650 16.091 -35.166 1.00 86.56 446 ILE A C 1
ATOM 3552 O O . ILE A 1 446 ? 18.794 16.331 -34.814 1.00 86.56 446 ILE A O 1
ATOM 3556 N N . ASP A 1 447 ? 16.617 16.861 -34.817 1.00 86.50 447 ASP A N 1
ATOM 3557 C CA . ASP A 1 447 ? 16.741 18.046 -33.952 1.00 86.50 447 ASP A CA 1
ATOM 3558 C C . ASP A 1 447 ? 17.201 17.692 -32.526 1.00 86.50 447 ASP A C 1
ATOM 3560 O O . ASP A 1 447 ? 17.875 18.479 -31.864 1.00 86.50 447 ASP A O 1
ATOM 3564 N N . ARG A 1 448 ? 16.850 16.492 -32.046 1.00 81.06 448 ARG A N 1
ATOM 3565 C CA . ARG A 1 448 ? 17.249 15.986 -30.723 1.00 81.06 448 ARG A CA 1
ATOM 3566 C C . ARG A 1 448 ? 18.681 15.447 -30.664 1.00 81.06 448 ARG A C 1
ATOM 3568 O O . ARG A 1 448 ? 19.186 15.296 -29.549 1.00 81.06 448 ARG A O 1
ATOM 3575 N N . LEU A 1 449 ? 19.271 15.081 -31.804 1.00 80.25 449 LEU A N 1
ATOM 3576 C CA . LEU A 1 449 ? 20.620 14.514 -31.911 1.00 80.25 449 LEU A CA 1
ATOM 3577 C C . LEU A 1 449 ? 21.679 15.619 -31.976 1.00 80.25 449 LEU A C 1
ATOM 3579 O O . LEU A 1 449 ? 22.694 15.479 -31.255 1.00 80.25 449 LEU A O 1
#

Radius of gyration: 33.29 Å; Cα contacts (8 Å, |Δi|>4): 439; chains: 1; bounding box: 82×40×99 Å

Foldseek 3Di:
DCVVVVVVLLVQCVDPDPVSNVVSVVVLVVVLVVQLPDLPDDVVVVLVVLLVCLQPPDLSSLQSSLVSLQSQLPRPNDDPLQSCLSNVLSLLVQCQDPDPVSNVSSLVSLVSSLVVQVVDDPVSDHPVVSLLVSLLCQLQDPGDPSSNQSSQVSLQSCCVVPLQVCQQCVLSLLSSQLLCQVPPSHCSVVSLVSNLVSDAQPRPYPLVSNLVSLLVQCPPPDPRSVVSSLVSLQSCCVHHVVSCVVCCVVVVVSLLVQLPPPDPVSNLSSLLSLLVVQPDPPQVPDDLVVVVDDPVLCVLLVVGRSSLLVVLVSNLVCCVVDVVSCVPCVLVSLLSNLVRDPNLNNLSSNLSVLVVDPPLVSLLSNLLSVLLCCVDPPSNPVVLVCLQVVPDPSSVSSLVSNLVSNVSPLLSNLSSCVSNVVVVVSVVSVVCCVVDDDDPVNVVSNVSD

pLDDT: mean 89.3, std 9.48, range [43.22, 97.88]

Secondary structure (DSSP, 8-state):
-HHHHHHHHHHHTT-S-HHHHHHHHHHHHHHHHHHHH-TT--HHHHHHHHHHHTT--SHHHHHHHHHHHHHHHH-TT---GGGHHHHHHHHHHHTT-SSHHHHHHHHHHHHHHHHHHHT--GGG---HHHHHHHHHHHHHSS--HHHHHHHHHHHHHHHHHHGGGGGGGHHHHHHHHGGGTT-TTSTHHHHHHHHHHH--TT----HHHHHHHHHHTTT-SSHHHHHHHHHHHHHHHHH-HHHHGGGHHHHHHHHHTTTT-S-HHHHHHHHHHHHHHHT---GGG--GGGGT--HHHHHHTTTS-HHHHHHHHHHHHHHHH-HHHHHHHHHHHHHHHHHHS-HHHHHHHHHHHHHT-S-HHHHHHHHHHHHHHHHH-GGGHHHHHHHHH--SHHHHHHHHHHHHHHTTSHHHHHHHHHHTT-HHHHHHHHTTGGGS---HHHHHHHHH-